Protein AF-0000000086686078 (afdb_homodimer)

Structure (mmCIF, N/CA/C/O backbone):
data_AF-0000000086686078-model_v1
#
loop_
_entity.id
_entity.type
_entity.pdbx_description
1 polymer 'AraC family transcriptional regulator'
#
loop_
_atom_site.group_PDB
_atom_site.id
_atom_site.type_symbol
_atom_site.label_atom_id
_atom_site.label_alt_id
_atom_site.label_comp_id
_atom_site.label_asym_id
_atom_site.label_entity_id
_atom_site.label_seq_id
_atom_site.pdbx_PDB_ins_code
_atom_site.Cartn_x
_atom_site.Cartn_y
_atom_site.Cartn_z
_atom_site.occupancy
_atom_site.B_iso_or_equiv
_atom_site.auth_seq_id
_atom_site.auth_comp_id
_atom_site.auth_asym_id
_atom_site.auth_atom_id
_atom_site.pdbx_PDB_model_num
ATOM 1 N N . MET A 1 1 ? 6.367 -19.625 -22.219 1 48.12 1 MET A N 1
ATOM 2 C CA . MET A 1 1 ? 4.906 -19.594 -22.188 1 48.12 1 MET A CA 1
ATOM 3 C C . MET A 1 1 ? 4.391 -18.219 -21.781 1 48.12 1 MET A C 1
ATOM 5 O O . MET A 1 1 ? 5.043 -17.516 -21.016 1 48.12 1 MET A O 1
ATOM 9 N N . PRO A 1 2 ? 3.441 -17.797 -22.562 1 68.81 2 PRO A N 1
ATOM 10 C CA . PRO A 1 2 ? 2.957 -16.438 -22.312 1 68.81 2 PRO A CA 1
ATOM 11 C C . PRO A 1 2 ? 2.363 -16.281 -20.906 1 68.81 2 PRO A C 1
ATOM 13 O O . PRO A 1 2 ? 1.9 -17.25 -20.312 1 68.81 2 PRO A O 1
ATOM 16 N N . GLY A 1 3 ? 2.732 -15.297 -20.109 1 83.88 3 GLY A N 1
ATOM 17 C CA . GLY A 1 3 ? 2.186 -14.992 -18.797 1 83.88 3 GLY A CA 1
ATOM 18 C C . GLY A 1 3 ? 0.674 -15.117 -18.734 1 83.88 3 GLY A C 1
ATOM 19 O O . GLY A 1 3 ? 0.009 -15.172 -19.781 1 83.88 3 GLY A O 1
ATOM 20 N N . PHE A 1 4 ? 0.106 -15.43 -17.578 1 93.75 4 PHE A N 1
ATOM 21 C CA . PHE A 1 4 ? -1.339 -15.547 -17.406 1 93.75 4 PHE A CA 1
ATOM 22 C C . PHE A 1 4 ? -2.043 -14.297 -17.938 1 93.75 4 PHE A C 1
ATOM 24 O O . PHE A 1 4 ? -1.464 -13.211 -17.938 1 93.75 4 PHE A O 1
ATOM 31 N N . ARG A 1 5 ? -3.287 -14.477 -18.375 1 94.25 5 ARG A N 1
ATOM 32 C CA . ARG A 1 5 ? -4.113 -13.359 -18.812 1 94.25 5 ARG A CA 1
ATOM 33 C C . ARG A 1 5 ? -5.469 -13.367 -18.109 1 94.25 5 ARG A C 1
ATOM 35 O O . ARG A 1 5 ? -6.117 -12.328 -17.984 1 94.25 5 ARG A O 1
ATOM 42 N N . SER A 1 6 ? -5.883 -14.516 -17.703 1 96.19 6 SER A N 1
ATOM 43 C CA . SER A 1 6 ? -7.172 -14.656 -17.031 1 96.19 6 SER A CA 1
ATOM 44 C C . SER A 1 6 ? -6.992 -14.867 -15.531 1 96.19 6 SER A C 1
ATOM 46 O O . SER A 1 6 ? -6.336 -15.82 -15.109 1 96.19 6 SER A O 1
ATOM 48 N N . ILE A 1 7 ? -7.586 -14.023 -14.742 1 97.31 7 ILE A N 1
ATOM 49 C CA . ILE A 1 7 ? -7.531 -14.078 -13.289 1 97.31 7 ILE A CA 1
ATOM 50 C C . ILE A 1 7 ? -8.93 -14.32 -12.734 1 97.31 7 ILE A C 1
ATOM 52 O O . ILE A 1 7 ? -9.875 -13.602 -13.07 1 97.31 7 ILE A O 1
ATOM 56 N N . THR A 1 8 ? -9.109 -15.32 -11.969 1 97.38 8 THR A N 1
ATOM 57 C CA . THR A 1 8 ? -10.359 -15.578 -11.266 1 97.38 8 THR A CA 1
ATOM 58 C C . THR A 1 8 ? -10.148 -15.508 -9.758 1 97.38 8 THR A C 1
ATOM 60 O O . THR A 1 8 ? -9.305 -16.219 -9.203 1 97.38 8 THR A O 1
ATOM 63 N N . ALA A 1 9 ? -10.906 -14.664 -9.125 1 96.94 9 ALA A N 1
ATOM 64 C CA . ALA A 1 9 ? -10.797 -14.484 -7.68 1 96.94 9 ALA A CA 1
ATOM 65 C C . ALA A 1 9 ? -12.008 -15.086 -6.965 1 96.94 9 ALA A C 1
ATOM 67 O O . ALA A 1 9 ? -13.148 -14.867 -7.375 1 96.94 9 ALA A O 1
ATOM 68 N N . TYR A 1 10 ? -11.727 -15.875 -5.957 1 96.62 10 TYR A N 1
ATOM 69 C CA . TYR A 1 10 ? -12.773 -16.391 -5.086 1 96.62 10 TYR A CA 1
ATOM 70 C C . TYR A 1 10 ? -13.062 -15.422 -3.943 1 96.62 10 TYR A C 1
ATOM 72 O O . TYR A 1 10 ? -12.18 -15.109 -3.148 1 96.62 10 TYR A O 1
ATOM 80 N N . LEU A 1 11 ? -14.281 -15.008 -3.902 1 94.94 11 LEU A N 1
ATOM 81 C CA . LEU A 1 11 ? -14.758 -14.078 -2.881 1 94.94 11 LEU A CA 1
ATOM 82 C C . LEU A 1 11 ? -15.523 -14.82 -1.79 1 94.94 11 LEU A C 1
ATOM 84 O O . LEU A 1 11 ? -16.672 -15.203 -1.986 1 94.94 11 LEU A O 1
ATOM 88 N N . PRO A 1 12 ? -14.914 -15 -0.591 1 94.44 12 PRO A N 1
ATOM 89 C CA . PRO A 1 12 ? -15.617 -15.68 0.498 1 94.44 12 PRO A CA 1
ATOM 90 C C . PRO A 1 12 ? -16.656 -14.797 1.169 1 94.44 12 PRO A C 1
ATOM 92 O O . PRO A 1 12 ? -16.75 -13.602 0.866 1 94.44 12 PRO A O 1
ATOM 95 N N . ASP A 1 13 ? -17.406 -15.383 2.045 1 90.75 13 ASP A N 1
ATOM 96 C CA . ASP A 1 13 ? -18.312 -14.594 2.877 1 90.75 13 ASP A CA 1
ATOM 97 C C . ASP A 1 13 ? -17.547 -13.602 3.742 1 90.75 13 ASP A C 1
ATOM 99 O O . ASP A 1 13 ? -16.469 -13.922 4.254 1 90.75 13 ASP A O 1
ATOM 103 N N . ARG A 1 14 ? -18.141 -12.391 3.844 1 92.5 14 ARG A N 1
ATOM 104 C CA . ARG A 1 14 ? -17.516 -11.305 4.59 1 92.5 14 ARG A CA 1
ATOM 105 C C . ARG A 1 14 ? -16.125 -10.984 4.047 1 92.5 14 ARG A C 1
ATOM 107 O O . ARG A 1 14 ? -15.164 -10.883 4.809 1 92.5 14 ARG A O 1
ATOM 114 N N . ALA A 1 15 ? -16.109 -10.906 2.77 1 92.81 15 ALA A N 1
ATOM 115 C CA . ALA A 1 15 ? -14.859 -10.711 2.045 1 92.81 15 ALA A CA 1
ATOM 116 C C . ALA A 1 15 ? -14.258 -9.344 2.359 1 92.81 15 ALA A C 1
ATOM 118 O O . ALA A 1 15 ? -14.977 -8.383 2.633 1 92.81 15 ALA A O 1
ATOM 119 N N . SER A 1 16 ? -12.984 -9.305 2.311 1 94.19 16 SER A N 1
ATOM 120 C CA . SER A 1 16 ? -12.258 -8.055 2.486 1 94.19 16 SER A CA 1
ATOM 121 C C . SER A 1 16 ? -12.477 -7.117 1.302 1 94.19 16 SER A C 1
ATOM 123 O O . SER A 1 16 ? -12.133 -7.457 0.166 1 94.19 16 SER A O 1
ATOM 125 N N . THR A 1 17 ? -12.984 -5.973 1.544 1 92.75 17 THR A N 1
ATOM 126 C CA . THR A 1 17 ? -13.148 -4.957 0.51 1 92.75 17 THR A CA 1
ATOM 127 C C . THR A 1 17 ? -11.789 -4.508 -0.027 1 92.75 17 THR A C 1
ATOM 129 O O . THR A 1 17 ? -11.625 -4.32 -1.233 1 92.75 17 THR A O 1
ATOM 132 N N . LEU A 1 18 ? -10.844 -4.414 0.849 1 94.94 18 LEU A N 1
ATOM 133 C CA . LEU A 1 18 ? -9.5 -4.031 0.434 1 94.94 18 LEU A CA 1
ATOM 134 C C . LEU A 1 18 ? -8.898 -5.082 -0.497 1 94.94 18 LEU A C 1
ATOM 136 O O . LEU A 1 18 ? -8.328 -4.742 -1.534 1 94.94 18 LEU A O 1
ATOM 140 N N . GLY A 1 19 ? -9.039 -6.281 -0.081 1 96.19 19 GLY A N 1
ATOM 141 C CA . GLY A 1 19 ? -8.516 -7.355 -0.913 1 96.19 19 GLY A CA 1
ATOM 142 C C . GLY A 1 19 ? -9.078 -7.352 -2.32 1 96.19 19 GLY A C 1
ATOM 143 O O . GLY A 1 19 ? -8.344 -7.496 -3.295 1 96.19 19 GLY A O 1
ATOM 144 N N . LEU A 1 20 ? -10.367 -7.203 -2.377 1 94.31 20 LEU A N 1
ATOM 145 C CA . LEU A 1 20 ? -11.039 -7.129 -3.666 1 94.31 20 LEU A CA 1
ATOM 146 C C . LEU A 1 20 ? -10.547 -5.93 -4.469 1 94.31 20 LEU A C 1
ATOM 148 O O . LEU A 1 20 ? -10.258 -6.051 -5.66 1 94.31 20 LEU A O 1
ATOM 152 N N . GLY A 1 21 ? -10.484 -4.828 -3.852 1 94.25 21 GLY A N 1
ATOM 153 C CA . GLY A 1 21 ? -10.039 -3.609 -4.508 1 94.25 21 GLY A CA 1
ATOM 154 C C . GLY A 1 21 ? -8.609 -3.684 -5.004 1 94.25 21 GLY A C 1
ATOM 155 O O . GLY A 1 21 ? -8.297 -3.215 -6.102 1 94.25 21 GLY A O 1
ATOM 156 N N . LEU A 1 22 ? -7.727 -4.219 -4.195 1 95.62 22 LEU A N 1
ATOM 157 C CA . LEU A 1 22 ? -6.32 -4.34 -4.562 1 95.62 22 LEU A CA 1
ATOM 158 C C . LEU A 1 22 ? -6.156 -5.227 -5.793 1 95.62 22 LEU A C 1
ATOM 160 O O . LEU A 1 22 ? -5.438 -4.871 -6.727 1 95.62 22 LEU A O 1
ATOM 164 N N . LEU A 1 23 ? -6.805 -6.359 -5.773 1 95.69 23 LEU A N 1
ATOM 165 C CA . LEU A 1 23 ? -6.73 -7.27 -6.91 1 95.69 23 LEU A CA 1
ATOM 166 C C . LEU A 1 23 ? -7.207 -6.59 -8.188 1 95.69 23 LEU A C 1
ATOM 168 O O . LEU A 1 23 ? -6.52 -6.625 -9.211 1 95.69 23 LEU A O 1
ATOM 172 N N . ALA A 1 24 ? -8.328 -5.988 -8.078 1 92.69 24 ALA A N 1
ATOM 173 C CA . ALA A 1 24 ? -8.93 -5.363 -9.258 1 92.69 24 ALA A CA 1
ATOM 174 C C . ALA A 1 24 ? -8.062 -4.223 -9.781 1 92.69 24 ALA A C 1
ATOM 176 O O . ALA A 1 24 ? -7.961 -4.012 -10.992 1 92.69 24 ALA A O 1
ATOM 177 N N . GLU A 1 25 ? -7.473 -3.518 -8.883 1 93.88 25 GLU A N 1
ATOM 178 C CA . GLU A 1 25 ? -6.633 -2.389 -9.273 1 93.88 25 GLU A CA 1
ATOM 179 C C . GLU A 1 25 ? -5.363 -2.863 -9.969 1 93.88 25 GLU A C 1
ATOM 181 O O . GLU A 1 25 ? -4.992 -2.338 -11.023 1 93.88 25 GLU A O 1
ATOM 186 N N . VAL A 1 26 ? -4.73 -3.836 -9.438 1 95.75 26 VAL A N 1
ATOM 187 C CA . VAL A 1 26 ? -3.461 -4.316 -9.977 1 95.75 26 VAL A CA 1
ATOM 188 C C . VAL A 1 26 ? -3.686 -4.934 -11.359 1 95.75 26 VAL A C 1
ATOM 190 O O . VAL A 1 26 ? -2.873 -4.75 -12.266 1 95.75 26 VAL A O 1
ATOM 193 N N . PHE A 1 27 ? -4.789 -5.566 -11.547 1 96.31 27 PHE A N 1
ATOM 194 C CA . PHE A 1 27 ? -5.012 -6.277 -12.797 1 96.31 27 PHE A CA 1
ATOM 195 C C . PHE A 1 27 ? -6.02 -5.539 -13.672 1 96.31 27 PHE A C 1
ATOM 197 O O . PHE A 1 27 ? -6.648 -6.137 -14.547 1 96.31 27 PHE A O 1
ATOM 204 N N . ALA A 1 28 ? -6.234 -4.293 -13.367 1 92.62 28 ALA A N 1
ATOM 205 C CA . ALA A 1 28 ? -7.078 -3.459 -14.219 1 92.62 28 ALA A CA 1
ATOM 206 C C . ALA A 1 28 ? -6.547 -3.42 -15.648 1 92.62 28 ALA A C 1
ATOM 208 O O . ALA A 1 28 ? -5.359 -3.65 -15.883 1 92.62 28 ALA A O 1
ATOM 209 N N . ASP A 1 29 ? -7.418 -3.141 -16.531 1 89.81 29 ASP A N 1
ATOM 210 C CA . ASP A 1 29 ? -7.02 -3.037 -17.938 1 89.81 29 ASP A CA 1
ATOM 211 C C . ASP A 1 29 ? -6.152 -1.803 -18.172 1 89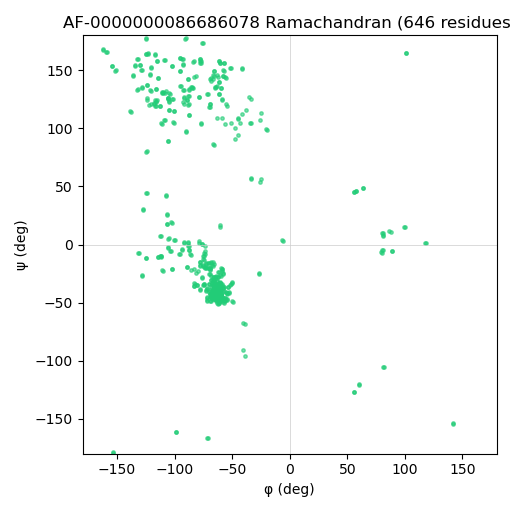.81 29 ASP A C 1
ATOM 213 O O . ASP A 1 29 ? -6.578 -0.677 -17.906 1 89.81 29 ASP A O 1
ATOM 217 N N . ARG A 1 30 ? -4.957 -2.023 -18.594 1 90.62 30 ARG A N 1
ATOM 218 C CA . ARG A 1 30 ? -4.02 -0.96 -18.953 1 90.62 30 ARG A CA 1
ATOM 219 C C . ARG A 1 30 ? -3.457 -1.165 -20.344 1 90.62 30 ARG A C 1
ATOM 221 O O . ARG A 1 30 ? -2.303 -0.826 -20.609 1 90.62 30 ARG A O 1
ATOM 228 N N . SER A 1 31 ? -4.262 -1.754 -21.125 1 89.75 31 SER A N 1
ATOM 229 C CA . SER A 1 31 ? -3.84 -2.014 -22.5 1 89.75 31 SER A CA 1
ATOM 230 C C . SER A 1 31 ? -3.574 -0.713 -23.25 1 89.75 31 SER A C 1
ATOM 232 O O . SER A 1 31 ? -2.713 -0.664 -24.141 1 89.75 31 SER A O 1
ATOM 234 N N . HIS A 1 32 ? -4.234 0.338 -22.875 1 83.75 32 HIS A N 1
ATOM 235 C CA . HIS A 1 32 ? -4.043 1.645 -23.484 1 83.75 32 HIS A CA 1
ATOM 236 C C . HIS A 1 32 ? -2.648 2.191 -23.203 1 83.75 32 HIS A C 1
ATOM 238 O O . HIS A 1 32 ? -2.166 3.08 -23.906 1 83.75 32 HIS A O 1
ATOM 244 N N . MET A 1 33 ? -2.059 1.585 -22.234 1 80.12 33 MET A N 1
ATOM 245 C CA . MET A 1 33 ? -0.702 1.99 -21.875 1 80.12 33 MET A CA 1
ATOM 246 C C . MET A 1 33 ? 0.324 1.026 -22.469 1 80.12 33 MET A C 1
ATOM 248 O O . MET A 1 33 ? 1.498 1.061 -22.094 1 80.12 33 MET A O 1
ATOM 252 N N . GLY A 1 34 ? -0.16 0.095 -23.234 1 82.81 34 GLY A N 1
ATOM 253 C CA . GLY A 1 34 ? 0.735 -0.872 -23.844 1 82.81 34 GLY A CA 1
ATOM 254 C C . GLY A 1 34 ? 1.031 -2.062 -22.953 1 82.81 34 GLY A C 1
ATOM 255 O O . GLY A 1 34 ? 1.931 -2.855 -23.25 1 82.81 34 GLY A O 1
ATOM 256 N N . LEU A 1 35 ? 0.342 -2.182 -21.953 1 85.88 35 LEU A N 1
ATOM 257 C CA . LEU A 1 35 ? 0.538 -3.293 -21.016 1 85.88 35 LEU A CA 1
ATOM 258 C C . LEU A 1 35 ? -0.39 -4.453 -21.359 1 85.88 35 LEU A C 1
ATOM 260 O O . LEU A 1 35 ? -1.362 -4.281 -22.109 1 85.88 35 LEU A O 1
ATOM 264 N N . PRO A 1 36 ? -0.043 -5.621 -20.891 1 87.5 36 PRO A N 1
ATOM 265 C CA . PRO A 1 36 ? -0.928 -6.758 -21.156 1 87.5 36 PRO A CA 1
ATOM 266 C C . PRO A 1 36 ? -2.346 -6.535 -20.625 1 87.5 36 PRO A C 1
ATOM 268 O O . PRO A 1 36 ? -2.527 -5.934 -19.562 1 87.5 36 PRO A O 1
ATOM 271 N N . ALA A 1 37 ? -3.27 -7.047 -21.359 1 92 37 ALA A N 1
ATOM 272 C CA . ALA A 1 37 ? -4.664 -7 -20.922 1 92 37 ALA A CA 1
ATOM 273 C C . ALA A 1 37 ? -5.004 -8.203 -20.047 1 92 37 ALA A C 1
ATOM 275 O O . ALA A 1 37 ? -4.609 -9.328 -20.344 1 92 37 ALA A O 1
ATOM 276 N N . PHE A 1 38 ? -5.648 -7.941 -18.953 1 94.62 38 PHE A N 1
ATOM 277 C CA . PHE A 1 38 ? -6.074 -9.008 -18.062 1 94.62 38 PHE A CA 1
ATOM 278 C C . PHE A 1 38 ? -7.594 -9.094 -18 1 94.62 38 PHE A C 1
ATOM 280 O O . PHE A 1 38 ? -8.281 -8.078 -18.125 1 94.62 38 PHE A O 1
ATOM 287 N N . GLU A 1 39 ? -8.07 -10.258 -17.922 1 93.44 39 GLU A N 1
ATOM 288 C CA . GLU A 1 39 ? -9.484 -10.508 -17.656 1 93.44 39 GLU A CA 1
ATOM 289 C C . GLU A 1 39 ? -9.695 -10.977 -16.219 1 93.44 39 GLU A C 1
ATOM 291 O O . GLU A 1 39 ? -9.258 -12.062 -15.836 1 93.44 39 GLU A O 1
ATOM 296 N N . VAL A 1 40 ? -10.406 -10.156 -15.461 1 94.31 40 VAL A N 1
ATOM 297 C CA . VAL A 1 40 ? -10.633 -10.469 -14.055 1 94.31 40 VAL A CA 1
ATOM 298 C C . VAL A 1 40 ? -12.07 -10.938 -13.852 1 94.31 40 VAL A C 1
ATOM 300 O O . VAL A 1 40 ? -13.016 -10.25 -14.258 1 94.31 40 VAL A O 1
ATOM 303 N N . THR A 1 41 ? -12.203 -12.047 -13.273 1 94.06 41 THR A N 1
ATOM 304 C CA . THR A 1 41 ? -13.508 -12.586 -12.906 1 94.06 41 THR A CA 1
ATOM 305 C C . THR A 1 41 ? -13.594 -12.828 -11.406 1 94.06 41 THR A C 1
ATOM 307 O O . THR A 1 41 ? -12.664 -13.367 -10.805 1 94.06 41 THR A O 1
ATOM 310 N N . ILE A 1 42 ? -14.711 -12.367 -10.844 1 93.69 42 ILE A N 1
ATOM 311 C CA . ILE A 1 42 ? -14.961 -12.602 -9.43 1 93.69 42 ILE A CA 1
ATOM 312 C C . ILE A 1 42 ? -16.016 -13.688 -9.266 1 93.69 42 ILE A C 1
ATOM 314 O O . ILE A 1 42 ? -17.078 -13.641 -9.906 1 93.69 42 ILE A O 1
ATOM 318 N N . CYS A 1 43 ? -15.742 -14.672 -8.438 1 95 43 CYS A N 1
ATOM 319 C CA . CYS A 1 43 ? -16.734 -15.719 -8.18 1 95 43 CYS A CA 1
ATOM 320 C C . CYS A 1 43 ? -16.922 -15.938 -6.688 1 95 43 CYS A C 1
ATOM 322 O O . CYS A 1 43 ? -16.062 -15.547 -5.883 1 95 43 CYS A O 1
ATOM 324 N N . ALA A 1 44 ? -18.047 -16.406 -6.309 1 94.19 44 ALA A N 1
ATOM 325 C CA . ALA A 1 44 ? -18.406 -16.766 -4.938 1 94.19 44 ALA A CA 1
ATOM 326 C C . ALA A 1 44 ? -18.891 -18.203 -4.855 1 94.19 44 ALA A C 1
ATOM 328 O O . ALA A 1 44 ? -18.891 -18.922 -5.852 1 94.19 44 ALA A O 1
ATOM 329 N N . ASP A 1 45 ? -19.188 -18.625 -3.623 1 92.81 45 ASP A N 1
ATOM 330 C CA . ASP A 1 45 ? -19.734 -19.969 -3.465 1 92.81 45 ASP A CA 1
ATOM 331 C C . ASP A 1 45 ? -20.906 -20.203 -4.41 1 92.81 45 ASP A C 1
ATOM 333 O O . ASP A 1 45 ? -20.984 -21.234 -5.074 1 92.81 45 ASP A O 1
ATOM 337 N N . ARG A 1 46 ? -21.75 -19.281 -4.383 1 91.81 46 ARG A N 1
ATOM 338 C CA . ARG A 1 46 ? -22.891 -19.188 -5.293 1 91.81 46 ARG A CA 1
ATOM 339 C C . ARG A 1 46 ? -23.062 -17.75 -5.797 1 91.81 46 ARG A C 1
ATOM 341 O O . ARG A 1 46 ? -22.75 -16.797 -5.09 1 91.81 46 ARG A O 1
ATOM 348 N N . PRO A 1 47 ? -23.516 -17.719 -7.121 1 92.06 47 PRO A N 1
ATOM 349 C CA . PRO A 1 47 ? -23.828 -16.375 -7.582 1 92.06 47 PRO A CA 1
ATOM 350 C C . PRO A 1 47 ? -24.828 -15.664 -6.676 1 92.06 47 PRO A C 1
ATOM 352 O O . PRO A 1 47 ? -25.75 -16.297 -6.133 1 92.06 47 PRO A O 1
ATOM 355 N N . GLY A 1 48 ? -24.656 -14.32 -6.488 1 90.31 48 GLY A N 1
ATOM 356 C CA . GLY A 1 48 ? -25.562 -13.555 -5.641 1 90.31 48 GLY A CA 1
ATOM 357 C C . GLY A 1 48 ? -24.844 -12.492 -4.828 1 90.31 48 GLY A C 1
ATOM 358 O O . GLY A 1 48 ? -23.828 -11.961 -5.254 1 90.31 48 GLY A O 1
ATOM 359 N N . VAL A 1 49 ? -25.516 -12.188 -3.697 1 89.69 49 VAL A N 1
ATOM 360 C CA . VAL A 1 49 ? -25.016 -11.102 -2.855 1 89.69 49 VAL A CA 1
ATOM 361 C C . VAL A 1 49 ? -24.016 -11.648 -1.839 1 89.69 49 VAL A C 1
ATOM 363 O O . VAL A 1 49 ? -24.297 -12.633 -1.153 1 89.69 49 VAL A O 1
ATOM 366 N N . VAL A 1 50 ? -22.859 -11.055 -1.885 1 89.75 50 VAL A N 1
ATOM 367 C CA . VAL A 1 50 ? -21.859 -11.336 -0.869 1 89.75 50 VAL A CA 1
ATOM 368 C C . VAL A 1 50 ? -21.672 -10.117 0.024 1 89.75 50 VAL A C 1
ATOM 370 O O . VAL A 1 50 ? -21.5 -9 -0.47 1 89.75 50 VAL A O 1
ATOM 373 N N . ARG A 1 51 ? -21.719 -10.344 1.299 1 88.62 51 ARG A N 1
ATOM 374 C CA . ARG A 1 51 ? -21.484 -9.258 2.244 1 88.62 51 ARG A CA 1
ATOM 375 C C . ARG A 1 51 ? -19.984 -9.078 2.504 1 88.62 51 ARG A C 1
ATOM 377 O O . ARG A 1 51 ? -19.266 -10.055 2.705 1 88.62 51 ARG A O 1
ATOM 384 N N . THR A 1 52 ? -19.547 -7.848 2.479 1 88.44 52 THR A N 1
ATOM 385 C CA . THR A 1 52 ? -18.125 -7.582 2.723 1 88.44 52 THR A CA 1
ATOM 386 C C . THR A 1 52 ? -17.859 -7.363 4.211 1 88.44 52 THR A C 1
ATOM 388 O O . THR A 1 52 ? -18.797 -7.363 5.016 1 88.44 52 THR A O 1
ATOM 391 N N . ASP A 1 53 ? -16.625 -7.172 4.547 1 87.25 53 ASP A N 1
ATOM 392 C CA . ASP A 1 53 ? -16.203 -6.922 5.922 1 87.25 53 ASP A CA 1
ATOM 393 C C . ASP A 1 53 ? -16.719 -5.566 6.41 1 87.25 53 ASP A C 1
ATOM 395 O O . ASP A 1 53 ? -16.781 -5.32 7.613 1 87.25 53 ASP A O 1
ATOM 399 N N . LEU A 1 54 ? -17.109 -4.699 5.473 1 80.81 54 LEU A N 1
ATOM 400 C CA . LEU A 1 54 ? -17.625 -3.381 5.816 1 80.81 54 LEU A CA 1
ATOM 401 C C . LEU A 1 54 ? -19.156 -3.424 5.957 1 80.81 54 LEU A C 1
ATOM 403 O O . LEU A 1 54 ? -19.781 -2.396 6.215 1 80.81 54 LEU A O 1
ATOM 407 N N . GLY A 1 55 ? -19.656 -4.559 5.773 1 80 55 GLY A N 1
ATOM 408 C CA . GLY A 1 55 ? -21.109 -4.691 5.82 1 80 55 GLY A CA 1
ATOM 409 C C . GLY A 1 55 ? -21.781 -4.273 4.531 1 80 55 GLY A C 1
ATOM 410 O O . GLY A 1 55 ? -23 -4.105 4.492 1 80 55 GLY A O 1
ATOM 411 N N . LEU A 1 56 ? -20.969 -4.078 3.561 1 79.25 56 LEU A N 1
ATOM 412 C CA . LEU A 1 56 ? -21.516 -3.701 2.264 1 79.25 56 LEU A CA 1
ATOM 413 C C . LEU A 1 56 ? -21.859 -4.938 1.435 1 79.25 56 LEU A C 1
ATOM 415 O O . LEU A 1 56 ? -21.125 -5.93 1.467 1 79.25 56 LEU A O 1
ATOM 419 N N . ASN A 1 57 ? -22.938 -4.879 0.697 1 83.5 57 ASN A N 1
ATOM 420 C CA . ASN A 1 57 ? -23.359 -5.973 -0.17 1 83.5 57 ASN A CA 1
ATOM 421 C C . ASN A 1 57 ? -22.797 -5.809 -1.585 1 83.5 57 ASN A C 1
ATOM 423 O O . ASN A 1 57 ? -22.984 -4.762 -2.205 1 83.5 57 ASN A O 1
ATOM 427 N N . VAL A 1 58 ? -22.125 -6.895 -2.01 1 84.25 58 VAL A N 1
ATOM 428 C CA . VAL A 1 58 ? -21.594 -6.922 -3.367 1 84.25 58 VAL A CA 1
ATOM 429 C C . VAL A 1 58 ? -22.281 -8.023 -4.172 1 84.25 58 VAL A C 1
ATOM 431 O O . VAL A 1 58 ? -22.391 -9.164 -3.713 1 84.25 58 VAL A O 1
ATOM 434 N N . HIS A 1 59 ? -22.672 -7.672 -5.348 1 87 59 HIS A N 1
ATOM 435 C CA . HIS A 1 59 ? -23.312 -8.664 -6.207 1 87 59 HIS A CA 1
ATOM 436 C C . HIS A 1 59 ? -22.297 -9.359 -7.094 1 87 59 HIS A C 1
ATOM 438 O O . HIS A 1 59 ? -21.609 -8.719 -7.895 1 87 59 HIS A O 1
ATOM 444 N N . VAL A 1 60 ? -22.219 -10.672 -6.969 1 89.5 60 VAL A N 1
ATOM 445 C CA . VAL A 1 60 ? -21.297 -11.5 -7.742 1 89.5 60 VAL A CA 1
ATOM 446 C C . VAL A 1 60 ? -22.094 -12.344 -8.75 1 89.5 60 VAL A C 1
ATOM 448 O O . VAL A 1 60 ? -23.016 -13.055 -8.375 1 89.5 60 VAL A O 1
ATOM 451 N N . GLU A 1 61 ? -21.656 -12.328 -9.992 1 89.25 61 GLU A N 1
ATOM 452 C CA . GLU A 1 61 ? -22.422 -12.953 -11.062 1 89.25 61 GLU A CA 1
ATOM 453 C C . GLU A 1 61 ? -22.031 -14.43 -11.227 1 89.25 61 GLU A C 1
ATOM 455 O O . GLU A 1 61 ? -22.797 -15.203 -11.805 1 89.25 61 GLU A O 1
ATOM 460 N N . HIS A 1 62 ? -20.938 -14.773 -10.742 1 92.69 62 HIS A N 1
ATOM 461 C CA . HIS A 1 62 ? -20.406 -16.078 -11.102 1 92.69 62 HIS A CA 1
ATOM 462 C C . HIS A 1 62 ? -20.188 -16.953 -9.867 1 92.69 62 HIS A C 1
ATOM 464 O O . HIS A 1 62 ? -19.859 -16.438 -8.789 1 92.69 62 HIS A O 1
ATOM 470 N N . GLY A 1 63 ? -20.391 -18.234 -10.102 1 94.56 63 GLY A N 1
ATOM 471 C CA . GLY A 1 63 ? -20.078 -19.219 -9.078 1 94.56 63 GLY A CA 1
ATOM 472 C C . GLY A 1 63 ? -18.734 -19.891 -9.281 1 94.56 63 GLY A C 1
ATOM 473 O O . GLY A 1 63 ? -17.875 -19.359 -9.984 1 94.56 63 GLY A O 1
ATOM 474 N N . LEU A 1 64 ? -18.609 -21.031 -8.625 1 94.69 64 LEU A N 1
ATOM 475 C CA . LEU A 1 64 ? -17.312 -21.703 -8.523 1 94.69 64 LEU A CA 1
ATOM 476 C C . LEU A 1 64 ? -16.875 -22.25 -9.883 1 94.69 64 LEU A C 1
ATOM 478 O O . LEU A 1 64 ? -15.703 -22.547 -10.086 1 94.69 64 LEU A O 1
ATOM 482 N N . ASN A 1 65 ? -17.766 -22.438 -10.766 1 91.56 65 ASN A N 1
ATOM 483 C CA . ASN A 1 65 ? -17.453 -22.984 -12.078 1 91.56 65 ASN A CA 1
ATOM 484 C C . ASN A 1 65 ? -16.438 -22.109 -12.82 1 91.56 65 ASN A C 1
ATOM 486 O O . ASN A 1 65 ? -15.711 -22.594 -13.688 1 91.56 65 ASN A O 1
ATOM 490 N N . ARG A 1 66 ? -16.328 -20.875 -12.477 1 92.06 66 ARG A N 1
ATOM 491 C CA . ARG A 1 66 ? -15.438 -19.953 -13.164 1 92.06 66 ARG A CA 1
ATOM 492 C C . ARG A 1 66 ? -13.992 -20.156 -12.727 1 92.06 66 ARG A C 1
ATOM 494 O O . ARG A 1 66 ? -13.062 -19.703 -13.398 1 92.06 66 ARG A O 1
ATOM 501 N N . LEU A 1 67 ? -13.828 -20.812 -11.609 1 91.75 67 LEU A N 1
ATOM 502 C CA . LEU A 1 67 ? -12.453 -21.109 -11.203 1 91.75 67 LEU A CA 1
ATOM 503 C C . LEU A 1 67 ? -11.75 -21.969 -12.242 1 91.75 67 LEU A C 1
ATOM 505 O O . LEU A 1 67 ? -10.531 -21.906 -12.391 1 91.75 67 LEU A O 1
ATOM 509 N N . ALA A 1 68 ? -12.5 -22.719 -12.977 1 85.12 68 ALA A N 1
ATOM 510 C CA . ALA A 1 68 ? -11.977 -23.641 -13.977 1 85.12 68 ALA A CA 1
ATOM 511 C C . ALA A 1 68 ? -11.352 -22.891 -15.148 1 85.12 68 ALA A C 1
ATOM 513 O O . ALA A 1 68 ? -10.531 -23.438 -15.883 1 85.12 68 ALA A O 1
ATOM 514 N N . GLY A 1 69 ? -11.609 -21.703 -15.289 1 87.81 69 GLY A N 1
ATOM 515 C CA . GLY A 1 69 ? -11.133 -20.938 -16.422 1 87.81 69 GLY A CA 1
ATOM 516 C C . GLY A 1 69 ? -9.961 -20.031 -16.078 1 87.81 69 GLY A C 1
ATOM 517 O O . GLY A 1 69 ? -9.336 -19.453 -16.984 1 87.81 69 GLY A O 1
ATOM 518 N N . GLY A 1 70 ? -9.617 -19.969 -14.875 1 94.5 70 GLY A N 1
ATOM 519 C CA . GLY A 1 70 ? -8.594 -19.016 -14.484 1 94.5 70 GLY A CA 1
ATOM 520 C C . GLY A 1 70 ? -7.188 -19.578 -14.602 1 94.5 70 GLY A C 1
ATOM 521 O O . GLY A 1 70 ? -6.918 -20.688 -14.156 1 94.5 70 GLY A O 1
ATOM 522 N N . GLU A 1 71 ? -6.359 -18.828 -15.297 1 96.69 71 GLU A N 1
ATOM 523 C CA . GLU A 1 71 ? -4.941 -19.172 -15.32 1 96.69 71 GLU A CA 1
ATOM 524 C C . GLU A 1 71 ? -4.258 -18.812 -14.008 1 96.69 71 GLU A C 1
ATOM 526 O O . GLU A 1 71 ? -3.283 -19.453 -13.609 1 96.69 71 GLU A O 1
ATOM 531 N N . LEU A 1 72 ? -4.699 -17.781 -13.422 1 98.19 72 LEU A N 1
ATOM 532 C CA . LEU A 1 72 ? -4.398 -17.391 -12.047 1 98.19 72 LEU A CA 1
ATOM 533 C C . LEU A 1 72 ? -5.66 -17.391 -11.195 1 98.19 72 LEU A C 1
ATOM 535 O O . LEU A 1 72 ? -6.633 -16.703 -11.508 1 98.19 72 LEU A O 1
ATOM 539 N N . VAL A 1 73 ? -5.66 -18.219 -10.18 1 98.44 73 VAL A N 1
ATOM 540 C CA . VAL A 1 73 ? -6.75 -18.266 -9.211 1 98.44 73 VAL A CA 1
ATOM 541 C C . VAL A 1 73 ? -6.297 -17.625 -7.898 1 98.44 73 VAL A C 1
ATOM 543 O O . VAL A 1 73 ? -5.258 -17.984 -7.348 1 98.44 73 VAL A O 1
ATOM 546 N N . VAL A 1 74 ? -7.047 -16.656 -7.43 1 98.5 74 VAL A N 1
ATOM 547 C CA . VAL A 1 74 ? -6.68 -15.969 -6.199 1 98.5 74 VAL A CA 1
ATOM 548 C C . VAL A 1 74 ? -7.766 -16.172 -5.145 1 98.5 74 VAL A C 1
ATOM 550 O O . VAL A 1 74 ? -8.938 -15.867 -5.375 1 98.5 74 VAL A O 1
ATOM 553 N N . LEU A 1 75 ? -7.402 -16.734 -4.031 1 98 75 LEU A N 1
ATOM 554 C CA . LEU A 1 75 ? -8.289 -16.828 -2.881 1 98 75 LEU A CA 1
ATOM 555 C C . LEU A 1 75 ? -8.188 -15.586 -2.002 1 98 75 LEU A C 1
ATOM 557 O O . LEU A 1 75 ? -7.168 -15.367 -1.351 1 98 75 LEU A O 1
ATOM 561 N N . LEU A 1 76 ? -9.258 -14.789 -1.974 1 97.25 76 LEU A N 1
ATOM 562 C CA . LEU A 1 76 ? -9.25 -13.508 -1.282 1 97.25 76 LEU A CA 1
ATOM 563 C C . LEU A 1 76 ? -9.523 -13.688 0.207 1 97.25 76 LEU A C 1
ATOM 565 O O . LEU A 1 76 ? -10.133 -14.688 0.613 1 97.25 76 LEU A O 1
ATOM 569 N N . PRO A 1 77 ? -9.109 -12.711 0.997 1 96.5 77 PRO A N 1
ATOM 570 C CA . PRO A 1 77 ? -9.375 -12.773 2.438 1 96.5 77 PRO A CA 1
ATOM 571 C C . PRO A 1 77 ? -10.812 -12.398 2.793 1 96.5 77 PRO A C 1
ATOM 573 O O . PRO A 1 77 ? -11.477 -11.711 2.021 1 96.5 77 PRO A O 1
ATOM 576 N N . GLY A 1 78 ? -11.25 -12.828 3.91 1 93.12 78 GLY A N 1
ATOM 577 C CA . GLY A 1 78 ? -12.516 -12.477 4.547 1 93.12 78 GLY A CA 1
ATOM 578 C C . GLY A 1 78 ? -12.547 -12.812 6.023 1 93.12 78 GLY A C 1
ATOM 579 O O . GLY A 1 78 ? -11.672 -13.516 6.531 1 93.12 78 GLY A O 1
ATOM 580 N N . ASN A 1 79 ? -13.539 -12.297 6.691 1 90.25 79 ASN A N 1
ATOM 581 C CA . ASN A 1 79 ? -13.633 -12.492 8.133 1 90.25 79 ASN A CA 1
ATOM 582 C C . ASN A 1 79 ? -14.18 -13.875 8.477 1 90.25 79 ASN A C 1
ATOM 584 O O . ASN A 1 79 ? -14.25 -14.242 9.648 1 90.25 79 ASN A O 1
ATOM 588 N N . SER A 1 80 ? -14.453 -14.688 7.492 1 88.19 80 SER A N 1
ATOM 589 C CA . SER A 1 80 ? -14.961 -16.031 7.715 1 88.19 80 SER A CA 1
ATOM 590 C C . SER A 1 80 ? -13.859 -17.078 7.547 1 88.19 80 SER A C 1
ATOM 592 O O . SER A 1 80 ? -14.141 -18.266 7.379 1 88.19 80 SER A O 1
ATOM 594 N N . PHE A 1 81 ? -12.641 -16.688 7.613 1 87.75 81 PHE A N 1
ATOM 595 C CA . PHE A 1 81 ? -11.523 -17.531 7.199 1 87.75 81 PHE A CA 1
ATOM 596 C C . PHE A 1 81 ? -11.328 -18.688 8.18 1 87.75 81 PHE A C 1
ATOM 598 O O . PHE A 1 81 ? -10.672 -19.672 7.855 1 87.75 81 PHE A O 1
ATOM 605 N N . ARG A 1 82 ? -11.93 -18.578 9.359 1 89.25 82 ARG A N 1
ATOM 606 C CA . ARG A 1 82 ? -11.789 -19.656 10.336 1 89.25 82 ARG A CA 1
ATOM 607 C C . ARG A 1 82 ? -12.961 -20.625 10.266 1 89.25 82 ARG A C 1
ATOM 609 O O . ARG A 1 82 ? -12.984 -21.641 10.961 1 89.25 82 ARG A O 1
ATOM 616 N N . SER A 1 83 ? -13.891 -20.219 9.508 1 87.75 83 SER A N 1
ATOM 617 C CA . SER A 1 83 ? -15.07 -21.062 9.367 1 87.75 83 SER A CA 1
ATOM 618 C C . SER A 1 83 ? -14.797 -22.234 8.43 1 87.75 83 SER A C 1
ATOM 620 O O . SER A 1 83 ? -13.867 -22.188 7.613 1 87.75 83 SER A O 1
ATOM 622 N N . ASP A 1 84 ? -15.648 -23.25 8.594 1 85.38 84 ASP A N 1
ATOM 623 C CA . ASP A 1 84 ? -15.523 -24.406 7.703 1 85.38 84 ASP A CA 1
ATOM 624 C C . ASP A 1 84 ? -15.836 -24.016 6.258 1 85.38 84 ASP A C 1
ATOM 626 O O . ASP A 1 84 ? -16.781 -23.266 6.004 1 85.38 84 ASP A O 1
ATOM 630 N N . VAL A 1 85 ? -14.984 -24.516 5.441 1 86.69 85 VAL A N 1
ATOM 631 C CA . VAL A 1 85 ? -15.156 -24.25 4.016 1 86.69 85 VAL A CA 1
ATOM 632 C C . VAL A 1 85 ? -15.906 -25.406 3.369 1 86.69 85 VAL A C 1
ATOM 634 O O . VAL A 1 85 ? -15.664 -26.578 3.693 1 86.69 85 VAL A O 1
ATOM 637 N N . GLN A 1 86 ? -16.812 -25.047 2.557 1 90.12 86 GLN A N 1
ATOM 638 C CA . GLN A 1 86 ? -17.562 -26.078 1.853 1 90.12 86 GLN A CA 1
ATOM 639 C C . GLN A 1 86 ? -16.641 -26.922 0.96 1 90.12 86 GLN A C 1
ATOM 641 O O . GLN A 1 86 ? -15.727 -26.375 0.326 1 90.12 86 GLN A O 1
ATOM 646 N N . ALA A 1 87 ? -16.953 -28.203 0.88 1 94 87 ALA A N 1
ATOM 647 C CA . ALA A 1 87 ? -16.125 -29.141 0.123 1 94 87 ALA A CA 1
ATOM 648 C C . ALA A 1 87 ? -16.078 -28.766 -1.353 1 94 87 ALA A C 1
ATOM 650 O O . ALA A 1 87 ? -15.039 -28.938 -2.008 1 94 87 ALA A O 1
ATOM 651 N N . VAL A 1 88 ? -17.141 -28.266 -1.831 1 94.12 88 VAL A N 1
ATOM 652 C CA . VAL A 1 88 ? -17.234 -27.938 -3.252 1 94.12 88 VAL A CA 1
ATOM 653 C C . VAL A 1 88 ? -16.234 -26.844 -3.607 1 94.12 88 VAL A C 1
ATOM 655 O O . VAL A 1 88 ? -15.68 -26.844 -4.703 1 94.12 88 VAL A O 1
ATOM 658 N N . VAL A 1 89 ? -15.984 -25.922 -2.682 1 94.06 89 VAL A N 1
ATOM 659 C CA . VAL A 1 89 ? -15.016 -24.859 -2.896 1 94.06 89 VAL A CA 1
ATOM 660 C C . VAL A 1 89 ? -13.609 -25.438 -2.959 1 94.06 89 VAL A C 1
ATOM 662 O O . VAL A 1 89 ? -12.844 -25.125 -3.873 1 94.06 89 VAL A O 1
ATOM 665 N N . LEU A 1 90 ? -13.336 -26.312 -2.031 1 96.5 90 LEU A N 1
ATOM 666 C CA . LEU A 1 90 ? -12.016 -26.938 -1.964 1 96.5 90 LEU A CA 1
ATOM 667 C C . LEU A 1 90 ? -11.742 -27.766 -3.217 1 96.5 90 LEU A C 1
ATOM 669 O O . LEU A 1 90 ? -10.648 -27.688 -3.779 1 96.5 90 LEU A O 1
ATOM 673 N N . ASP A 1 91 ? -12.703 -28.469 -3.613 1 96.69 91 ASP A N 1
ATOM 674 C CA . ASP A 1 91 ? -12.578 -29.297 -4.809 1 96.69 91 ASP A CA 1
ATOM 675 C C . ASP A 1 91 ? -12.32 -28.438 -6.047 1 96.69 91 ASP A C 1
ATOM 677 O O . ASP A 1 91 ? -11.516 -28.797 -6.906 1 96.69 91 ASP A O 1
ATOM 681 N N . ALA A 1 92 ? -13 -27.344 -6.141 1 96.88 92 ALA A N 1
ATOM 682 C CA . ALA A 1 92 ? -12.844 -26.438 -7.277 1 96.88 92 ALA A CA 1
ATOM 683 C C . ALA A 1 92 ? -11.43 -25.875 -7.328 1 96.88 92 ALA A C 1
ATOM 685 O O . ALA A 1 92 ? -10.836 -25.75 -8.406 1 96.88 92 ALA A O 1
ATOM 686 N N . VAL A 1 93 ? -10.891 -25.531 -6.203 1 97.62 93 VAL A N 1
ATOM 687 C CA . VAL A 1 93 ? -9.539 -24.984 -6.125 1 97.62 93 VAL A CA 1
ATOM 688 C C . VAL A 1 93 ? -8.531 -26.062 -6.523 1 97.62 93 VAL A C 1
ATOM 690 O O . VAL A 1 93 ? -7.617 -25.797 -7.309 1 97.62 93 VAL A O 1
ATOM 693 N N . ARG A 1 94 ? -8.703 -27.281 -6.023 1 97.69 94 ARG A N 1
ATOM 694 C CA . ARG A 1 94 ? -7.824 -28.391 -6.383 1 97.69 94 ARG A CA 1
ATOM 695 C C . ARG A 1 94 ? -7.867 -28.656 -7.887 1 97.69 94 ARG A C 1
ATOM 697 O O . ARG A 1 94 ? -6.832 -28.922 -8.5 1 97.69 94 ARG A O 1
ATOM 704 N N . ALA A 1 95 ? -9.031 -28.625 -8.398 1 97.31 95 ALA A N 1
ATOM 705 C CA . ALA A 1 95 ? -9.203 -28.875 -9.828 1 97.31 95 ALA A CA 1
ATOM 706 C C . ALA A 1 95 ? -8.469 -27.812 -10.656 1 97.31 95 ALA A C 1
ATOM 708 O O . ALA A 1 95 ? -7.855 -28.141 -11.68 1 97.31 95 ALA A O 1
ATOM 709 N N . ALA A 1 96 ? -8.578 -26.562 -10.227 1 97 96 ALA A N 1
ATOM 710 C CA . ALA A 1 96 ? -7.863 -25.5 -10.914 1 97 96 ALA A CA 1
ATOM 711 C C . ALA A 1 96 ? -6.355 -25.734 -10.883 1 97 96 ALA A C 1
ATOM 713 O O . ALA A 1 96 ? -5.676 -25.578 -11.898 1 97 96 ALA A O 1
ATOM 714 N N . HIS A 1 97 ? -5.902 -26.125 -9.742 1 97.38 97 HIS A N 1
ATOM 715 C CA . HIS A 1 97 ? -4.48 -26.438 -9.609 1 97.38 97 HIS A CA 1
ATOM 716 C C . HIS A 1 97 ? -4.074 -27.594 -10.516 1 97.38 97 HIS A C 1
ATOM 718 O O . HIS A 1 97 ? -3.049 -27.531 -11.195 1 97.38 97 HIS A O 1
ATOM 724 N N . ARG A 1 98 ? -4.852 -28.625 -10.531 1 96.25 98 ARG A N 1
ATOM 725 C CA . ARG A 1 98 ? -4.57 -29.812 -11.336 1 96.25 98 ARG A CA 1
ATOM 726 C C . ARG A 1 98 ? -4.512 -29.469 -12.82 1 96.25 98 ARG A C 1
ATOM 728 O O . ARG A 1 98 ? -3.732 -30.047 -13.57 1 96.25 98 ARG A O 1
ATOM 735 N N . ARG A 1 99 ? -5.266 -28.547 -13.203 1 95.5 99 ARG A N 1
ATOM 736 C CA . ARG A 1 99 ? -5.316 -28.125 -14.602 1 95.5 99 ARG A CA 1
ATOM 737 C C . ARG A 1 99 ? -4.074 -27.328 -14.984 1 95.5 99 ARG A C 1
ATOM 739 O O . ARG A 1 99 ? -3.77 -27.172 -16.172 1 95.5 99 ARG A O 1
ATOM 746 N N . GLY A 1 100 ? -3.416 -26.797 -13.93 1 95.44 100 GLY A N 1
ATOM 747 C CA . GLY A 1 100 ? -2.174 -26.094 -14.211 1 95.44 100 GLY A CA 1
ATOM 748 C C . GLY A 1 100 ? -2.213 -24.641 -13.82 1 95.44 100 GLY A C 1
ATOM 749 O O . GLY A 1 100 ? -1.241 -23.906 -14.031 1 95.44 100 GLY A O 1
ATOM 750 N N . ALA A 1 101 ? -3.287 -24.188 -13.273 1 97.19 101 ALA A N 1
ATOM 751 C CA . ALA A 1 101 ? -3.406 -22.797 -12.859 1 97.19 101 ALA A CA 1
ATOM 752 C C . ALA A 1 101 ? -2.447 -22.484 -11.7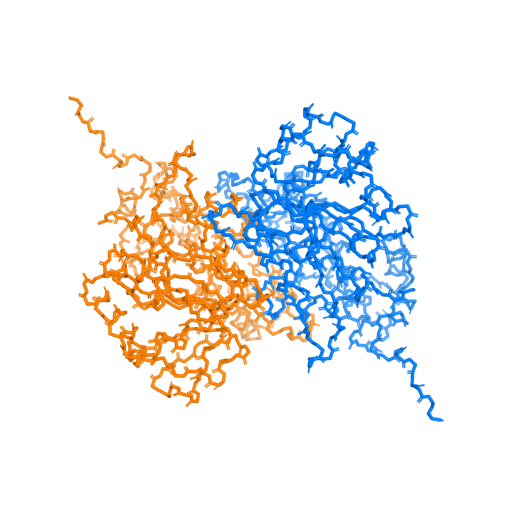11 1 97.19 101 ALA A C 1
ATOM 754 O O . ALA A 1 101 ? -2.139 -23.344 -10.898 1 97.19 101 ALA A O 1
ATOM 755 N N . ILE A 1 102 ? -1.946 -21.266 -11.719 1 97.94 102 ILE A N 1
ATOM 756 C CA . ILE A 1 102 ? -1.346 -20.75 -10.5 1 97.94 102 ILE A CA 1
ATOM 757 C C . ILE A 1 102 ? -2.438 -20.453 -9.469 1 97.94 102 ILE A C 1
ATOM 759 O O . ILE A 1 102 ? -3.453 -19.828 -9.797 1 97.94 102 ILE A O 1
ATOM 763 N N . VAL A 1 103 ? -2.25 -20.953 -8.289 1 98.5 103 VAL A N 1
ATOM 764 C CA . VAL A 1 103 ? -3.184 -20.688 -7.203 1 98.5 103 VAL A CA 1
ATOM 765 C C . VAL A 1 103 ? -2.502 -19.844 -6.137 1 98.5 103 VAL A C 1
ATOM 767 O O . VAL A 1 103 ? -1.504 -20.25 -5.543 1 98.5 103 VAL A O 1
ATOM 770 N N . ALA A 1 104 ? -3.062 -18.672 -5.922 1 98.56 104 ALA A N 1
ATOM 771 C CA . ALA A 1 104 ? -2.5 -17.734 -4.961 1 98.56 104 ALA A CA 1
ATOM 772 C C . ALA A 1 104 ? -3.504 -17.406 -3.859 1 98.56 104 ALA A C 1
ATOM 774 O O . ALA A 1 104 ? -4.715 -17.531 -4.059 1 98.56 104 ALA A O 1
ATOM 775 N N . SER A 1 105 ? -3.012 -17.062 -2.719 1 98.44 105 SER A N 1
ATOM 776 C CA . SER A 1 105 ? -3.865 -16.594 -1.63 1 98.44 105 SER A CA 1
ATOM 777 C C . SER A 1 105 ? -3.365 -15.273 -1.063 1 98.44 105 SER A C 1
ATOM 779 O O . SER A 1 105 ? -2.158 -15.055 -0.95 1 98.44 105 SER A O 1
ATOM 781 N N . HIS A 1 106 ? -4.289 -14.398 -0.864 1 97.56 106 HIS A N 1
ATOM 782 C CA . HIS A 1 106 ? -4.043 -13.102 -0.239 1 97.56 106 HIS A CA 1
ATOM 783 C C . HIS A 1 106 ? -4.496 -13.094 1.216 1 97.56 106 HIS A C 1
ATOM 785 O O . HIS A 1 106 ? -5.664 -13.383 1.507 1 97.56 106 HIS A O 1
ATOM 791 N N . CYS A 1 107 ? -3.49 -12.711 2.145 1 96.44 107 CYS A N 1
ATOM 792 C CA . CYS A 1 107 ? -3.859 -12.562 3.549 1 96.44 107 CYS A CA 1
ATOM 793 C C . CYS A 1 107 ? -4.488 -13.844 4.086 1 96.44 107 CYS A C 1
ATOM 795 O O . CYS A 1 107 ? -3.902 -14.922 3.98 1 96.44 107 CYS A O 1
ATOM 797 N N . THR A 1 108 ? -5.66 -13.82 4.688 1 96.81 108 THR A N 1
ATOM 798 C CA . THR A 1 108 ? -6.293 -14.977 5.312 1 96.81 108 THR A CA 1
ATOM 799 C C . THR A 1 108 ? -6.891 -15.906 4.254 1 96.81 108 THR A C 1
ATOM 801 O O . THR A 1 108 ? -7.41 -16.969 4.582 1 96.81 108 THR A O 1
ATOM 804 N N . GLY A 1 109 ? -6.746 -15.547 3.002 1 97.5 109 GLY A N 1
ATOM 805 C CA . GLY A 1 109 ? -7.051 -16.5 1.953 1 97.5 109 GLY A CA 1
ATOM 806 C C . GLY A 1 109 ? -6.219 -17.766 2.041 1 97.5 109 GLY A C 1
ATOM 807 O O . GLY A 1 109 ? -6.602 -18.812 1.5 1 97.5 109 GLY A O 1
ATOM 808 N N . SER A 1 110 ? -5.148 -17.672 2.699 1 97.75 110 SER A N 1
ATOM 809 C CA . SER A 1 110 ? -4.25 -18.812 2.871 1 97.75 110 SER A CA 1
ATOM 810 C C . SER A 1 110 ? -4.918 -19.922 3.664 1 97.75 110 SER A C 1
ATOM 812 O O . SER A 1 110 ? -4.574 -21.109 3.502 1 97.75 110 SER A O 1
ATOM 814 N N . TYR A 1 111 ? -5.891 -19.578 4.547 1 97.44 111 TYR A N 1
ATOM 815 C CA . TYR A 1 111 ? -6.621 -20.609 5.289 1 97.44 111 TYR A CA 1
ATOM 816 C C . TYR A 1 111 ? -7.402 -21.516 4.344 1 97.44 111 TYR A C 1
ATOM 818 O O . TYR A 1 111 ? -7.402 -22.734 4.508 1 97.44 111 TYR A O 1
ATOM 826 N N . PHE A 1 112 ? -8.023 -20.875 3.342 1 96.12 112 PHE A N 1
ATOM 827 C CA . PHE A 1 112 ? -8.758 -21.656 2.35 1 96.12 112 PHE A CA 1
ATOM 828 C C . PHE A 1 112 ? -7.812 -22.547 1.55 1 96.12 112 PHE A C 1
ATOM 830 O O . PHE A 1 112 ? -8.109 -23.719 1.305 1 96.12 112 PHE A O 1
ATOM 837 N N . LEU A 1 113 ? -6.707 -21.969 1.171 1 97.88 113 LEU A N 1
ATOM 838 C CA . LEU A 1 113 ? -5.719 -22.719 0.404 1 97.88 113 LEU A CA 1
ATOM 839 C C . LEU A 1 113 ? -5.172 -23.891 1.216 1 97.88 113 LEU A C 1
ATOM 841 O O . LEU A 1 113 ? -5.035 -25 0.699 1 97.88 113 LEU A O 1
ATOM 845 N N . ALA A 1 114 ? -4.926 -23.641 2.465 1 98.06 114 ALA A N 1
ATOM 846 C CA . ALA A 1 114 ? -4.422 -24.688 3.34 1 98.06 114 ALA A CA 1
ATOM 847 C C . ALA A 1 114 ? -5.449 -25.812 3.506 1 98.06 114 ALA A C 1
ATOM 849 O O . ALA A 1 114 ? -5.094 -26.984 3.541 1 98.06 114 ALA A O 1
ATOM 850 N N . ALA A 1 115 ? -6.68 -25.469 3.59 1 97.44 115 ALA A N 1
ATOM 851 C CA . ALA A 1 115 ? -7.758 -26.438 3.777 1 97.44 115 ALA A CA 1
ATOM 852 C C . ALA A 1 115 ? -7.844 -27.406 2.594 1 97.44 115 ALA A C 1
ATOM 854 O O . ALA A 1 115 ? -8.383 -28.5 2.719 1 97.44 115 ALA A O 1
ATOM 855 N N . THR A 1 116 ? -7.352 -26.969 1.464 1 97.19 116 THR A N 1
ATOM 856 C CA . THR A 1 116 ? -7.355 -27.844 0.292 1 97.19 116 THR A CA 1
ATOM 857 C C . THR A 1 116 ? -6.316 -28.953 0.44 1 97.19 116 THR A C 1
ATOM 859 O O . THR A 1 116 ? -6.355 -29.938 -0.292 1 97.19 116 THR A O 1
ATOM 862 N N . GLY A 1 117 ? -5.348 -28.766 1.304 1 97.94 117 GLY A N 1
ATOM 863 C CA . GLY A 1 117 ? -4.23 -29.688 1.424 1 97.94 117 GLY A CA 1
ATOM 864 C C . GLY A 1 117 ? -3.076 -29.344 0.5 1 97.94 117 GLY A C 1
ATOM 865 O O . GLY A 1 117 ? -1.998 -29.938 0.607 1 97.94 117 GLY A O 1
ATOM 866 N N . LEU A 1 118 ? -3.227 -28.406 -0.328 1 98.12 118 LEU A N 1
ATOM 867 C CA . LEU A 1 118 ? -2.221 -28.062 -1.329 1 98.12 118 LEU A CA 1
ATOM 868 C C . LEU A 1 118 ? -0.99 -27.453 -0.676 1 98.12 118 LEU A C 1
ATOM 870 O O . LEU A 1 118 ? 0.081 -27.391 -1.285 1 98.12 118 LEU A O 1
ATOM 874 N N . LEU A 1 119 ? -1.118 -26.938 0.551 1 98.38 119 LEU A N 1
ATOM 875 C CA . LEU A 1 119 ? 0.002 -26.297 1.224 1 98.38 119 LEU A CA 1
ATOM 876 C C . LEU A 1 119 ? 0.755 -27.281 2.104 1 98.38 119 LEU A C 1
ATOM 878 O O . LEU A 1 119 ? 1.779 -26.938 2.699 1 98.38 119 LEU A O 1
ATOM 882 N N . ASP A 1 120 ? 0.242 -28.531 2.209 1 98.19 120 ASP A N 1
ATOM 883 C CA . ASP A 1 120 ? 0.889 -29.5 3.074 1 98.19 120 ASP A CA 1
ATOM 884 C C . ASP A 1 120 ? 2.342 -29.734 2.662 1 98.19 120 ASP A C 1
ATOM 886 O O . ASP A 1 120 ? 2.623 -30.031 1.501 1 98.19 120 ASP A O 1
ATOM 890 N N . GLY A 1 121 ? 3.215 -29.547 3.613 1 98.06 121 GLY A N 1
ATOM 891 C CA . GLY A 1 121 ? 4.637 -29.75 3.389 1 98.06 121 GLY A CA 1
ATOM 892 C C . GLY A 1 121 ? 5.312 -28.578 2.705 1 98.06 121 GLY A C 1
ATOM 893 O O . GLY A 1 121 ? 6.496 -28.656 2.367 1 98.06 121 GLY A O 1
ATOM 894 N N . ARG A 1 122 ? 4.613 -27.531 2.557 1 97.62 122 ARG A N 1
ATOM 895 C CA . ARG A 1 122 ? 5.148 -26.375 1.839 1 97.62 122 ARG A CA 1
ATOM 896 C C . ARG A 1 122 ? 5.262 -25.172 2.76 1 97.62 122 ARG A C 1
ATOM 898 O O . ARG A 1 122 ? 4.668 -25.141 3.838 1 97.62 122 ARG A O 1
ATOM 905 N N . GLN A 1 123 ? 6.059 -24.156 2.301 1 95.62 123 GLN A N 1
ATOM 906 C CA . GLN A 1 123 ? 6.113 -22.875 2.975 1 95.62 123 GLN A CA 1
ATOM 907 C C . GLN A 1 123 ? 4.953 -21.969 2.543 1 95.62 123 GLN A C 1
ATOM 909 O O . GLN A 1 123 ? 4.508 -22.031 1.395 1 95.62 123 GLN A O 1
ATOM 914 N N . ALA A 1 124 ? 4.461 -21.203 3.475 1 97.06 124 ALA A N 1
ATOM 915 C CA . ALA A 1 124 ? 3.355 -20.297 3.146 1 97.06 124 ALA A CA 1
ATOM 916 C C . ALA A 1 124 ? 3.373 -19.062 4.027 1 97.06 124 ALA A C 1
ATOM 918 O O . ALA A 1 124 ? 3.865 -19.094 5.16 1 97.06 124 ALA A O 1
ATOM 919 N N . SER A 1 125 ? 2.904 -18 3.512 1 94.06 125 SER A N 1
ATOM 920 C CA . SER A 1 125 ? 2.701 -16.766 4.27 1 94.06 125 SER A CA 1
ATOM 921 C C . SER A 1 125 ? 1.217 -16.5 4.492 1 94.06 125 SER A C 1
ATOM 923 O O . SER A 1 125 ? 0.365 -17.078 3.816 1 94.06 125 SER A O 1
ATOM 925 N N . THR A 1 126 ? 0.87 -15.719 5.461 1 95.5 126 THR A N 1
ATOM 926 C CA . THR A 1 126 ? -0.442 -15.18 5.793 1 95.5 126 THR A CA 1
ATOM 927 C C . THR A 1 126 ? -0.306 -13.859 6.547 1 95.5 126 THR A C 1
ATOM 929 O O . THR A 1 126 ? 0.796 -13.32 6.668 1 95.5 126 THR A O 1
ATOM 932 N N . HIS A 1 127 ? -1.404 -13.273 6.922 1 93.19 127 HIS A N 1
ATOM 933 C CA . HIS A 1 127 ? -1.28 -12.117 7.793 1 93.19 127 HIS A CA 1
ATOM 934 C C . HIS A 1 127 ? -0.568 -12.477 9.094 1 93.19 127 HIS A C 1
ATOM 936 O O . HIS A 1 127 ? -0.933 -13.453 9.758 1 93.19 127 HIS A O 1
ATOM 942 N N . TRP A 1 128 ? 0.36 -11.641 9.484 1 87.38 128 TRP A N 1
ATOM 943 C CA . TRP A 1 128 ? 1.239 -11.977 10.602 1 87.38 128 TRP A CA 1
ATOM 944 C C . TRP A 1 128 ? 0.439 -12.188 11.883 1 87.38 128 TRP A C 1
ATOM 946 O O . TRP A 1 128 ? 0.783 -13.039 12.703 1 87.38 128 TRP A O 1
ATOM 956 N N . ARG A 1 129 ? -0.582 -11.422 12.07 1 88.56 129 ARG A N 1
ATOM 957 C CA . ARG A 1 129 ? -1.402 -11.5 13.273 1 88.56 129 ARG A CA 1
ATOM 958 C C . ARG A 1 129 ? -1.978 -12.898 13.453 1 88.56 129 ARG A C 1
ATOM 960 O O . ARG A 1 129 ? -2.252 -13.32 14.578 1 88.56 129 ARG A O 1
ATOM 967 N N . PHE A 1 130 ? -2.102 -13.609 12.32 1 92.56 130 PHE A N 1
ATOM 968 C CA . PHE A 1 130 ? -2.777 -14.898 12.398 1 92.56 130 PHE A CA 1
ATOM 969 C C . PHE A 1 130 ? -1.799 -16.047 12.148 1 92.56 130 PHE A C 1
ATOM 971 O O . PHE A 1 130 ? -2.205 -17.203 12.031 1 92.56 130 PHE A O 1
ATOM 978 N N . ALA A 1 131 ? -0.578 -15.719 12.07 1 91.62 131 ALA A N 1
ATOM 979 C CA . ALA A 1 131 ? 0.434 -16.703 11.711 1 91.62 131 ALA A CA 1
ATOM 980 C C . ALA A 1 131 ? 0.457 -17.844 12.727 1 91.62 131 ALA A C 1
ATOM 982 O O . ALA A 1 131 ? 0.529 -19.016 12.344 1 91.62 131 ALA A O 1
ATOM 983 N N . ALA A 1 132 ? 0.39 -17.547 14 1 91.94 132 ALA A N 1
ATOM 984 C CA . ALA A 1 132 ? 0.412 -18.562 15.031 1 91.94 132 ALA A CA 1
ATOM 985 C C . ALA A 1 132 ? -0.824 -19.453 14.953 1 91.94 132 ALA A C 1
ATOM 987 O O . ALA A 1 132 ? -0.721 -20.688 15.039 1 91.94 132 ALA A O 1
ATOM 988 N N . ASP A 1 133 ? -1.947 -18.844 14.812 1 95.06 133 ASP A N 1
ATOM 989 C CA . ASP A 1 133 ? -3.189 -19.594 14.656 1 95.06 133 ASP A CA 1
ATOM 990 C C . ASP A 1 133 ? -3.15 -20.469 13.414 1 95.06 133 ASP A C 1
ATOM 992 O O . ASP A 1 133 ? -3.576 -21.625 13.461 1 95.06 133 ASP A O 1
ATOM 996 N N . PHE A 1 134 ? -2.643 -19.953 12.336 1 96.69 134 PHE A N 1
ATOM 997 C CA . PHE A 1 134 ? -2.514 -20.656 11.07 1 96.69 134 PHE A CA 1
ATOM 998 C C . PHE A 1 134 ? -1.638 -21.891 11.234 1 96.69 134 PHE A C 1
ATOM 1000 O O . PHE A 1 134 ? -1.994 -22.984 10.773 1 96.69 134 PHE A O 1
ATOM 1007 N N . ALA A 1 135 ? -0.588 -21.75 11.93 1 95.94 135 ALA A N 1
ATOM 1008 C CA . ALA A 1 135 ? 0.342 -22.844 12.172 1 95.94 135 ALA A CA 1
ATOM 1009 C C . ALA A 1 135 ? -0.302 -23.922 13.039 1 95.94 135 ALA A C 1
ATOM 1011 O O . ALA A 1 135 ? -0.049 -25.125 12.844 1 95.94 135 ALA A O 1
ATOM 1012 N N . THR A 1 136 ? -1.059 -23.531 13.992 1 97 136 THR A N 1
ATOM 1013 C CA . THR A 1 136 ? -1.744 -24.469 14.875 1 97 136 THR A CA 1
ATOM 1014 C C . THR A 1 136 ? -2.812 -25.25 14.109 1 97 136 THR A C 1
ATOM 1016 O O . THR A 1 136 ? -2.928 -26.469 14.266 1 97 136 THR A O 1
ATOM 1019 N N . ARG A 1 137 ? -3.531 -24.609 13.289 1 96.81 137 ARG A N 1
ATOM 1020 C CA . ARG A 1 137 ? -4.648 -25.219 12.562 1 96.81 137 ARG A CA 1
ATOM 1021 C C . ARG A 1 137 ? -4.152 -26.125 11.445 1 96.81 137 ARG A C 1
ATOM 1023 O O . ARG A 1 137 ? -4.785 -27.125 11.133 1 96.81 137 ARG A O 1
ATOM 1030 N N . PHE A 1 138 ? -3.074 -25.719 10.852 1 97.94 138 PHE A N 1
ATOM 1031 C CA . PHE A 1 138 ? -2.494 -26.469 9.742 1 97.94 138 PHE A CA 1
ATOM 1032 C C . PHE A 1 138 ? -1.04 -26.812 10.031 1 97.94 138 PHE A C 1
ATOM 1034 O O . PHE A 1 138 ? -0.129 -26.281 9.398 1 97.94 138 PHE A O 1
ATOM 1041 N N . PRO A 1 139 ? -0.797 -27.797 10.797 1 97.62 139 PRO A N 1
ATOM 1042 C CA . PRO A 1 139 ? 0.552 -28.094 11.289 1 97.62 139 PRO A CA 1
ATOM 1043 C C . PRO A 1 139 ? 1.485 -28.594 10.195 1 97.62 139 PRO A C 1
ATOM 1045 O O . PRO A 1 139 ? 2.709 -28.562 10.359 1 97.62 139 PRO A O 1
ATOM 1048 N N . ALA A 1 140 ? 0.976 -29.094 9.086 1 98.19 140 ALA A N 1
ATOM 1049 C CA . ALA A 1 140 ? 1.807 -29.594 7.992 1 98.19 140 ALA A CA 1
ATOM 1050 C C . ALA A 1 140 ? 2.377 -28.453 7.168 1 98.19 140 ALA A C 1
ATOM 1052 O O . ALA A 1 140 ? 3.277 -28.656 6.348 1 98.19 140 ALA A O 1
ATOM 1053 N N . VAL A 1 141 ? 1.846 -27.266 7.316 1 98.19 141 VAL A N 1
ATOM 1054 C CA . VAL A 1 141 ? 2.311 -26.094 6.582 1 98.19 141 VAL A CA 1
ATOM 1055 C C . VAL A 1 141 ? 3.498 -25.453 7.309 1 98.19 141 VAL A C 1
ATOM 1057 O O . VAL A 1 141 ? 3.477 -25.312 8.531 1 98.19 141 VAL A O 1
ATOM 1060 N N . HIS A 1 142 ? 4.531 -25.078 6.609 1 97.5 142 HIS A N 1
ATOM 1061 C CA . HIS A 1 142 ? 5.656 -24.328 7.164 1 97.5 142 HIS A CA 1
ATOM 1062 C C . HIS A 1 142 ? 5.426 -22.828 7.051 1 97.5 142 HIS A C 1
ATOM 1064 O O . HIS A 1 142 ? 5.773 -22.219 6.035 1 97.5 142 HIS A O 1
ATOM 1070 N N . VAL A 1 143 ? 4.965 -22.234 8.094 1 95.19 143 VAL A N 1
ATOM 1071 C CA . VAL A 1 143 ? 4.5 -20.859 8.062 1 95.19 143 VAL A CA 1
ATOM 1072 C C . VAL A 1 143 ? 5.695 -19.906 8.109 1 95.19 143 VAL A C 1
ATOM 1074 O O . VAL A 1 143 ? 6.555 -20.016 8.992 1 95.19 143 VAL A O 1
ATOM 1077 N N . ARG A 1 144 ? 5.711 -19.031 7.148 1 89.5 144 ARG A N 1
ATOM 1078 C CA . ARG A 1 144 ? 6.672 -17.938 7.094 1 89.5 144 ARG A CA 1
ATOM 1079 C C . ARG A 1 144 ? 6.012 -16.609 7.449 1 89.5 144 ARG A C 1
ATOM 1081 O O . ARG A 1 144 ? 5.66 -15.82 6.566 1 89.5 144 ARG A O 1
ATOM 1088 N N . ALA A 1 145 ? 6.004 -16.281 8.719 1 83.75 145 ALA A N 1
ATOM 1089 C CA . ALA A 1 145 ? 5.191 -15.188 9.258 1 83.75 145 ALA A CA 1
ATOM 1090 C C . ALA A 1 145 ? 5.754 -13.828 8.852 1 83.75 145 ALA A C 1
ATOM 1092 O O . ALA A 1 145 ? 5.02 -12.844 8.781 1 83.75 145 ALA A O 1
ATOM 1093 N N . ASP A 1 146 ? 6.949 -13.82 8.43 1 75.06 146 ASP A N 1
ATOM 1094 C CA . ASP A 1 146 ? 7.605 -12.539 8.188 1 75.06 146 ASP A CA 1
ATOM 1095 C C . ASP A 1 146 ? 7.719 -12.25 6.691 1 75.06 146 ASP A C 1
ATOM 1097 O O . ASP A 1 146 ? 8.172 -11.172 6.297 1 75.06 146 ASP A O 1
ATOM 1101 N N . ASP A 1 147 ? 7.273 -13.156 5.926 1 82.38 147 ASP A N 1
ATOM 1102 C CA . ASP A 1 147 ? 7.402 -12.992 4.484 1 82.38 147 ASP A CA 1
ATOM 1103 C C . ASP A 1 147 ? 6.156 -12.336 3.893 1 82.38 147 ASP A C 1
ATOM 1105 O O . ASP A 1 147 ? 5.031 -12.727 4.215 1 82.38 147 ASP A O 1
ATOM 1109 N N . LEU A 1 148 ? 6.418 -11.336 3.045 1 86.12 148 LEU A N 1
ATOM 1110 C CA . LEU A 1 148 ? 5.305 -10.672 2.381 1 86.12 148 LEU A CA 1
ATOM 1111 C C . LEU A 1 148 ? 4.582 -11.625 1.437 1 86.12 148 LEU A C 1
ATOM 1113 O O . LEU A 1 148 ? 3.369 -11.523 1.248 1 86.12 148 LEU A O 1
ATOM 1117 N N . TYR A 1 149 ? 5.379 -12.492 0.816 1 91.06 149 TYR A N 1
ATOM 1118 C CA . TYR A 1 149 ? 4.82 -13.555 -0.015 1 91.06 149 TYR A CA 1
ATOM 1119 C C . TYR A 1 149 ? 5.773 -14.734 -0.097 1 91.06 149 TYR A C 1
ATOM 1121 O O . TYR A 1 149 ? 6.973 -14.594 0.148 1 91.06 149 TYR A O 1
ATOM 1129 N N . VAL A 1 150 ? 5.223 -15.891 -0.32 1 91 150 VAL A N 1
ATOM 1130 C CA . VAL A 1 150 ? 5.957 -17.125 -0.53 1 91 150 VAL A CA 1
ATOM 1131 C C . VAL A 1 150 ? 5.555 -17.75 -1.866 1 91 150 VAL A C 1
ATOM 1133 O O . VAL A 1 150 ? 4.363 -17.906 -2.152 1 91 150 VAL A O 1
ATOM 1136 N N . ASP A 1 151 ? 6.531 -18.016 -2.695 1 90.19 151 ASP A N 1
ATOM 1137 C CA . ASP A 1 151 ? 6.305 -18.562 -4.027 1 90.19 151 ASP A CA 1
ATOM 1138 C C . ASP A 1 151 ? 6.773 -20.016 -4.105 1 90.19 151 ASP A C 1
ATOM 1140 O O . ASP A 1 151 ? 7.977 -20.281 -4.125 1 90.19 151 ASP A O 1
ATOM 1144 N N . GLU A 1 152 ? 5.871 -20.938 -4.156 1 93.62 152 GLU A N 1
ATOM 1145 C CA . GLU A 1 152 ? 6.133 -22.375 -4.301 1 93.62 152 GLU A CA 1
ATOM 1146 C C . GLU A 1 152 ? 5.758 -22.859 -5.695 1 93.62 152 GLU A C 1
ATOM 1148 O O . GLU A 1 152 ? 5.113 -23.906 -5.84 1 93.62 152 GLU A O 1
ATOM 1153 N N . GLY A 1 153 ? 6.121 -22.062 -6.652 1 93.19 153 GLY A N 1
ATOM 1154 C CA . GLY A 1 153 ? 5.789 -22.391 -8.031 1 93.19 153 GLY A CA 1
ATOM 1155 C C . GLY A 1 153 ? 4.367 -22.031 -8.406 1 93.19 153 GLY A C 1
ATOM 1156 O O . GLY A 1 153 ? 4.039 -20.859 -8.562 1 93.19 153 GLY A O 1
ATOM 1157 N N . ARG A 1 154 ? 3.537 -23.078 -8.492 1 96.44 154 ARG A N 1
ATOM 1158 C CA . ARG A 1 154 ? 2.154 -22.828 -8.883 1 96.44 154 ARG A CA 1
ATOM 1159 C C . ARG A 1 154 ? 1.287 -22.531 -7.664 1 96.44 154 ARG A C 1
ATOM 1161 O O . ARG A 1 154 ? 0.078 -22.312 -7.793 1 96.44 154 ARG A O 1
ATOM 1168 N N . ILE A 1 155 ? 1.901 -22.5 -6.559 1 97.81 155 ILE A N 1
ATOM 1169 C CA . ILE A 1 155 ? 1.245 -22.109 -5.312 1 97.81 155 ILE A CA 1
ATOM 1170 C C . ILE A 1 155 ? 1.967 -20.922 -4.703 1 97.81 155 ILE A C 1
ATOM 1172 O O . ILE A 1 155 ? 3.16 -20.984 -4.402 1 97.81 155 ILE A O 1
ATOM 1176 N N . VAL A 1 156 ? 1.223 -19.844 -4.547 1 97.31 156 VAL A N 1
ATOM 1177 C CA . VAL A 1 156 ? 1.812 -18.609 -4.027 1 97.31 156 VAL A CA 1
ATOM 1178 C C . VAL A 1 156 ? 0.931 -18.047 -2.916 1 97.31 156 VAL A C 1
ATOM 1180 O O . VAL A 1 156 ? -0.296 -18.031 -3.033 1 97.31 156 VAL A O 1
ATOM 1183 N N . THR A 1 157 ? 1.533 -17.656 -1.808 1 97.38 157 THR A N 1
ATOM 1184 C CA . THR A 1 157 ? 0.79 -17.078 -0.692 1 97.38 157 THR A CA 1
ATOM 1185 C C . THR A 1 157 ? 1.339 -15.703 -0.328 1 97.38 157 THR A C 1
ATOM 1187 O O . THR A 1 157 ? 2.551 -15.484 -0.37 1 97.38 157 THR A O 1
ATOM 1190 N N . GLY A 1 158 ? 0.453 -14.789 -0.077 1 94.56 158 GLY A N 1
ATOM 1191 C CA . GLY A 1 158 ? 0.828 -13.43 0.292 1 94.56 158 GLY A CA 1
ATOM 1192 C C . GLY A 1 158 ? 0.407 -13.062 1.702 1 94.56 158 GLY A C 1
ATOM 1193 O O . GLY A 1 158 ? -0.524 -13.648 2.254 1 94.56 158 GLY A O 1
ATOM 1194 N N . ALA A 1 159 ? 1.092 -12.055 2.246 1 88.81 159 ALA A N 1
ATOM 1195 C CA . ALA A 1 159 ? 0.775 -11.516 3.566 1 88.81 159 ALA A CA 1
ATOM 1196 C C . ALA A 1 159 ? -0.529 -10.727 3.537 1 88.81 159 ALA A C 1
ATOM 1198 O O . ALA A 1 159 ? -1.325 -10.859 2.605 1 88.81 159 ALA A O 1
ATOM 1199 N N . GLY A 1 160 ? -0.719 -9.969 4.633 1 85 160 GLY A N 1
ATOM 1200 C CA . GLY A 1 160 ? -2.043 -9.422 4.875 1 85 160 GLY A CA 1
ATOM 1201 C C . GLY A 1 160 ? -2.201 -8 4.359 1 85 160 GLY A C 1
ATOM 1202 O O . GLY A 1 160 ? -1.212 -7.328 4.059 1 85 160 GLY A O 1
ATOM 1203 N N . ALA A 1 161 ? -3.438 -7.684 4.203 1 91.69 161 ALA A N 1
ATOM 1204 C CA . ALA A 1 161 ? -3.928 -6.32 4.023 1 91.69 161 ALA A CA 1
ATOM 1205 C C . ALA A 1 161 ? -3.316 -5.68 2.781 1 91.69 161 ALA A C 1
ATOM 1207 O O . ALA A 1 161 ? -3.445 -6.207 1.675 1 91.69 161 ALA A O 1
ATOM 1208 N N . ALA A 1 162 ? -2.643 -4.625 2.979 1 91.56 162 ALA A N 1
ATOM 1209 C CA . ALA A 1 162 ? -2.174 -3.846 1.835 1 91.56 162 ALA A CA 1
ATOM 1210 C C . ALA A 1 162 ? -0.987 -4.523 1.158 1 91.56 162 ALA A C 1
ATOM 1212 O O . ALA A 1 162 ? -0.652 -4.207 0.014 1 91.56 162 ALA A O 1
ATOM 1213 N N . ALA A 1 163 ? -0.428 -5.48 1.795 1 88.69 163 ALA A N 1
ATOM 1214 C CA . ALA A 1 163 ? 0.757 -6.137 1.254 1 88.69 163 ALA A CA 1
ATOM 1215 C C . ALA A 1 163 ? 0.389 -7.07 0.103 1 88.69 163 ALA A C 1
ATOM 1217 O O . ALA A 1 163 ? 1.269 -7.598 -0.582 1 88.69 163 ALA A O 1
ATOM 1218 N N . GLY A 1 164 ? -0.873 -7.297 -0.098 1 93.12 164 GLY A N 1
ATOM 1219 C CA . GLY A 1 164 ? -1.304 -8.07 -1.254 1 93.12 164 GLY A CA 1
ATOM 1220 C C . GLY A 1 164 ? -0.703 -7.574 -2.557 1 93.12 164 GLY A C 1
ATOM 1221 O O . GLY A 1 164 ? -0.443 -8.367 -3.465 1 93.12 164 GLY A O 1
ATOM 1222 N N . VAL A 1 165 ? -0.493 -6.309 -2.629 1 93.25 165 VAL A N 1
ATOM 1223 C CA . VAL A 1 165 ? 0.037 -5.707 -3.85 1 93.25 165 VAL A CA 1
ATOM 1224 C C . VAL A 1 165 ? 1.422 -6.277 -4.148 1 93.25 165 VAL A C 1
ATOM 1226 O O . VAL A 1 165 ? 1.782 -6.473 -5.312 1 93.25 165 VAL A O 1
ATOM 1229 N N . ASP A 1 166 ? 2.186 -6.582 -3.172 1 87.31 166 ASP A N 1
ATOM 1230 C CA . ASP A 1 166 ? 3.535 -7.105 -3.35 1 87.31 166 ASP A CA 1
ATOM 1231 C C . ASP A 1 166 ? 3.508 -8.477 -4.023 1 87.31 166 ASP A C 1
ATOM 1233 O O . ASP A 1 166 ? 4.305 -8.742 -4.926 1 87.31 166 ASP A O 1
ATOM 1237 N N . MET A 1 167 ? 2.633 -9.312 -3.543 1 93.81 167 MET A N 1
ATOM 1238 C CA . MET A 1 167 ? 2.492 -10.633 -4.148 1 93.81 167 MET A CA 1
ATOM 1239 C C . MET A 1 167 ? 2.059 -10.516 -5.605 1 93.81 167 MET A C 1
ATOM 1241 O O . MET A 1 167 ? 2.594 -11.211 -6.473 1 93.81 167 MET A O 1
ATOM 1245 N N . TYR A 1 168 ? 1.096 -9.672 -5.848 1 96.56 168 TYR A N 1
ATOM 1246 C CA . TYR A 1 168 ? 0.604 -9.508 -7.211 1 96.56 168 TYR A CA 1
ATOM 1247 C C . TYR A 1 168 ? 1.702 -8.984 -8.133 1 96.56 168 TYR A C 1
ATOM 1249 O O . TYR A 1 168 ? 1.849 -9.453 -9.258 1 96.56 168 TYR A O 1
ATOM 1257 N N . LEU A 1 169 ? 2.447 -8.031 -7.637 1 89.56 169 LEU A N 1
ATOM 1258 C CA . LEU A 1 169 ? 3.537 -7.484 -8.438 1 89.56 169 LEU A CA 1
ATOM 1259 C C . LEU A 1 169 ? 4.617 -8.539 -8.672 1 89.56 169 LEU A C 1
ATOM 1261 O O . LEU A 1 169 ? 5.23 -8.578 -9.742 1 89.56 169 LEU A O 1
ATOM 1265 N N . HIS A 1 170 ? 4.828 -9.328 -7.688 1 87.25 170 HIS A N 1
ATOM 1266 C CA . HIS A 1 170 ? 5.75 -10.445 -7.863 1 87.25 170 HIS A CA 1
ATOM 1267 C C . HIS A 1 170 ? 5.289 -11.367 -8.984 1 87.25 170 HIS A C 1
ATOM 1269 O O . HIS A 1 170 ? 6.078 -11.734 -9.859 1 87.25 170 HIS A O 1
ATOM 1275 N N . LEU A 1 171 ? 4.047 -11.711 -8.977 1 93.69 171 LEU A N 1
ATOM 1276 C CA . LEU A 1 171 ? 3.5 -12.594 -10.008 1 93.69 171 LEU A CA 1
ATOM 1277 C C . LEU A 1 171 ? 3.605 -11.945 -11.383 1 93.69 171 LEU A C 1
ATOM 1279 O O . LEU A 1 171 ? 3.926 -12.617 -12.367 1 93.69 171 LEU A O 1
ATOM 1283 N N . LEU A 1 172 ? 3.32 -10.664 -11.477 1 91.56 172 LEU A N 1
ATOM 1284 C CA . LEU A 1 172 ? 3.457 -9.953 -12.742 1 91.56 172 LEU A CA 1
ATOM 1285 C C . LEU A 1 172 ? 4.902 -9.969 -13.227 1 91.56 172 LEU A C 1
ATOM 1287 O O . LEU A 1 172 ? 5.164 -10.172 -14.414 1 91.56 172 LEU A O 1
ATOM 1291 N N . ARG A 1 173 ? 5.785 -9.742 -12.297 1 82.38 173 ARG A N 1
ATOM 1292 C CA . ARG A 1 173 ? 7.203 -9.75 -12.641 1 82.38 173 ARG A CA 1
ATOM 1293 C C . ARG A 1 173 ? 7.633 -11.109 -13.164 1 82.38 173 ARG A C 1
ATOM 1295 O O . ARG A 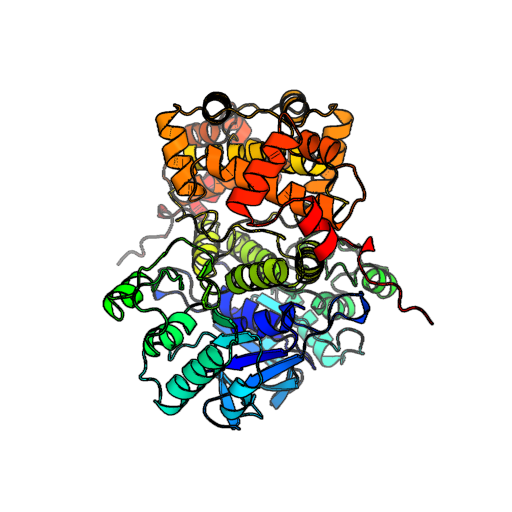1 173 ? 8.336 -11.203 -14.172 1 82.38 173 ARG A O 1
ATOM 1302 N N . ARG A 1 174 ? 7.148 -12.094 -12.477 1 81.75 174 ARG A N 1
ATOM 1303 C CA . ARG A 1 174 ? 7.504 -13.469 -12.797 1 81.75 174 ARG A CA 1
ATOM 1304 C C . ARG A 1 174 ? 6.93 -13.875 -14.156 1 81.75 174 ARG A C 1
ATOM 1306 O O . ARG A 1 174 ? 7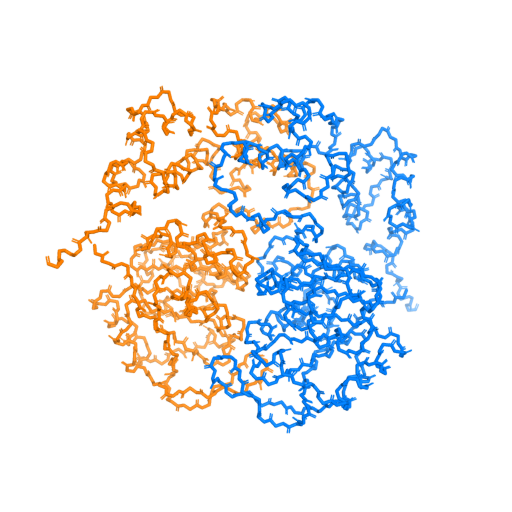.613 -14.508 -14.953 1 81.75 174 ARG A O 1
ATOM 1313 N N . GLU A 1 175 ? 5.711 -13.453 -14.453 1 86.94 175 GLU A N 1
ATOM 1314 C CA . GLU A 1 175 ? 4.984 -14.016 -15.586 1 86.94 175 GLU A CA 1
ATOM 1315 C C . GLU A 1 175 ? 5.023 -13.07 -16.781 1 86.94 175 GLU A C 1
ATOM 1317 O O . GLU A 1 175 ? 4.852 -13.5 -17.922 1 86.94 175 GLU A O 1
ATOM 1322 N N . HIS A 1 176 ? 5.293 -11.742 -16.5 1 83.38 176 HIS A N 1
ATOM 1323 C CA . HIS A 1 176 ? 5.18 -10.766 -17.578 1 83.38 176 HIS A CA 1
ATOM 1324 C C . HIS A 1 176 ? 6.41 -9.867 -17.641 1 83.38 176 HIS A C 1
ATOM 1326 O O . HIS A 1 176 ? 6.527 -9.039 -18.547 1 83.38 176 HIS A O 1
ATOM 1332 N N . GLY A 1 177 ? 7.285 -10.023 -16.625 1 73.5 177 GLY A N 1
ATOM 1333 C CA . GLY A 1 177 ? 8.523 -9.258 -16.641 1 73.5 177 GLY A CA 1
ATOM 1334 C C . GLY A 1 177 ? 8.492 -8.047 -15.734 1 73.5 177 GLY A C 1
ATOM 1335 O O . GLY A 1 177 ? 7.422 -7.609 -15.305 1 73.5 177 GLY A O 1
ATOM 1336 N N . SER A 1 178 ? 9.656 -7.484 -15.453 1 71.62 178 SER A N 1
ATOM 1337 C CA . SER A 1 178 ? 9.828 -6.383 -14.516 1 71.62 178 SER A CA 1
ATOM 1338 C C . SER A 1 178 ? 9.242 -5.086 -15.062 1 71.62 178 SER A C 1
ATOM 1340 O O . SER A 1 178 ? 8.742 -4.254 -14.305 1 71.62 178 SER A O 1
ATOM 1342 N N . ALA A 1 179 ? 9.305 -4.879 -16.344 1 70.69 179 ALA A N 1
ATOM 1343 C CA . ALA A 1 179 ? 8.773 -3.66 -16.953 1 70.69 179 ALA A CA 1
ATOM 1344 C C . ALA A 1 179 ? 7.277 -3.529 -16.688 1 70.69 179 ALA A C 1
ATOM 1346 O O . ALA A 1 179 ? 6.797 -2.463 -16.297 1 70.69 179 ALA A O 1
ATOM 1347 N N . VAL A 1 180 ? 6.582 -4.629 -16.938 1 81.31 180 VAL A N 1
ATOM 1348 C CA . VAL A 1 180 ? 5.141 -4.645 -16.703 1 81.31 180 VAL A CA 1
ATOM 1349 C C . VAL A 1 180 ? 4.848 -4.406 -15.227 1 81.31 180 VAL A C 1
ATOM 1351 O O . VAL A 1 180 ? 4.016 -3.564 -14.883 1 81.31 180 VAL A O 1
ATOM 1354 N N . ALA A 1 181 ? 5.57 -5.113 -14.352 1 82.75 181 ALA A N 1
ATOM 1355 C CA . ALA A 1 181 ? 5.379 -4.969 -12.914 1 82.75 181 ALA A CA 1
ATOM 1356 C C . ALA A 1 181 ? 5.66 -3.535 -12.469 1 82.75 181 ALA A C 1
ATOM 1358 O O . ALA A 1 181 ? 4.91 -2.969 -11.664 1 82.75 181 ALA A O 1
ATOM 1359 N N . ASN A 1 182 ? 6.652 -2.961 -13.008 1 73.56 182 ASN A N 1
ATOM 1360 C CA . ASN A 1 182 ? 7.02 -1.599 -12.641 1 73.56 182 ASN A CA 1
ATOM 1361 C C . ASN A 1 182 ? 5.992 -0.586 -13.133 1 73.56 182 ASN A C 1
ATOM 1363 O O . ASN A 1 182 ? 5.668 0.37 -12.43 1 73.56 182 ASN A O 1
ATOM 1367 N N . ALA A 1 183 ? 5.547 -0.776 -14.32 1 80.88 183 ALA A N 1
ATOM 1368 C CA . ALA A 1 183 ? 4.535 0.124 -14.867 1 80.88 183 ALA A CA 1
ATOM 1369 C C . ALA A 1 183 ? 3.252 0.077 -14.039 1 80.88 183 ALA A C 1
ATOM 1371 O O . ALA A 1 183 ? 2.658 1.116 -13.742 1 80.88 183 ALA A O 1
ATOM 1372 N N . VAL A 1 184 ? 2.865 -1.097 -13.688 1 90.12 184 VAL A N 1
ATOM 1373 C CA . VAL A 1 184 ? 1.679 -1.252 -12.852 1 90.12 184 VAL A CA 1
ATOM 1374 C C . VAL A 1 184 ? 1.926 -0.626 -11.484 1 90.12 184 VAL A C 1
ATOM 1376 O O . VAL A 1 184 ? 1.076 0.099 -10.961 1 90.12 184 VAL A O 1
ATOM 1379 N N . ALA A 1 185 ? 3.078 -0.923 -10.891 1 84.06 185 ALA A N 1
ATOM 1380 C CA . ALA A 1 185 ? 3.422 -0.348 -9.594 1 84.06 185 ALA A CA 1
ATOM 1381 C C . ALA A 1 185 ? 3.33 1.175 -9.625 1 84.06 185 ALA A C 1
ATOM 1383 O O . ALA A 1 185 ? 2.799 1.792 -8.703 1 84.06 185 ALA A O 1
ATOM 1384 N N . ARG A 1 186 ? 3.797 1.725 -10.656 1 80.75 186 ARG A N 1
ATOM 1385 C CA . ARG A 1 186 ? 3.746 3.174 -10.82 1 80.75 186 ARG A CA 1
ATOM 1386 C C . ARG A 1 186 ? 2.305 3.67 -10.859 1 80.75 186 ARG A C 1
ATOM 1388 O O . ARG A 1 186 ? 1.954 4.637 -10.18 1 80.75 186 ARG A O 1
ATOM 1395 N N . ASP A 1 187 ? 1.577 3.012 -11.609 1 87.62 187 ASP A N 1
ATOM 1396 C CA . ASP A 1 187 ? 0.195 3.445 -11.781 1 87.62 187 ASP A CA 1
ATOM 1397 C C . ASP A 1 187 ? -0.605 3.262 -10.5 1 87.62 187 ASP A C 1
ATOM 1399 O O . ASP A 1 187 ? -1.513 4.047 -10.203 1 87.62 187 ASP A O 1
ATOM 1403 N N . VAL A 1 188 ? -0.26 2.225 -9.758 1 91.56 188 VAL A N 1
ATOM 1404 C CA . VAL A 1 188 ? -0.949 1.94 -8.5 1 91.56 188 VAL A CA 1
ATOM 1405 C C . VAL A 1 188 ? -0.288 2.715 -7.363 1 91.56 188 VAL A C 1
ATOM 1407 O O . VAL A 1 188 ? -0.778 2.705 -6.23 1 91.56 188 VAL A O 1
ATOM 1410 N N . VAL A 1 189 ? 0.78 3.385 -7.645 1 86.5 189 VAL A N 1
ATOM 1411 C CA . VAL A 1 189 ? 1.493 4.32 -6.781 1 86.5 189 VAL A CA 1
ATOM 1412 C C . VAL A 1 189 ? 2.051 3.578 -5.566 1 86.5 189 VAL A C 1
ATOM 1414 O O . VAL A 1 189 ? 1.812 3.977 -4.426 1 86.5 189 VAL A O 1
ATOM 1417 N N . VAL A 1 190 ? 2.705 2.482 -5.805 1 83.5 190 VAL A N 1
ATOM 1418 C CA . VAL A 1 190 ? 3.439 1.748 -4.777 1 83.5 190 VAL A CA 1
ATOM 1419 C C . VAL A 1 190 ? 4.898 1.596 -5.199 1 83.5 190 VAL A C 1
ATOM 1421 O O . VAL A 1 190 ? 5.246 1.83 -6.359 1 83.5 190 VAL A O 1
ATOM 1424 N N . ALA A 1 191 ? 5.664 1.251 -4.191 1 68.25 191 ALA A N 1
ATOM 1425 C CA . ALA A 1 191 ? 7.043 0.904 -4.527 1 68.25 191 ALA A CA 1
ATOM 1426 C C . ALA A 1 191 ? 7.094 -0.33 -5.426 1 68.25 191 ALA A C 1
ATOM 1428 O O . ALA A 1 191 ? 6.344 -1.286 -5.219 1 68.25 191 ALA A O 1
ATOM 1429 N N . PRO A 1 192 ? 7.883 -0.262 -6.379 1 56.47 192 PRO A N 1
ATOM 1430 C CA . PRO A 1 192 ? 7.898 -1.358 -7.348 1 56.47 192 PRO A CA 1
ATOM 1431 C C . PRO A 1 192 ? 8.328 -2.688 -6.734 1 56.47 192 PRO A C 1
ATOM 1433 O O . PRO A 1 192 ? 7.93 -3.752 -7.211 1 56.47 192 PRO A O 1
ATOM 1436 N N . HIS A 1 193 ? 9.25 -2.678 -5.883 1 51.03 193 HIS A N 1
ATOM 1437 C CA . HIS A 1 193 ? 9.656 -3.979 -5.363 1 51.03 193 HIS A CA 1
ATOM 1438 C C . HIS A 1 193 ? 9.906 -3.92 -3.859 1 51.03 193 HIS A C 1
ATOM 1440 O O . HIS A 1 193 ? 10.695 -3.102 -3.389 1 51.03 193 HIS A O 1
ATOM 1446 N N . ARG A 1 194 ? 9.039 -4.66 -3.207 1 56 194 ARG A N 1
ATOM 1447 C CA . ARG A 1 194 ? 9.328 -5.07 -1.834 1 56 194 ARG A CA 1
ATOM 1448 C C . ARG A 1 194 ? 9.57 -6.57 -1.75 1 56 194 ARG A C 1
ATOM 1450 O O . ARG A 1 194 ? 8.727 -7.371 -2.156 1 56 194 ARG A O 1
ATOM 1457 N N . SER A 1 195 ? 10.82 -7.074 -1.604 1 40.69 195 SER A N 1
ATOM 1458 C CA . SER A 1 195 ? 11.18 -8.484 -1.651 1 40.69 195 SER A CA 1
ATOM 1459 C C . SER A 1 195 ? 10.375 -9.297 -0.643 1 40.69 195 SER A C 1
ATOM 1461 O O . SER A 1 195 ? 10.109 -8.828 0.468 1 40.69 195 SER A O 1
ATOM 1463 N N . GLY A 1 196 ? 9.547 -10.344 -0.971 1 39.66 196 GLY A N 1
ATOM 1464 C CA . GLY A 1 196 ? 8.719 -11.258 -0.208 1 39.66 196 GLY A CA 1
ATOM 1465 C C . GLY A 1 196 ? 9.375 -11.734 1.076 1 39.66 196 GLY A C 1
ATOM 1466 O O . GLY A 1 196 ? 8.695 -12.016 2.061 1 39.66 196 GLY A O 1
ATOM 1467 N N . GLY A 1 197 ? 10.445 -12.516 0.954 1 36.03 197 GLY A N 1
ATOM 1468 C CA . GLY A 1 197 ? 11.164 -13.078 2.088 1 36.03 197 GLY A CA 1
ATOM 1469 C C . GLY A 1 197 ? 11.648 -12.023 3.068 1 36.03 197 GLY A C 1
ATOM 1470 O O . GLY A 1 197 ? 12.125 -12.352 4.156 1 36.03 197 GLY A O 1
ATOM 1471 N N . GLN A 1 198 ? 12.18 -11.164 2.545 1 32.25 198 GLN A N 1
ATOM 1472 C CA . GLN A 1 198 ? 12.938 -10.258 3.398 1 32.25 198 GLN A CA 1
ATOM 1473 C C . GLN A 1 198 ? 12.023 -9.484 4.344 1 32.25 198 GLN A C 1
ATOM 1475 O O . GLN A 1 198 ? 10.945 -9.039 3.941 1 32.25 198 GLN A O 1
ATOM 1480 N N . GLY A 1 199 ? 11.781 -10.148 5.422 1 33.53 199 GLY A N 1
ATOM 1481 C CA . GLY A 1 199 ? 11.273 -9.531 6.637 1 33.53 199 GLY A CA 1
ATOM 1482 C C . GLY A 1 199 ? 11.211 -8.023 6.559 1 33.53 199 GLY A C 1
ATOM 1483 O O . GLY A 1 199 ? 11.289 -7.336 7.582 1 33.53 199 GLY A O 1
ATOM 1484 N N . GLN A 1 200 ? 11.523 -7.711 5.504 1 31.25 200 GLN A N 1
ATOM 1485 C CA . GLN A 1 200 ? 11.859 -6.297 5.355 1 31.25 200 GLN A CA 1
ATOM 1486 C C . GLN A 1 200 ? 10.914 -5.422 6.18 1 31.25 200 GLN A C 1
ATOM 1488 O O . GLN A 1 200 ? 11.367 -4.574 6.953 1 31.25 200 GLN A O 1
ATOM 1493 N N . TYR A 1 201 ? 9.844 -4.887 5.551 1 32.41 201 TYR A N 1
ATOM 1494 C CA . TYR A 1 201 ? 9.234 -3.781 6.285 1 32.41 201 TYR A CA 1
ATOM 1495 C C . TYR A 1 201 ? 8.273 -4.301 7.344 1 32.41 201 TYR A C 1
ATOM 1497 O O . TYR A 1 201 ? 7.566 -3.516 7.984 1 32.41 201 TYR A O 1
ATOM 1505 N N . ILE A 1 202 ? 7.793 -5.586 7.141 1 32.72 202 ILE A N 1
ATOM 1506 C CA . ILE A 1 202 ? 6.898 -5.695 8.289 1 32.72 202 ILE A CA 1
ATOM 1507 C C . ILE A 1 202 ? 7.695 -5.547 9.578 1 32.72 202 ILE A C 1
ATOM 1509 O O . ILE A 1 202 ? 8.219 -6.527 10.109 1 32.72 202 ILE A O 1
ATOM 1513 N N . THR A 1 203 ? 8.773 -5.125 9.586 1 30.17 203 THR A N 1
ATOM 1514 C CA . THR A 1 203 ? 9.523 -5.133 10.836 1 30.17 203 THR A CA 1
ATOM 1515 C C . THR A 1 203 ? 8.594 -4.918 12.023 1 30.17 203 THR A C 1
ATOM 1517 O O . THR A 1 203 ? 7.676 -4.09 11.961 1 30.17 203 THR A O 1
ATOM 1520 N N . THR A 1 204 ? 8.32 -5.93 12.734 1 29.81 204 THR A N 1
ATOM 1521 C CA . THR A 1 204 ? 8.039 -5.629 14.133 1 29.81 204 THR A CA 1
ATOM 1522 C C . THR A 1 204 ? 8.617 -4.27 14.523 1 29.81 204 THR A C 1
ATOM 1524 O O . THR A 1 204 ? 9.828 -4.047 14.398 1 29.81 204 THR A O 1
ATOM 1527 N N . PRO A 1 205 ? 7.816 -3.393 14.516 1 30.09 205 PRO A N 1
ATOM 1528 C CA . PRO A 1 205 ? 8.438 -2.219 15.133 1 30.09 205 PRO A CA 1
ATOM 1529 C C . PRO A 1 205 ? 9.414 -2.584 16.25 1 30.09 205 PRO A C 1
ATOM 1531 O O . PRO A 1 205 ? 9 -3.164 17.266 1 30.09 205 PRO A O 1
ATOM 1534 N N . VAL A 1 206 ? 10.453 -3.367 16.109 1 30.3 206 VAL A N 1
ATOM 1535 C CA . VAL A 1 206 ? 11.375 -3.275 17.234 1 30.3 206 VAL A CA 1
ATOM 1536 C C . VAL A 1 206 ? 11.383 -1.85 17.781 1 30.3 206 VAL A C 1
ATOM 1538 O O . VAL A 1 206 ? 11.312 -0.884 17.016 1 30.3 206 VAL A O 1
ATOM 1541 N N . PRO A 1 207 ? 11.148 -1.704 18.938 1 32.03 207 PRO A N 1
ATOM 1542 C CA . PRO A 1 207 ? 11.484 -0.382 19.469 1 32.03 207 PRO A CA 1
ATOM 1543 C C . PRO A 1 207 ? 12.578 0.322 18.656 1 32.03 207 PRO A C 1
ATOM 1545 O O . PRO A 1 207 ? 13.484 -0.333 18.141 1 32.03 207 PRO A O 1
ATOM 1548 N N . ALA A 1 208 ? 12.383 1.371 17.969 1 39.94 208 ALA A N 1
ATOM 1549 C CA . ALA A 1 208 ? 13.352 2.217 17.281 1 39.94 208 ALA A CA 1
ATOM 1550 C C . ALA A 1 208 ? 14.727 2.117 17.938 1 39.94 208 ALA A C 1
ATOM 1552 O O . ALA A 1 208 ? 15 2.795 18.922 1 39.94 208 ALA A O 1
ATOM 1553 N N . ASP A 1 209 ? 15.242 0.984 18.094 1 41.88 209 ASP A N 1
ATOM 1554 C CA . ASP A 1 209 ? 16.656 0.81 18.406 1 41.88 209 ASP A CA 1
ATOM 1555 C C . ASP A 1 209 ? 17.547 1.483 17.359 1 41.88 209 ASP A C 1
ATOM 1557 O O . ASP A 1 209 ? 17.344 1.3 16.156 1 41.88 209 ASP A O 1
ATOM 1561 N N . PRO A 1 210 ? 18.047 2.543 17.703 1 51.5 210 PRO A N 1
ATOM 1562 C CA . PRO A 1 210 ? 19 3.242 16.844 1 51.5 210 PRO A CA 1
ATOM 1563 C C . PRO A 1 210 ? 19.766 2.299 15.906 1 51.5 210 PRO A C 1
ATOM 1565 O O . PRO A 1 210 ? 20.062 2.664 14.773 1 51.5 210 PRO A O 1
ATOM 1568 N N . ASP A 1 211 ? 19.859 1.191 16.281 1 57.5 211 ASP A N 1
ATOM 1569 C CA . ASP A 1 211 ? 20.578 0.198 15.484 1 57.5 211 ASP A CA 1
ATOM 1570 C C . ASP A 1 211 ? 19.734 -0.255 14.289 1 57.5 211 ASP A C 1
ATOM 1572 O O . ASP A 1 211 ? 20.281 -0.483 13.203 1 57.5 211 ASP A O 1
ATOM 1576 N N . ASP A 1 212 ? 18.5 -0.21 14.422 1 58.56 212 ASP A N 1
ATOM 1577 C CA . ASP A 1 212 ? 17.625 -0.636 13.344 1 58.56 212 ASP A CA 1
ATOM 1578 C C . ASP A 1 212 ? 17.516 0.44 12.266 1 58.56 212 ASP A C 1
ATOM 1580 O O . ASP A 1 212 ? 17.469 0.13 11.07 1 58.56 212 ASP A O 1
ATOM 1584 N N . GLU A 1 213 ? 17.484 1.522 12.719 1 56.41 213 GLU A N 1
ATOM 1585 C CA . GLU A 1 213 ? 17.484 2.625 11.758 1 56.41 213 GLU A CA 1
ATOM 1586 C C . GLU A 1 213 ? 18.766 2.65 10.945 1 56.41 213 GLU A C 1
ATOM 1588 O O . GLU A 1 213 ? 18.734 2.859 9.734 1 56.41 213 GLU A O 1
ATOM 1593 N N . ARG A 1 214 ? 19.859 2.475 11.664 1 63.72 214 ARG A N 1
ATOM 1594 C CA . ARG A 1 214 ? 21.156 2.396 10.992 1 63.72 214 ARG A CA 1
ATOM 1595 C C . ARG A 1 214 ? 21.172 1.265 9.969 1 63.72 214 ARG A C 1
ATOM 1597 O O . ARG A 1 214 ? 21.688 1.427 8.859 1 63.72 214 ARG A O 1
ATOM 1604 N N . LEU A 1 215 ? 20.641 0.251 10.297 1 70.31 215 LEU A N 1
ATOM 1605 C CA . LEU A 1 215 ? 20.578 -0.903 9.414 1 70.31 215 LEU A CA 1
ATOM 1606 C C . LEU A 1 215 ? 19.734 -0.597 8.172 1 70.31 215 LEU A C 1
ATOM 1608 O O . LEU A 1 215 ? 20.141 -0.904 7.051 1 70.31 215 LEU A O 1
ATOM 1612 N N . ALA A 1 216 ? 18.656 -0.023 8.43 1 62.41 216 ALA A N 1
ATOM 1613 C CA . ALA A 1 216 ? 17.781 0.331 7.312 1 62.41 216 ALA A CA 1
ATOM 1614 C C . ALA A 1 216 ? 18.484 1.284 6.352 1 62.41 216 ALA A C 1
ATOM 1616 O O . ALA A 1 216 ? 18.375 1.138 5.133 1 62.41 216 ALA A O 1
ATOM 1617 N N . ASP A 1 217 ? 19.266 2.051 6.941 1 65.06 217 ASP A N 1
ATOM 1618 C CA . ASP A 1 217 ? 20.047 3.006 6.152 1 65.06 217 ASP A CA 1
ATOM 1619 C C . ASP A 1 217 ? 21.094 2.293 5.297 1 65.06 217 ASP A C 1
ATOM 1621 O O . ASP A 1 217 ? 21.281 2.633 4.125 1 65.06 217 ASP A O 1
ATOM 1625 N N . VAL A 1 218 ? 21.75 1.496 5.895 1 74.44 218 VAL A N 1
ATOM 1626 C CA . VAL A 1 218 ? 22.797 0.768 5.203 1 74.44 218 VAL A CA 1
ATOM 1627 C C . VAL A 1 218 ? 22.203 -0.1 4.102 1 74.44 218 VAL A C 1
ATOM 1629 O O . VAL A 1 218 ? 22.766 -0.22 3.014 1 74.44 218 VAL A O 1
ATOM 1632 N N . ILE A 1 219 ? 21.062 -0.52 4.34 1 71.81 219 ILE A N 1
ATOM 1633 C CA . ILE A 1 219 ? 20.391 -1.365 3.354 1 71.81 219 ILE A CA 1
ATOM 1634 C C . ILE A 1 219 ? 19.969 -0.524 2.152 1 71.81 219 ILE A C 1
ATOM 1636 O O . ILE A 1 219 ? 20.219 -0.901 1.004 1 71.81 219 ILE A O 1
ATOM 1640 N N . ALA A 1 220 ? 19.438 0.531 2.428 1 63.69 220 ALA A N 1
ATOM 1641 C CA . ALA A 1 220 ? 19.047 1.445 1.356 1 63.69 220 ALA A CA 1
ATOM 1642 C C . ALA A 1 220 ? 20.266 1.912 0.567 1 63.69 220 ALA A C 1
ATOM 1644 O O . ALA A 1 220 ? 20.234 1.967 -0.664 1 6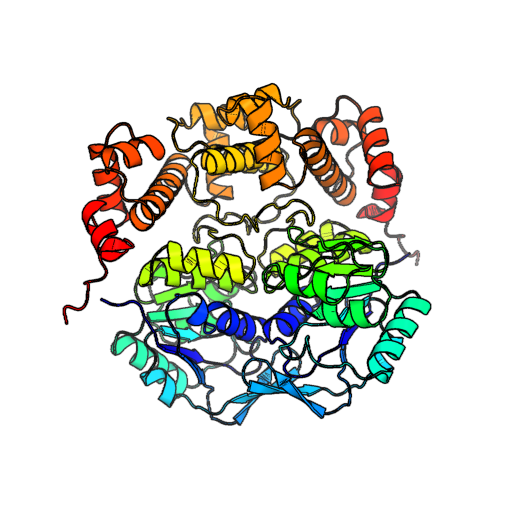3.69 220 ALA A O 1
ATOM 1645 N N . TRP A 1 221 ? 21.297 2.152 1.316 1 67.75 221 TRP A N 1
ATOM 1646 C CA . TRP A 1 221 ? 22.547 2.568 0.7 1 67.75 221 TRP A CA 1
ATOM 1647 C C . TRP A 1 221 ? 23.094 1.479 -0.218 1 67.75 221 TRP A C 1
ATOM 1649 O O . TRP A 1 221 ? 23.5 1.757 -1.349 1 67.75 221 TRP A O 1
ATOM 1659 N N . ALA A 1 222 ? 23.156 0.41 0.282 1 76.12 222 ALA A N 1
ATOM 1660 C CA . ALA A 1 222 ? 23.688 -0.728 -0.467 1 76.12 222 ALA A CA 1
ATOM 1661 C C . ALA A 1 222 ? 22.891 -0.96 -1.746 1 76.12 222 ALA A C 1
ATOM 1663 O O . ALA A 1 222 ? 23.453 -1.243 -2.801 1 76.12 222 ALA A O 1
ATOM 1664 N N . ALA A 1 223 ? 21.609 -0.726 -1.652 1 68.38 223 ALA A N 1
ATOM 1665 C CA . ALA A 1 223 ? 20.734 -0.926 -2.807 1 68.38 223 ALA A CA 1
ATOM 1666 C C . ALA A 1 223 ? 21.047 0.085 -3.908 1 68.38 223 ALA A C 1
ATOM 1668 O O . ALA A 1 223 ? 20.906 -0.218 -5.094 1 68.38 223 ALA A O 1
ATOM 1669 N N . GLY A 1 224 ? 21.453 1.183 -3.562 1 66.12 224 GLY A N 1
ATOM 1670 C CA . GLY A 1 224 ? 21.797 2.24 -4.504 1 66.12 224 GLY A CA 1
ATOM 1671 C C . GLY A 1 224 ? 23.219 2.15 -5.016 1 66.12 224 GLY A C 1
ATOM 1672 O O . GLY A 1 224 ? 23.625 2.912 -5.898 1 66.12 224 GLY A O 1
ATOM 1673 N N . ASN A 1 225 ? 23.984 1.265 -4.414 1 72.38 225 ASN A N 1
ATOM 1674 C CA . ASN A 1 225 ? 25.391 1.161 -4.754 1 72.38 225 ASN A CA 1
ATOM 1675 C C . ASN A 1 225 ? 25.766 -0.256 -5.18 1 72.38 225 ASN A C 1
ATOM 1677 O O . ASN A 1 225 ? 26.812 -0.767 -4.797 1 72.38 225 ASN A O 1
ATOM 1681 N N . LEU A 1 226 ? 24.906 -0.739 -5.973 1 76.12 226 LEU A N 1
ATOM 1682 C CA . LEU A 1 226 ? 25.094 -2.145 -6.324 1 76.12 226 LEU A CA 1
ATOM 1683 C C . LEU A 1 226 ? 26.234 -2.314 -7.316 1 76.12 226 LEU A C 1
ATOM 1685 O O . LEU A 1 226 ? 26.734 -3.424 -7.504 1 76.12 226 LEU A O 1
ATOM 1689 N N . ASP A 1 227 ? 26.609 -1.236 -7.969 1 75.06 227 ASP A N 1
ATOM 1690 C CA . ASP A 1 227 ? 27.672 -1.301 -8.953 1 75.06 227 ASP A CA 1
ATOM 1691 C C . ASP A 1 227 ? 29.031 -1.434 -8.281 1 75.06 227 ASP A C 1
ATOM 1693 O O . ASP A 1 227 ? 30.031 -1.742 -8.938 1 75.06 227 ASP A O 1
ATOM 1697 N N . ARG A 1 228 ? 29.062 -1.316 -6.973 1 76.94 228 ARG A N 1
ATOM 1698 C CA . ARG A 1 228 ? 30.297 -1.406 -6.199 1 76.94 228 ARG A CA 1
ATOM 1699 C C . ARG A 1 228 ? 30.422 -2.768 -5.527 1 76.94 228 ARG A C 1
ATOM 1701 O O . ARG A 1 228 ? 29.422 -3.459 -5.316 1 76.94 228 ARG A O 1
ATOM 1708 N N . ILE A 1 229 ? 31.734 -3.076 -5.316 1 74.38 229 ILE A N 1
ATOM 1709 C CA . ILE A 1 229 ? 31.953 -4.258 -4.492 1 74.38 229 ILE A CA 1
ATOM 1710 C C . ILE A 1 229 ? 31.719 -3.918 -3.023 1 74.38 229 ILE A C 1
ATOM 1712 O O . ILE A 1 229 ? 32.438 -3.121 -2.436 1 74.38 229 ILE A O 1
ATOM 1716 N N . LEU A 1 230 ? 30.578 -4.375 -2.537 1 80.5 230 LEU A N 1
ATOM 1717 C CA . LEU A 1 230 ? 30.188 -4.102 -1.159 1 80.5 230 LEU A CA 1
ATOM 1718 C C . LEU A 1 230 ? 30.469 -5.305 -0.264 1 80.5 230 LEU A C 1
ATOM 1720 O O . LEU A 1 230 ? 29.922 -6.391 -0.488 1 80.5 230 LEU A O 1
ATOM 1724 N N . SER A 1 231 ? 31.422 -5.07 0.702 1 80.94 231 SER A N 1
ATOM 1725 C CA . SER A 1 231 ? 31.672 -6.141 1.659 1 80.94 231 SER A CA 1
ATOM 1726 C C . SER A 1 231 ? 30.812 -5.984 2.904 1 80.94 231 SER A C 1
ATOM 1728 O O . SER A 1 231 ? 30.328 -4.891 3.201 1 80.94 231 SER A O 1
ATOM 1730 N N . VAL A 1 232 ? 30.609 -7.121 3.52 1 82 232 VAL A N 1
ATOM 1731 C CA . VAL A 1 232 ? 29.859 -7.109 4.773 1 82 232 VAL A CA 1
ATOM 1732 C C . VAL A 1 232 ? 30.547 -6.199 5.781 1 82 232 VAL A C 1
ATOM 1734 O O . VAL A 1 232 ? 29.891 -5.48 6.535 1 82 232 VAL A O 1
ATOM 1737 N N . GLU A 1 233 ? 31.859 -6.273 5.715 1 83 233 GLU A N 1
ATOM 1738 C CA . GLU A 1 233 ? 32.656 -5.441 6.625 1 83 233 GLU A CA 1
ATOM 1739 C C . GLU A 1 233 ? 32.375 -3.959 6.387 1 83 233 GLU A C 1
ATOM 1741 O O . GLU A 1 233 ? 32.219 -3.191 7.336 1 83 233 GLU A O 1
ATOM 1746 N N . GLU A 1 234 ? 32.375 -3.631 5.195 1 84.5 234 GLU A N 1
ATOM 1747 C CA . GLU A 1 234 ? 32.125 -2.24 4.844 1 84.5 234 GLU A CA 1
ATOM 1748 C C . GLU A 1 234 ? 30.703 -1.826 5.254 1 84.5 234 GLU A C 1
ATOM 1750 O O . GLU A 1 234 ? 30.5 -0.737 5.797 1 84.5 234 GLU A O 1
ATOM 1755 N N . LEU A 1 235 ? 29.719 -2.707 4.965 1 86.31 235 LEU A N 1
ATOM 1756 C CA . LEU A 1 235 ? 28.328 -2.414 5.285 1 86.31 235 LEU A CA 1
ATOM 1757 C C . LEU A 1 235 ? 28.125 -2.34 6.793 1 86.31 235 LEU A C 1
ATOM 1759 O O . LEU A 1 235 ? 27.406 -1.461 7.281 1 86.31 235 LEU A O 1
ATOM 1763 N N . ALA A 1 236 ? 28.781 -3.23 7.488 1 84.62 236 ALA A N 1
ATOM 1764 C CA . ALA A 1 236 ? 28.703 -3.24 8.945 1 84.62 236 ALA A CA 1
ATOM 1765 C C . ALA A 1 236 ? 29.297 -1.964 9.539 1 84.62 236 ALA A C 1
ATOM 1767 O O . ALA A 1 236 ? 28.719 -1.372 10.453 1 84.62 236 ALA A O 1
ATOM 1768 N N . ALA A 1 237 ? 30.422 -1.598 8.992 1 83.81 237 ALA A N 1
ATOM 1769 C CA . ALA A 1 237 ? 31.078 -0.373 9.445 1 83.81 237 ALA A CA 1
ATOM 1770 C C . ALA A 1 237 ? 30.172 0.843 9.219 1 83.81 237 ALA A C 1
ATOM 1772 O O . ALA A 1 237 ? 30.078 1.721 10.078 1 83.81 237 ALA A O 1
ATOM 1773 N N . ARG A 1 238 ? 29.516 0.777 8.141 1 80.19 238 ARG A N 1
ATOM 1774 C CA . ARG A 1 238 ? 28.625 1.879 7.809 1 80.19 238 ARG A CA 1
ATOM 1775 C C . ARG A 1 238 ? 27.438 1.926 8.766 1 80.19 238 ARG A C 1
ATOM 1777 O O . ARG A 1 238 ? 26.922 3.004 9.078 1 80.19 238 ARG A O 1
ATOM 1784 N N . ALA A 1 239 ? 27.031 0.802 9.258 1 78.19 239 ALA A N 1
ATOM 1785 C CA . ALA A 1 239 ? 25.906 0.683 10.18 1 78.19 239 ALA A CA 1
ATOM 1786 C C . ALA A 1 239 ? 26.359 0.85 11.625 1 78.19 239 ALA A C 1
ATOM 1788 O O . ALA A 1 239 ? 25.562 0.748 12.555 1 78.19 239 ALA A O 1
ATOM 1789 N N . LEU A 1 240 ? 27.719 1.042 11.703 1 79.38 240 LEU A N 1
ATOM 1790 C CA . LEU A 1 240 ? 28.344 1.154 13.016 1 79.38 240 LEU A CA 1
ATOM 1791 C C . LEU A 1 240 ? 28.016 -0.067 13.875 1 79.38 240 LEU A C 1
ATOM 1793 O O . LEU A 1 240 ? 27.641 0.069 15.039 1 79.38 240 LEU A O 1
ATOM 1797 N N . MET A 1 241 ? 28.141 -1.092 13.258 1 80.25 241 MET A N 1
ATOM 1798 C CA . MET A 1 241 ? 27.906 -2.377 13.914 1 80.25 241 MET A CA 1
ATOM 1799 C C . MET A 1 241 ? 29.094 -3.318 13.688 1 80.25 241 MET A C 1
ATOM 1801 O O . MET A 1 241 ? 29.859 -3.129 12.742 1 80.25 241 MET A O 1
ATOM 1805 N N . SER A 1 242 ? 29.328 -4.23 14.664 1 79.62 242 SER A N 1
ATOM 1806 C CA . SER A 1 242 ? 30.219 -5.344 14.359 1 79.62 242 SER A CA 1
ATOM 1807 C C . SER A 1 242 ? 29.672 -6.188 13.211 1 79.62 242 SER A C 1
ATOM 1809 O O . SER A 1 242 ? 28.469 -6.172 12.938 1 79.62 242 SER A O 1
ATOM 1811 N N . GLY A 1 243 ? 30.594 -6.883 12.547 1 84.31 243 GLY A N 1
ATOM 1812 C CA . GLY A 1 243 ? 30.172 -7.762 11.469 1 84.31 243 GLY A CA 1
ATOM 1813 C C . GLY A 1 243 ? 29.109 -8.75 11.883 1 84.31 243 GLY A C 1
ATOM 1814 O O . GLY A 1 243 ? 28.141 -8.977 11.156 1 84.31 243 GLY A O 1
ATOM 1815 N N . ARG A 1 244 ? 29.266 -9.172 13.062 1 78.06 244 ARG A N 1
ATOM 1816 C CA . ARG A 1 244 ? 28.328 -10.172 13.57 1 78.06 244 ARG A CA 1
ATOM 1817 C C . ARG A 1 244 ? 26.969 -9.547 13.836 1 78.06 244 ARG A C 1
ATOM 1819 O O . ARG A 1 244 ? 25.938 -10.086 13.406 1 78.06 244 ARG A O 1
ATOM 1826 N N . THR A 1 245 ? 26.938 -8.445 14.516 1 79.56 245 THR A N 1
ATOM 1827 C CA . THR A 1 245 ? 25.688 -7.754 14.836 1 79.56 245 THR A CA 1
ATOM 1828 C C . THR A 1 245 ? 24.984 -7.293 13.562 1 79.56 245 THR A C 1
ATOM 1830 O O . THR A 1 245 ? 23.766 -7.426 13.43 1 79.56 245 THR A O 1
ATOM 1833 N N . PHE A 1 246 ? 25.797 -6.836 12.703 1 88.12 246 PHE A N 1
ATOM 1834 C CA . PHE A 1 246 ? 25.25 -6.344 11.438 1 88.12 246 PHE A CA 1
ATOM 1835 C C . PHE A 1 246 ? 24.547 -7.461 10.68 1 88.12 246 PHE A C 1
ATOM 1837 O O . PHE A 1 246 ? 23.406 -7.301 10.234 1 88.12 246 PHE A O 1
ATOM 1844 N N . THR A 1 247 ? 25.25 -8.516 10.562 1 81.25 247 THR A N 1
ATOM 1845 C CA . THR A 1 247 ? 24.688 -9.633 9.805 1 81.25 247 THR A CA 1
ATOM 1846 C C . THR A 1 247 ? 23.406 -10.133 10.445 1 81.25 247 THR A C 1
ATOM 1848 O O . THR A 1 247 ? 22.422 -10.422 9.75 1 81.25 247 THR A O 1
ATOM 1851 N N . ARG A 1 248 ? 23.422 -10.148 11.695 1 77.19 248 ARG A N 1
ATOM 1852 C CA . ARG A 1 248 ? 22.25 -10.625 12.414 1 77.19 248 ARG A CA 1
ATOM 1853 C C . ARG A 1 248 ? 21.062 -9.68 12.234 1 77.19 248 ARG A C 1
ATOM 1855 O O . ARG A 1 248 ? 19.969 -10.109 11.891 1 77.19 248 ARG A O 1
ATOM 1862 N N . ARG A 1 249 ? 21.344 -8.469 12.391 1 76.38 249 ARG A N 1
ATOM 1863 C CA . ARG A 1 249 ? 20.266 -7.477 12.289 1 76.38 249 ARG A CA 1
ATOM 1864 C C . ARG A 1 249 ? 19.812 -7.309 10.844 1 76.38 249 ARG A C 1
ATOM 1866 O O . ARG A 1 249 ? 18.625 -7.062 10.586 1 76.38 249 ARG A O 1
ATOM 1873 N N . PHE A 1 250 ? 20.75 -7.375 10 1 76.94 250 PHE A N 1
ATOM 1874 C CA . PHE A 1 250 ? 20.438 -7.305 8.578 1 76.94 250 PHE A CA 1
ATOM 1875 C C . PHE A 1 250 ? 19.469 -8.414 8.188 1 76.94 250 PHE A C 1
ATOM 1877 O O . PHE A 1 250 ? 18.469 -8.156 7.523 1 76.94 250 PHE A O 1
ATOM 1884 N N . LYS A 1 251 ? 19.812 -9.586 8.648 1 70.5 251 LYS A N 1
ATOM 1885 C CA . LYS A 1 251 ? 18.953 -10.727 8.352 1 70.5 251 LYS A CA 1
ATOM 1886 C C . LYS A 1 251 ? 17.578 -10.547 8.977 1 70.5 251 LYS A C 1
ATOM 1888 O O . LYS A 1 251 ? 16.562 -10.852 8.352 1 70.5 251 LYS A O 1
ATOM 1893 N N . ALA A 1 252 ? 17.641 -10 10.117 1 63.91 252 ALA A N 1
ATOM 1894 C CA . ALA A 1 252 ? 16.375 -9.758 10.805 1 63.91 252 ALA A CA 1
ATOM 1895 C C . ALA A 1 252 ? 15.539 -8.734 10.055 1 63.91 252 ALA A C 1
ATOM 1897 O O . ALA A 1 252 ? 14.312 -8.867 9.969 1 63.91 252 ALA A O 1
ATOM 1898 N N . ALA A 1 253 ? 16.234 -7.793 9.469 1 63.19 253 ALA A N 1
ATOM 1899 C CA . ALA A 1 253 ? 15.562 -6.672 8.828 1 63.19 253 ALA A CA 1
ATOM 1900 C C . ALA A 1 253 ? 15.117 -7.039 7.41 1 63.19 253 ALA A C 1
ATOM 1902 O O . ALA A 1 253 ? 14.07 -6.59 6.945 1 63.19 253 ALA A O 1
ATOM 1903 N N . THR A 1 254 ? 16 -7.867 6.773 1 63.84 254 THR A N 1
ATOM 1904 C CA . THR A 1 254 ? 15.773 -8.062 5.348 1 63.84 254 THR A CA 1
ATOM 1905 C C . THR A 1 254 ? 15.391 -9.516 5.059 1 63.84 254 THR A C 1
ATOM 1907 O O . THR A 1 254 ? 14.898 -9.828 3.971 1 63.84 254 THR A O 1
ATOM 1910 N N . GLY A 1 255 ? 15.547 -10.352 6.035 1 57.62 255 GLY A N 1
ATOM 1911 C CA . GLY A 1 255 ? 15.273 -11.766 5.855 1 57.62 255 GLY A CA 1
ATOM 1912 C C . GLY A 1 255 ? 16.406 -12.516 5.164 1 57.62 255 GLY A C 1
ATOM 1913 O O . GLY A 1 255 ? 16.312 -13.727 4.973 1 57.62 255 GLY A O 1
ATOM 1914 N N . ALA A 1 256 ? 17.375 -11.789 4.77 1 67.94 256 ALA A N 1
ATOM 1915 C CA . ALA A 1 256 ? 18.516 -12.406 4.074 1 67.94 256 ALA A CA 1
ATOM 1916 C C . ALA A 1 256 ? 19.844 -11.891 4.617 1 67.94 256 ALA A C 1
ATOM 1918 O O . ALA A 1 256 ? 19.891 -10.82 5.238 1 67.94 256 ALA A O 1
ATOM 1919 N N . THR A 1 257 ? 20.812 -12.734 4.453 1 78 257 THR A N 1
ATOM 1920 C CA . THR A 1 257 ? 22.141 -12.242 4.758 1 78 257 THR A CA 1
ATOM 1921 C C . THR A 1 257 ? 22.516 -11.07 3.848 1 78 257 THR A C 1
ATOM 1923 O O . THR A 1 257 ? 21.953 -10.922 2.762 1 78 257 THR A O 1
ATOM 1926 N N . PRO A 1 258 ? 23.453 -10.234 4.266 1 81.56 258 PRO A N 1
ATOM 1927 C CA . PRO A 1 258 ? 23.875 -9.117 3.418 1 81.56 258 PRO A CA 1
ATOM 1928 C C . PRO A 1 258 ? 24.312 -9.57 2.027 1 81.56 258 PRO A C 1
ATOM 1930 O O . PRO A 1 258 ? 23.938 -8.953 1.027 1 81.56 258 PRO A O 1
ATOM 1933 N N . HIS A 1 259 ? 25.031 -10.641 1.952 1 80.38 259 HIS A N 1
ATOM 1934 C CA . HIS A 1 259 ? 25.516 -11.148 0.671 1 80.38 259 HIS A CA 1
ATOM 1935 C C . HIS A 1 259 ? 24.359 -11.57 -0.225 1 80.38 259 HIS A C 1
ATOM 1937 O O . HIS A 1 259 ? 24.312 -11.219 -1.406 1 80.38 259 HIS A O 1
ATOM 1943 N N . ALA A 1 260 ? 23.453 -12.344 0.351 1 79.44 260 ALA A N 1
ATOM 1944 C CA . ALA A 1 260 ? 22.312 -12.812 -0.42 1 79.44 260 ALA A CA 1
ATOM 1945 C C . ALA A 1 260 ? 21.438 -11.641 -0.87 1 79.44 260 ALA A C 1
ATOM 1947 O O . ALA A 1 260 ? 20.938 -11.625 -2 1 79.44 260 ALA A O 1
ATOM 1948 N N . TRP A 1 261 ? 21.281 -10.766 0.038 1 79.31 261 TRP A N 1
ATOM 1949 C CA . TRP A 1 261 ? 20.484 -9.578 -0.274 1 79.31 261 TRP A CA 1
ATOM 1950 C C . TRP A 1 261 ? 21.109 -8.789 -1.416 1 79.31 261 TRP A C 1
ATOM 1952 O O . TRP A 1 261 ? 20.422 -8.422 -2.373 1 79.31 261 TRP A O 1
ATOM 1962 N N . LEU A 1 262 ? 22.406 -8.539 -1.361 1 83.19 262 LEU A N 1
ATOM 1963 C CA . LEU A 1 262 ? 23.125 -7.805 -2.404 1 83.19 262 LEU A CA 1
ATOM 1964 C C . LEU A 1 262 ? 23.016 -8.531 -3.744 1 83.19 262 LEU A C 1
ATOM 1966 O O . LEU A 1 262 ? 22.781 -7.898 -4.777 1 83.19 262 LEU A O 1
ATOM 1970 N N . ARG A 1 263 ? 23.203 -9.75 -3.701 1 83.75 263 ARG A N 1
ATOM 1971 C CA . ARG A 1 263 ? 23.062 -10.547 -4.914 1 83.75 263 ARG A CA 1
ATOM 1972 C C . ARG A 1 263 ? 21.688 -10.383 -5.535 1 83.75 263 ARG A C 1
ATOM 1974 O O . ARG A 1 263 ? 21.562 -10.133 -6.738 1 83.75 263 ARG A O 1
ATOM 1981 N N . ASP A 1 264 ? 20.734 -10.492 -4.719 1 78.94 264 ASP A N 1
ATOM 1982 C CA . ASP A 1 264 ? 19.375 -10.391 -5.215 1 78.94 264 ASP A CA 1
ATOM 1983 C C . ASP A 1 264 ? 19.109 -9.016 -5.82 1 78.94 264 ASP A C 1
ATOM 1985 O O . ASP A 1 264 ? 18.484 -8.906 -6.879 1 78.94 264 ASP A O 1
ATOM 1989 N N . GLN A 1 265 ? 19.547 -8.055 -5.152 1 80.25 265 GLN A N 1
ATOM 1990 C CA . GLN A 1 265 ? 19.391 -6.699 -5.668 1 80.25 265 GLN A CA 1
ATOM 1991 C C . GLN A 1 265 ? 20.094 -6.543 -7.012 1 80.25 265 GLN A C 1
ATOM 1993 O O . GLN A 1 265 ? 19.562 -5.926 -7.934 1 80.25 265 GLN A O 1
ATOM 1998 N N . ARG A 1 266 ? 21.234 -7.02 -7.117 1 82.88 266 ARG A N 1
ATOM 1999 C CA . ARG A 1 266 ? 22 -6.934 -8.344 1 82.88 266 ARG A CA 1
ATOM 2000 C C . ARG A 1 266 ? 21.312 -7.68 -9.484 1 82.88 266 ARG A C 1
ATOM 2002 O O . ARG A 1 266 ? 21.234 -7.172 -10.602 1 82.88 266 ARG A O 1
ATOM 2009 N N . LEU A 1 267 ? 20.859 -8.828 -9.195 1 82.56 267 LEU A N 1
ATOM 2010 C CA . LEU A 1 267 ? 20.188 -9.617 -10.219 1 82.56 267 LEU A CA 1
ATOM 2011 C C . LEU A 1 267 ? 18.906 -8.93 -10.672 1 82.56 267 LEU A C 1
ATOM 2013 O O . LEU A 1 267 ? 18.578 -8.938 -11.867 1 82.56 267 LEU A O 1
ATOM 2017 N N . ARG A 1 268 ? 18.234 -8.367 -9.773 1 76.94 268 ARG A N 1
ATOM 2018 C CA . ARG A 1 268 ? 17.016 -7.633 -10.125 1 76.94 268 ARG A CA 1
ATOM 2019 C C . ARG A 1 268 ? 17.328 -6.465 -11.055 1 76.94 268 ARG A C 1
ATOM 2021 O O . ARG A 1 268 ? 16.625 -6.234 -12.039 1 76.94 268 ARG A O 1
ATOM 2028 N N . ARG A 1 269 ? 18.297 -5.809 -10.719 1 79.12 269 ARG A N 1
ATOM 2029 C CA . ARG A 1 269 ? 18.719 -4.699 -11.57 1 79.12 269 ARG A CA 1
ATOM 2030 C C . ARG A 1 269 ? 19.141 -5.199 -12.945 1 79.12 269 ARG A C 1
ATOM 2032 O O . ARG A 1 269 ? 18.828 -4.578 -13.961 1 79.12 269 ARG A O 1
ATOM 2039 N N . ALA A 1 270 ? 19.797 -6.207 -12.938 1 84.25 270 ALA A N 1
ATOM 2040 C CA . ALA A 1 270 ? 20.203 -6.816 -14.203 1 84.25 270 ALA A CA 1
ATOM 2041 C C . ALA A 1 270 ? 18.984 -7.18 -15.047 1 84.25 270 ALA A C 1
ATOM 2043 O O . ALA A 1 270 ? 18.953 -6.914 -16.25 1 84.25 270 ALA A O 1
ATOM 2044 N N . GLU A 1 271 ? 18 -7.789 -14.383 1 81 271 GLU A N 1
ATOM 2045 C CA . GLU A 1 271 ? 16.75 -8.141 -15.07 1 81 271 GLU A CA 1
ATOM 2046 C C . GLU A 1 271 ? 16.141 -6.914 -15.734 1 81 271 GLU A C 1
ATOM 2048 O O . GLU A 1 271 ? 15.758 -6.965 -16.906 1 81 271 GLU A O 1
ATOM 2053 N N . ASN A 1 272 ? 16.062 -5.934 -15.062 1 76.69 272 ASN A N 1
ATOM 2054 C CA . ASN A 1 272 ? 15.477 -4.699 -15.578 1 76.69 272 ASN A CA 1
ATOM 2055 C C . ASN A 1 272 ? 16.25 -4.172 -16.781 1 76.69 272 ASN A C 1
ATOM 2057 O O . ASN A 1 272 ? 15.664 -3.842 -17.812 1 76.69 272 ASN A O 1
ATOM 2061 N N . LEU A 1 273 ? 17.547 -4.117 -16.656 1 78.44 273 LEU A N 1
ATOM 2062 C CA . LEU A 1 273 ? 18.391 -3.611 -17.734 1 78.44 273 LEU A CA 1
ATOM 2063 C C . LEU A 1 273 ? 18.297 -4.508 -18.969 1 78.44 273 LEU A C 1
ATOM 2065 O O . LEU A 1 273 ? 18.281 -4.016 -20.094 1 78.44 273 LEU A O 1
ATOM 2069 N N . LEU A 1 274 ? 18.188 -5.773 -18.734 1 81.12 274 LEU A N 1
ATOM 2070 C CA . LEU A 1 274 ? 18.078 -6.734 -19.812 1 81.12 274 LEU A CA 1
ATOM 2071 C C . LEU A 1 274 ? 16.766 -6.547 -20.578 1 81.12 274 LEU A C 1
ATOM 2073 O O . LEU A 1 274 ? 16.703 -6.809 -21.781 1 81.12 274 LEU A O 1
ATOM 2077 N N . GLU A 1 275 ? 15.797 -6.105 -19.859 1 75.25 275 GLU A N 1
ATOM 2078 C CA . GLU A 1 275 ? 14.477 -5.961 -20.453 1 75.25 275 GLU A CA 1
ATOM 2079 C C . GLU A 1 275 ? 14.352 -4.648 -21.219 1 75.25 275 GLU A C 1
ATOM 2081 O O . GLU A 1 275 ? 13.75 -4.605 -22.281 1 75.25 275 GLU A O 1
ATOM 2086 N N . ILE A 1 276 ? 15.031 -3.621 -20.719 1 71.5 276 ILE A N 1
ATOM 2087 C CA . ILE A 1 276 ? 14.656 -2.303 -21.219 1 71.5 276 ILE A CA 1
ATOM 2088 C C . ILE A 1 276 ? 15.797 -1.726 -22.047 1 71.5 276 ILE A C 1
ATOM 2090 O O . ILE A 1 276 ? 15.664 -0.648 -22.641 1 71.5 276 ILE A O 1
ATOM 2094 N N . THR A 1 277 ? 16.938 -2.34 -22.031 1 76.44 277 THR A N 1
ATOM 2095 C CA . THR A 1 277 ? 18.078 -1.846 -22.797 1 76.44 277 THR A CA 1
ATOM 2096 C C . THR A 1 277 ? 18.625 -2.938 -23.719 1 76.44 277 THR A C 1
ATOM 2098 O O . THR A 1 277 ? 18.297 -4.117 -23.531 1 76.44 277 THR A O 1
ATOM 2101 N N . ASP A 1 278 ? 19.406 -2.453 -24.656 1 82.31 278 ASP A N 1
ATOM 2102 C CA . ASP A 1 278 ? 20.125 -3.387 -25.516 1 82.31 278 ASP A CA 1
ATOM 2103 C C . ASP A 1 278 ? 21.609 -3.422 -25.172 1 82.31 278 ASP A C 1
ATOM 2105 O O . ASP A 1 278 ? 22.438 -3.76 -26.016 1 82.31 278 ASP A O 1
ATOM 2109 N N . ARG A 1 279 ? 21.906 -3.096 -23.953 1 85.25 279 ARG A N 1
ATOM 2110 C CA . ARG A 1 279 ? 23.312 -3.051 -23.562 1 85.25 279 ARG A CA 1
ATOM 2111 C C . ARG A 1 279 ? 23.906 -4.449 -23.516 1 85.25 279 ARG A C 1
ATOM 2113 O O . ARG A 1 279 ? 23.25 -5.406 -23.109 1 85.25 279 ARG A O 1
ATOM 2120 N N . PRO A 1 280 ? 25.203 -4.438 -23.984 1 89.19 280 PRO A N 1
ATOM 2121 C CA . PRO A 1 280 ? 25.859 -5.738 -23.891 1 89.19 280 PRO A CA 1
ATOM 2122 C C . PRO A 1 280 ? 25.891 -6.273 -22.453 1 89.19 280 PRO A C 1
ATOM 2124 O O . PRO A 1 280 ? 25.984 -5.496 -21.5 1 89.19 280 PRO A O 1
ATOM 2127 N N . ILE A 1 281 ? 25.875 -7.559 -22.344 1 91.38 281 ILE A N 1
ATOM 2128 C CA . ILE A 1 281 ? 25.797 -8.234 -21.047 1 91.38 281 ILE A CA 1
ATOM 2129 C C . ILE A 1 281 ? 27 -7.832 -20.188 1 91.38 281 ILE A C 1
ATOM 2131 O O . ILE A 1 281 ? 26.875 -7.684 -18.969 1 91.38 281 ILE A O 1
ATOM 2135 N N . GLU A 1 282 ? 28.156 -7.613 -20.828 1 89.56 282 GLU A N 1
ATOM 2136 C CA . GLU A 1 282 ? 29.359 -7.215 -20.125 1 89.56 282 GLU A CA 1
ATOM 2137 C C . GLU A 1 282 ? 29.172 -5.879 -19.406 1 89.56 282 GLU A C 1
ATOM 2139 O O . GLU A 1 282 ? 29.641 -5.703 -18.266 1 89.56 282 GLU A O 1
ATOM 2144 N N . HIS A 1 283 ? 28.5 -5.016 -20.016 1 89.06 283 HIS A N 1
ATOM 2145 C CA . HIS A 1 283 ? 28.234 -3.705 -19.438 1 89.06 283 HIS A CA 1
ATOM 2146 C C . HIS A 1 283 ? 27.219 -3.797 -18.312 1 89.06 283 HIS A C 1
ATOM 2148 O O . HIS A 1 283 ? 27.375 -3.129 -17.281 1 89.06 283 HIS A O 1
ATOM 2154 N N . ILE A 1 284 ? 26.219 -4.637 -18.531 1 89 284 ILE A N 1
ATOM 2155 C CA . ILE A 1 284 ? 25.219 -4.832 -17.5 1 89 284 ILE A CA 1
ATOM 2156 C C . ILE A 1 284 ? 25.859 -5.438 -16.25 1 89 284 ILE A C 1
ATOM 2158 O O . ILE A 1 284 ? 25.547 -5.027 -15.125 1 89 284 ILE A O 1
ATOM 2162 N N . ALA A 1 285 ? 26.766 -6.316 -16.484 1 89.94 285 ALA A N 1
ATOM 2163 C CA . ALA A 1 285 ? 27.469 -6.945 -15.367 1 89.94 285 ALA A CA 1
ATOM 2164 C C . ALA A 1 285 ? 28.188 -5.906 -14.516 1 89.94 285 ALA A C 1
ATOM 2166 O O . ALA A 1 285 ? 28.062 -5.898 -13.289 1 89.94 285 ALA A O 1
ATOM 2167 N N . ARG A 1 286 ? 28.812 -5.004 -15.141 1 81.25 286 ARG A N 1
ATOM 2168 C CA . ARG A 1 286 ? 29.531 -3.941 -14.445 1 81.25 286 ARG A CA 1
ATOM 2169 C C . ARG A 1 286 ? 28.578 -2.992 -13.742 1 81.25 286 ARG A C 1
ATOM 2171 O O . ARG A 1 286 ? 28.828 -2.576 -12.609 1 81.25 286 ARG A O 1
ATOM 2178 N N . ASP A 1 287 ? 27.547 -2.789 -14.367 1 81.06 287 ASP A N 1
ATOM 2179 C CA . ASP A 1 287 ? 26.578 -1.835 -13.852 1 81.06 287 ASP A CA 1
ATOM 2180 C C . ASP A 1 287 ? 25.922 -2.348 -12.57 1 81.06 287 ASP A C 1
ATOM 2182 O O . ASP A 1 287 ? 25.516 -1.556 -11.719 1 81.06 287 ASP A O 1
ATOM 2186 N N . VAL A 1 288 ? 25.922 -3.646 -12.539 1 84.5 288 VAL A N 1
ATOM 2187 C CA . VAL A 1 288 ? 25.219 -4.184 -11.375 1 84.5 288 VAL A CA 1
ATOM 2188 C C . VAL A 1 288 ? 26.234 -4.707 -10.359 1 84.5 288 VAL A C 1
ATOM 2190 O O . VAL A 1 288 ? 25.844 -5.309 -9.352 1 84.5 288 VAL A O 1
ATOM 2193 N N . GLY A 1 289 ? 27.5 -4.508 -10.594 1 84.56 289 GLY A N 1
ATOM 2194 C CA . GLY A 1 289 ? 28.5 -4.691 -9.562 1 84.56 289 GLY A CA 1
ATOM 2195 C C . GLY A 1 289 ? 29.219 -6.023 -9.656 1 84.56 289 GLY A C 1
ATOM 2196 O O . GLY A 1 289 ? 29.828 -6.477 -8.688 1 84.56 289 GLY A O 1
ATOM 2197 N N . TYR A 1 290 ? 29.094 -6.668 -10.742 1 86.94 290 TYR A N 1
ATOM 2198 C CA . TYR A 1 290 ? 29.844 -7.902 -10.914 1 86.94 290 TYR A CA 1
ATOM 2199 C C . TYR A 1 290 ? 31.141 -7.645 -11.664 1 86.94 290 TYR A C 1
ATOM 2201 O O . TYR A 1 290 ? 31.219 -6.738 -12.5 1 86.94 290 TYR A O 1
ATOM 2209 N N . ALA A 1 291 ? 32.125 -8.445 -11.336 1 80.75 291 ALA A N 1
ATOM 2210 C CA . ALA A 1 291 ? 33.469 -8.289 -11.906 1 80.75 291 ALA A CA 1
ATOM 2211 C C . ALA A 1 291 ? 33.469 -8.648 -13.391 1 80.75 291 ALA A C 1
ATOM 2213 O O . ALA A 1 291 ? 34.312 -8.133 -14.156 1 80.75 291 ALA A O 1
ATOM 2214 N N . SER A 1 292 ? 32.531 -9.477 -13.805 1 87 292 SER A N 1
ATOM 2215 C CA . SER A 1 292 ? 32.531 -9.922 -15.195 1 87 292 SER A CA 1
ATOM 2216 C C . SER A 1 292 ? 31.141 -10.43 -15.594 1 87 292 SER A C 1
ATOM 2218 O O . SER A 1 292 ? 30.297 -10.695 -14.734 1 87 292 SER A O 1
ATOM 2220 N N . ALA A 1 293 ? 31.031 -10.547 -16.891 1 91.06 293 ALA A N 1
ATOM 2221 C CA . ALA A 1 293 ? 29.797 -11.117 -17.422 1 91.06 293 ALA A CA 1
ATOM 2222 C C . ALA A 1 293 ? 29.656 -12.578 -17 1 91.06 293 ALA A C 1
ATOM 2224 O O . ALA A 1 293 ? 28.531 -13.062 -16.797 1 91.06 293 ALA A O 1
ATOM 2225 N N . THR A 1 294 ? 30.812 -13.203 -16.781 1 87.94 294 THR A N 1
ATOM 2226 C CA . THR A 1 294 ? 30.797 -14.602 -16.391 1 87.94 294 THR A CA 1
ATOM 2227 C C . THR A 1 294 ? 30.172 -14.766 -15.008 1 87.94 294 THR A C 1
ATOM 2229 O O . THR A 1 294 ? 29.344 -15.664 -14.797 1 87.94 294 THR A O 1
ATOM 2232 N N . VAL A 1 295 ? 30.531 -13.906 -14.156 1 88.56 295 VAL A N 1
ATOM 2233 C CA . VAL A 1 295 ? 30.016 -13.992 -12.797 1 88.56 295 VAL A CA 1
ATOM 2234 C C . VAL A 1 295 ? 28.516 -13.68 -12.805 1 88.56 295 VAL A C 1
ATOM 2236 O O . VAL A 1 295 ? 27.734 -14.359 -12.133 1 88.56 295 VAL A O 1
ATOM 2239 N N . LEU A 1 296 ? 28.125 -12.68 -13.578 1 92.25 296 LEU A N 1
ATOM 2240 C CA . LEU A 1 296 ? 26.703 -12.375 -13.688 1 92.25 296 LEU A CA 1
ATOM 2241 C C . LEU A 1 296 ? 25.938 -13.578 -14.227 1 92.25 296 LEU A C 1
ATOM 2243 O O . LEU A 1 296 ? 24.891 -13.945 -13.688 1 92.25 296 LEU A O 1
ATOM 2247 N N . ARG A 1 297 ? 26.484 -14.164 -15.234 1 89.25 297 ARG A N 1
ATOM 2248 C CA . ARG A 1 297 ? 25.828 -15.312 -15.844 1 89.25 297 ARG A CA 1
ATOM 2249 C C . ARG A 1 297 ? 25.656 -16.453 -14.844 1 89.25 297 ARG A C 1
ATOM 2251 O O . ARG A 1 297 ? 24.594 -17.078 -14.758 1 89.25 297 ARG A O 1
ATOM 2258 N N . GLU A 1 298 ? 26.656 -16.672 -14.102 1 86.25 298 GLU A N 1
ATOM 2259 C CA . GLU A 1 298 ? 26.625 -17.75 -13.109 1 86.25 298 GLU A CA 1
ATOM 2260 C C . GLU A 1 298 ? 25.562 -17.484 -12.047 1 86.25 298 GLU A C 1
ATOM 2262 O O . GLU A 1 298 ? 24.766 -18.375 -11.727 1 86.25 298 GLU A O 1
ATOM 2267 N N . GLN A 1 299 ? 25.578 -16.281 -11.586 1 89.19 299 GLN A N 1
ATOM 2268 C CA . GLN A 1 299 ? 24.609 -15.922 -10.539 1 89.19 299 GLN A CA 1
ATOM 2269 C C . GLN A 1 299 ? 23.188 -15.891 -11.086 1 89.19 299 GLN A C 1
ATOM 2271 O O . GLN A 1 299 ? 22.25 -16.312 -10.406 1 89.19 299 GLN A O 1
ATOM 2276 N N . PHE A 1 300 ? 23.062 -15.391 -12.258 1 88.62 300 PHE A N 1
ATOM 2277 C CA . PHE A 1 300 ? 21.75 -15.273 -12.898 1 88.62 300 PHE A CA 1
ATOM 2278 C C . PHE A 1 300 ? 21.156 -16.641 -13.172 1 88.62 300 PHE A C 1
ATOM 2280 O O . PHE A 1 300 ? 19.984 -16.891 -12.852 1 88.62 300 PHE A O 1
ATOM 2287 N N . VAL A 1 301 ? 21.984 -17.578 -13.656 1 81.62 301 VAL A N 1
ATOM 2288 C CA . VAL A 1 301 ? 21.531 -18.938 -13.93 1 81.62 301 VAL A CA 1
ATOM 2289 C C . VAL A 1 301 ? 21.188 -19.641 -12.617 1 81.62 301 VAL A C 1
ATOM 2291 O O . VAL A 1 301 ? 20.156 -20.297 -12.5 1 81.62 301 VAL A O 1
ATOM 2294 N N . LYS A 1 302 ? 22.016 -19.484 -11.695 1 80.06 302 LYS A N 1
ATOM 2295 C CA . LYS A 1 302 ? 21.859 -20.156 -10.414 1 80.06 302 LYS A CA 1
ATOM 2296 C C . LYS A 1 302 ? 20.578 -19.719 -9.719 1 80.06 302 LYS A C 1
ATOM 2298 O O . LYS A 1 302 ? 19.891 -20.547 -9.102 1 80.06 302 LYS A O 1
ATOM 2303 N N . HIS A 1 303 ? 20.234 -18.438 -9.891 1 78.94 303 HIS A N 1
ATOM 2304 C CA . HIS A 1 303 ? 19.172 -17.922 -9.039 1 78.94 303 HIS A CA 1
ATOM 2305 C C . HIS A 1 303 ? 17.906 -17.641 -9.852 1 78.94 303 HIS A C 1
ATOM 2307 O O . HIS A 1 303 ? 16.812 -17.531 -9.289 1 78.94 303 HIS A O 1
ATOM 2313 N N . ARG A 1 304 ? 18.094 -17.469 -11.164 1 75.25 304 ARG A N 1
ATOM 2314 C CA . ARG A 1 304 ? 16.938 -17.203 -11.992 1 75.25 304 ARG A CA 1
ATOM 2315 C C . ARG A 1 304 ? 16.656 -18.375 -12.93 1 75.25 304 ARG A C 1
ATOM 2317 O O . ARG A 1 304 ? 15.617 -18.391 -13.609 1 75.25 304 ARG A O 1
ATOM 2324 N N . GLY A 1 305 ? 17.562 -19.312 -13 1 74.38 305 GLY A N 1
ATOM 2325 C CA . GLY A 1 305 ? 17.359 -20.547 -13.758 1 74.38 305 GLY A CA 1
ATOM 2326 C C . GLY A 1 305 ? 17.578 -20.375 -15.242 1 74.38 305 GLY A C 1
ATOM 2327 O O . GLY A 1 305 ? 17.438 -21.312 -16.016 1 74.38 305 GLY A O 1
ATOM 2328 N N . VAL A 1 306 ? 17.797 -19.188 -15.766 1 80.06 306 VAL A N 1
ATOM 2329 C CA . VAL A 1 306 ? 18.047 -18.906 -17.172 1 80.06 306 VAL A CA 1
ATOM 2330 C C . VAL A 1 306 ? 19.25 -17.984 -17.312 1 80.06 306 VAL A C 1
ATOM 2332 O O . VAL A 1 306 ? 19.625 -17.297 -16.359 1 80.06 306 VAL A O 1
ATOM 2335 N N . SER A 1 307 ? 19.844 -17.969 -18.484 1 86.19 307 SER A N 1
ATOM 2336 C CA . SER A 1 307 ? 20.953 -17.047 -18.75 1 86.19 307 SER A CA 1
ATOM 2337 C C . SER A 1 307 ? 20.438 -15.641 -19 1 86.19 307 SER A C 1
ATOM 2339 O O . SER A 1 307 ? 19.281 -15.445 -19.375 1 86.19 307 SER A O 1
ATOM 2341 N N . PRO A 1 308 ? 21.266 -14.664 -18.781 1 88.06 308 PRO A N 1
ATOM 2342 C CA . PRO A 1 308 ? 20.875 -13.289 -19.125 1 88.06 308 PRO A CA 1
ATOM 2343 C C . PRO A 1 308 ? 20.406 -13.156 -20.562 1 88.06 308 PRO A C 1
ATOM 2345 O O . PRO A 1 308 ? 19.422 -12.461 -20.844 1 88.06 308 PRO A O 1
ATOM 2348 N N . ARG A 1 309 ? 21.094 -13.812 -21.438 1 84.94 309 ARG A N 1
ATOM 2349 C CA . ARG A 1 309 ? 20.719 -13.773 -22.844 1 84.94 309 ARG A CA 1
ATOM 2350 C C . ARG A 1 309 ? 19.312 -14.336 -23.047 1 84.94 309 ARG A C 1
ATOM 2352 O O . ARG A 1 309 ? 18.484 -13.742 -23.75 1 84.94 309 ARG A O 1
ATOM 2359 N N . GLN A 1 310 ? 19.031 -15.477 -22.484 1 79.69 310 GLN A N 1
ATOM 2360 C CA . GLN A 1 310 ? 17.719 -16.094 -22.578 1 79.69 310 GLN A CA 1
ATOM 2361 C C . GLN A 1 310 ? 16.641 -15.211 -21.953 1 79.69 310 GLN A C 1
ATOM 2363 O O . GLN A 1 310 ? 15.531 -15.109 -22.484 1 79.69 310 GLN A O 1
ATOM 2368 N N . TYR A 1 311 ? 17.031 -14.594 -20.844 1 83.44 311 TYR A N 1
ATOM 2369 C CA . TYR A 1 311 ? 16.094 -13.695 -20.188 1 83.44 311 TYR A CA 1
ATOM 2370 C C . TYR A 1 311 ? 15.711 -12.531 -21.094 1 83.44 311 TYR A C 1
ATOM 2372 O O . TYR A 1 311 ? 14.531 -12.195 -21.219 1 83.44 311 TYR A O 1
ATOM 2380 N N . ARG A 1 312 ? 16.672 -11.93 -21.672 1 82.94 312 ARG A N 1
ATOM 2381 C CA . ARG A 1 312 ? 16.453 -10.828 -22.594 1 82.94 312 ARG A CA 1
ATOM 2382 C C . ARG A 1 312 ? 15.586 -11.266 -23.781 1 82.94 312 ARG A C 1
ATOM 2384 O O . ARG A 1 312 ? 14.695 -10.523 -24.219 1 82.94 312 ARG A O 1
ATOM 2391 N N . GLN A 1 313 ? 15.828 -12.414 -24.281 1 79.5 313 GLN A N 1
ATOM 2392 C CA . GLN A 1 313 ? 15.039 -12.938 -25.406 1 79.5 313 GLN A CA 1
ATOM 2393 C C . GLN A 1 313 ? 13.578 -13.117 -25 1 79.5 313 GLN A C 1
ATOM 2395 O O . GLN A 1 313 ? 12.672 -12.883 -25.812 1 79.5 313 GLN A O 1
ATOM 2400 N N . THR A 1 314 ? 13.461 -13.492 -23.797 1 70.12 314 THR A N 1
ATOM 2401 C CA . THR A 1 314 ? 12.109 -13.797 -23.312 1 70.12 314 THR A CA 1
ATOM 2402 C C . THR A 1 314 ? 11.367 -12.516 -22.953 1 70.12 314 THR A C 1
ATOM 2404 O O . THR A 1 314 ? 10.172 -12.383 -23.25 1 70.12 314 THR A O 1
ATOM 2407 N N . PHE A 1 315 ? 12.023 -11.508 -22.438 1 68.19 315 PHE A N 1
ATOM 2408 C CA . PHE A 1 315 ? 11.312 -10.398 -21.812 1 68.19 315 PHE A CA 1
ATOM 2409 C C . PHE A 1 315 ? 11.734 -9.07 -22.453 1 68.19 315 PHE A C 1
ATOM 2411 O O . PHE A 1 315 ? 11.125 -8.031 -22.172 1 68.19 315 PHE A O 1
ATOM 2418 N N . GLY A 1 316 ? 12.766 -9.094 -23.234 1 65.62 316 GLY A N 1
ATOM 2419 C CA . GLY A 1 316 ? 13.273 -7.859 -23.812 1 65.62 316 GLY A CA 1
ATOM 2420 C C . GLY A 1 316 ? 12.328 -7.25 -24.828 1 65.62 316 GLY A C 1
ATOM 2421 O O . GLY A 1 316 ? 11.461 -7.938 -25.375 1 65.62 316 GLY A O 1
ATOM 2422 N N . SER A 1 317 ? 12.273 -5.941 -24.828 1 59.84 317 SER A N 1
ATOM 2423 C CA . SER A 1 317 ? 11.422 -5.211 -25.75 1 59.84 317 SER A CA 1
ATOM 2424 C C . SER A 1 317 ? 11.672 -5.656 -27.188 1 59.84 317 SER A C 1
ATOM 2426 O O . SER A 1 317 ? 10.766 -5.621 -28.031 1 59.84 317 SER A O 1
ATOM 2428 N N . THR A 1 318 ? 12.828 -6.031 -27.734 1 49.5 318 THR A N 1
ATOM 2429 C CA . THR A 1 318 ? 13.078 -6.383 -29.125 1 49.5 318 THR A CA 1
ATOM 2430 C C . THR A 1 318 ? 12.625 -7.809 -29.422 1 49.5 318 THR A C 1
ATOM 2432 O O . THR A 1 318 ? 12.586 -8.234 -30.578 1 49.5 318 THR A O 1
ATOM 2435 N N . GLY A 1 319 ? 12.5 -8.641 -28.656 1 39.44 319 GLY A N 1
ATOM 2436 C CA . GLY A 1 319 ? 12.125 -10 -29.016 1 39.44 319 GLY A CA 1
ATOM 2437 C C . GLY A 1 319 ? 10.664 -10.133 -29.406 1 39.44 319 GLY A C 1
ATOM 2438 O O . GLY A 1 319 ? 10.117 -11.242 -29.406 1 39.44 319 GLY A O 1
ATOM 2439 N N . ARG A 1 320 ? 9.828 -9.18 -29.406 1 42.41 320 ARG A N 1
ATOM 2440 C CA . ARG A 1 320 ? 8.531 -9.438 -30 1 42.41 320 ARG A CA 1
ATOM 2441 C C . ARG A 1 320 ? 8.664 -9.758 -31.484 1 42.41 320 ARG A C 1
ATOM 2443 O O . ARG A 1 320 ? 9.258 -8.984 -32.25 1 42.41 320 ARG A O 1
ATOM 2450 N N . PRO A 1 321 ? 8.438 -10.977 -31.766 1 34.91 321 PRO A N 1
ATOM 2451 C CA . PRO A 1 321 ? 8.453 -11.281 -33.188 1 34.91 321 PRO A CA 1
ATOM 2452 C C . PRO A 1 321 ? 7.691 -10.258 -34.031 1 34.91 321 PRO A C 1
ATOM 2454 O O . PRO A 1 321 ? 6.637 -9.773 -33.625 1 34.91 321 PRO A O 1
ATOM 2457 N N . VAL A 1 322 ? 8.328 -9.391 -34.844 1 32.34 322 VAL A N 1
ATOM 2458 C CA . VAL A 1 322 ? 7.656 -8.695 -35.938 1 32.34 322 VAL A CA 1
ATOM 2459 C C . VAL A 1 322 ? 6.75 -9.672 -36.688 1 32.34 322 VAL A C 1
ATOM 2461 O O . VAL A 1 322 ? 7.211 -10.703 -37.188 1 32.34 322 VAL A O 1
ATOM 2464 N N . ARG A 1 323 ? 5.484 -9.602 -36.5 1 29.69 323 ARG A N 1
ATOM 2465 C CA . ARG A 1 323 ? 4.555 -10.188 -37.469 1 29.69 323 ARG A CA 1
ATOM 2466 C C . ARG A 1 323 ? 4.918 -9.781 -38.906 1 29.69 323 ARG A C 1
ATOM 2468 O O . ARG A 1 323 ? 5.023 -8.594 -39.188 1 29.69 323 ARG A O 1
ATOM 2475 N N . SER A 1 324 ? 5.703 -10.594 -39.469 1 23.61 324 SER A N 1
ATOM 2476 C CA . SER A 1 324 ? 5.656 -10.531 -40.906 1 23.61 324 SER A CA 1
ATOM 2477 C C . SER A 1 324 ? 4.223 -10.391 -41.406 1 23.61 324 SER A C 1
ATOM 2479 O O . SER A 1 324 ? 3.344 -11.156 -41.031 1 23.61 324 SER A O 1
ATOM 2481 N N . SER A 1 325 ? 3.873 -9.203 -42 1 22.58 325 SER A N 1
ATOM 2482 C CA . SER A 1 325 ? 3.008 -9.422 -43.156 1 22.58 325 SER A CA 1
ATOM 2483 C C . SER A 1 325 ? 3.66 -10.359 -44.156 1 22.58 325 SER A C 1
ATOM 2485 O O . SER A 1 325 ? 4.867 -10.289 -44.375 1 22.58 325 SER A O 1
ATOM 2487 N N . MET B 1 1 ? -6.141 19.172 21.672 1 48.22 1 MET B N 1
ATOM 2488 C CA . MET B 1 1 ? -7.453 18.672 21.281 1 48.22 1 MET B CA 1
ATOM 2489 C C . MET B 1 1 ? -7.363 17.219 20.828 1 48.22 1 MET B C 1
ATOM 2491 O O . MET B 1 1 ? -6.34 16.797 20.281 1 48.22 1 MET B O 1
ATOM 2495 N N . PRO B 1 2 ? -8.273 16.453 21.344 1 68.56 2 PRO B N 1
ATOM 2496 C CA . PRO B 1 2 ? -8.195 15.023 21.031 1 68.56 2 PRO B CA 1
ATOM 2497 C C . PRO B 1 2 ? -8.328 14.734 19.547 1 68.56 2 PRO B C 1
ATOM 2499 O O . PRO B 1 2 ? -8.938 15.523 18.812 1 68.56 2 PRO B O 1
ATOM 2502 N N . GLY B 1 3 ? -7.465 13.977 18.906 1 83.81 3 GLY B N 1
ATOM 2503 C CA . GLY B 1 3 ? -7.535 13.562 17.516 1 83.81 3 GLY B CA 1
ATOM 2504 C C . GLY B 1 3 ? -8.93 13.172 17.078 1 83.81 3 GLY B C 1
ATOM 2505 O O . GLY B 1 3 ? -9.812 12.945 17.922 1 83.81 3 GLY B O 1
ATOM 2506 N N . PHE B 1 4 ? -9.25 13.336 15.797 1 93.62 4 PHE B N 1
ATOM 2507 C CA . PHE B 1 4 ? -10.562 12.969 15.273 1 93.62 4 PHE B CA 1
ATOM 2508 C C . PHE B 1 4 ? -10.906 11.531 15.656 1 93.62 4 PHE B C 1
ATOM 2510 O O . PHE B 1 4 ? -10.016 10.703 15.844 1 93.62 4 PHE B O 1
ATOM 2517 N N . ARG B 1 5 ? -12.203 11.25 15.773 1 94.19 5 ARG B N 1
ATOM 2518 C CA . ARG B 1 5 ? -12.688 9.898 16.047 1 94.19 5 ARG B CA 1
ATOM 2519 C C . ARG B 1 5 ? -13.75 9.492 15.031 1 94.19 5 ARG B C 1
ATOM 2521 O O . ARG B 1 5 ? -13.961 8.297 14.789 1 94.19 5 ARG B O 1
ATOM 2528 N N . SER B 1 6 ? -14.422 10.438 14.492 1 96.19 6 SER B N 1
ATOM 2529 C CA . SER B 1 6 ? -15.469 10.164 13.523 1 96.19 6 SER B CA 1
ATOM 2530 C C . SER B 1 6 ? -15.016 10.492 12.102 1 96.19 6 SER B C 1
ATOM 2532 O O . SER B 1 6 ? -14.641 11.625 11.812 1 96.19 6 SER B O 1
ATOM 2534 N N . ILE B 1 7 ? -15.07 9.531 11.234 1 97.31 7 ILE B N 1
ATOM 2535 C CA . ILE B 1 7 ? -14.688 9.664 9.828 1 97.31 7 ILE B CA 1
ATOM 2536 C C . ILE B 1 7 ? -15.906 9.453 8.938 1 97.31 7 ILE B C 1
ATOM 2538 O O . ILE B 1 7 ? -16.609 8.453 9.062 1 97.31 7 ILE B O 1
ATOM 2542 N N . THR B 1 8 ? -16.219 10.375 8.109 1 97.38 8 THR B N 1
ATOM 2543 C CA . THR B 1 8 ? -17.266 10.227 7.109 1 97.38 8 THR B CA 1
ATOM 2544 C C . THR B 1 8 ? -16.688 10.297 5.699 1 97.38 8 THR B C 1
ATOM 2546 O O . THR B 1 8 ? -16.016 11.273 5.348 1 97.38 8 THR B O 1
ATOM 2549 N N . ALA B 1 9 ? -16.922 9.273 4.941 1 96.94 9 ALA B N 1
ATOM 2550 C CA . ALA B 1 9 ? -16.422 9.211 3.574 1 96.94 9 ALA B CA 1
ATOM 2551 C C . ALA B 1 9 ? -17.547 9.398 2.559 1 96.94 9 ALA B C 1
ATOM 2553 O O . ALA B 1 9 ? -18.609 8.797 2.688 1 96.94 9 ALA B O 1
ATOM 2554 N N . TYR B 1 10 ? -17.297 10.266 1.612 1 96.56 10 TYR B N 1
ATOM 2555 C CA . TYR B 1 10 ? -18.203 10.445 0.491 1 96.56 10 TYR B CA 1
ATOM 2556 C C . TYR B 1 10 ? -17.875 9.484 -0.644 1 96.56 10 TYR B C 1
ATOM 2558 O O . TYR B 1 10 ? -16.766 9.516 -1.182 1 96.56 10 TYR B O 1
ATOM 2566 N N . LEU B 1 11 ? -18.828 8.695 -0.96 1 94.94 11 LEU B N 1
ATOM 2567 C CA . LEU B 1 11 ? -18.703 7.703 -2.023 1 94.94 11 LEU B CA 1
ATOM 2568 C C . LEU B 1 11 ? -19.375 8.188 -3.301 1 94.94 11 LEU B C 1
ATOM 2570 O O . LEU B 1 11 ? -20.609 8.141 -3.418 1 94.94 11 LEU B O 1
ATOM 2574 N N . PRO B 1 12 ? -18.594 8.625 -4.324 1 94.44 12 PRO B N 1
ATOM 2575 C CA . PRO B 1 12 ? -19.188 9.078 -5.582 1 94.44 12 PRO B CA 1
ATOM 2576 C C . PRO B 1 12 ? -19.688 7.922 -6.453 1 94.44 12 PRO B C 1
ATOM 2578 O O . PRO B 1 12 ? -19.438 6.758 -6.133 1 94.44 12 PRO B O 1
ATOM 2581 N N . ASP B 1 13 ? -20.344 8.25 -7.504 1 90.81 13 ASP B N 1
ATOM 2582 C CA . ASP B 1 13 ? -20.703 7.246 -8.5 1 90.81 13 ASP B CA 1
ATOM 2583 C C . ASP B 1 13 ? -19.453 6.613 -9.109 1 90.81 13 ASP B C 1
ATOM 2585 O O . ASP B 1 13 ? -18.453 7.301 -9.352 1 90.81 13 ASP B O 1
ATOM 2589 N N . ARG B 1 14 ? -19.562 5.273 -9.305 1 92.75 14 ARG B N 1
ATOM 2590 C CA . ARG B 1 14 ? -18.438 4.496 -9.836 1 92.75 14 ARG B CA 1
ATOM 2591 C C . ARG B 1 14 ? -17.203 4.637 -8.953 1 92.75 14 ARG B C 1
ATOM 2593 O O . ARG B 1 14 ? -16.109 4.902 -9.445 1 92.75 14 ARG B O 1
ATOM 2600 N N . ALA B 1 15 ? -17.484 4.504 -7.711 1 92.88 15 ALA B N 1
ATOM 2601 C CA . ALA B 1 15 ? -16.453 4.703 -6.691 1 92.88 15 ALA B CA 1
ATOM 2602 C C . ALA B 1 15 ? -15.367 3.637 -6.785 1 92.88 15 ALA B C 1
ATOM 2604 O O . ALA B 1 15 ? -15.641 2.504 -7.188 1 92.88 15 ALA B O 1
ATOM 2605 N N . SER B 1 16 ? -14.211 4.035 -6.422 1 94.25 16 SER B N 1
ATOM 2606 C CA . SER B 1 16 ? -13.086 3.107 -6.355 1 94.25 16 SER B CA 1
ATOM 2607 C C . SER B 1 16 ? -13.258 2.105 -5.219 1 94.25 16 SER B C 1
ATOM 2609 O O . SER B 1 16 ? -13.344 2.49 -4.051 1 94.25 16 SER B O 1
ATOM 2611 N N . THR B 1 17 ? -13.281 0.87 -5.531 1 92.81 17 THR B N 1
ATOM 2612 C CA . THR B 1 17 ? -13.344 -0.186 -4.527 1 92.81 17 THR B CA 1
ATOM 2613 C C . THR B 1 17 ? -12.094 -0.18 -3.656 1 92.81 17 THR B C 1
ATOM 2615 O O . THR B 1 17 ? -12.18 -0.355 -2.438 1 92.81 17 THR B O 1
ATOM 2618 N N . LEU B 1 18 ? -10.984 0.085 -4.258 1 95 18 LEU B N 1
ATOM 2619 C CA . LEU B 1 18 ? -9.734 0.156 -3.506 1 95 18 LEU B CA 1
ATOM 2620 C C . LEU B 1 18 ? -9.766 1.305 -2.504 1 95 18 LEU B C 1
ATOM 2622 O O . LEU B 1 18 ? -9.391 1.131 -1.342 1 95 18 LEU B O 1
ATOM 2626 N N . GLY B 1 19 ? -10.188 2.408 -3 1 96.19 19 GLY B N 1
ATOM 2627 C CA . GLY B 1 19 ? -10.273 3.555 -2.109 1 96.19 19 GLY B CA 1
ATOM 2628 C C . GLY B 1 19 ? -11.141 3.299 -0.888 1 96.19 19 GLY B C 1
ATOM 2629 O O . GLY B 1 19 ? -10.758 3.643 0.232 1 96.19 19 GLY B O 1
ATOM 2630 N N . LEU B 1 20 ? -12.266 2.729 -1.143 1 94.25 20 LEU B N 1
ATOM 2631 C CA . LEU B 1 20 ? -13.18 2.377 -0.057 1 94.25 20 LEU B CA 1
ATOM 2632 C C . LEU B 1 20 ? -12.531 1.377 0.893 1 94.25 20 LEU B C 1
ATOM 2634 O O . LEU B 1 20 ? -12.594 1.539 2.113 1 94.25 20 LEU B O 1
ATOM 2638 N N . GLY B 1 21 ? -11.953 0.393 0.358 1 94.31 21 GLY B N 1
ATOM 2639 C CA . GLY B 1 21 ? -11.305 -0.636 1.157 1 94.31 21 GLY B CA 1
ATOM 2640 C C . GLY B 1 21 ? -10.148 -0.108 1.984 1 94.31 21 GLY B C 1
ATOM 2641 O O . GLY B 1 21 ? -9.977 -0.494 3.143 1 94.31 21 GLY B O 1
ATOM 2642 N N . LEU B 1 22 ? -9.328 0.718 1.395 1 95.62 22 LEU B N 1
ATOM 2643 C CA . LEU B 1 22 ? -8.18 1.284 2.092 1 95.62 22 LEU B CA 1
ATOM 2644 C C . LEU B 1 22 ? -8.625 2.119 3.287 1 95.62 22 LEU B C 1
ATOM 2646 O O . LEU B 1 22 ? -8.078 1.985 4.383 1 95.62 22 LEU B O 1
ATOM 2650 N N . LEU B 1 23 ? -9.578 2.977 3.055 1 95.62 23 LEU B N 1
ATOM 2651 C CA . LEU B 1 23 ? -10.094 3.809 4.137 1 95.62 23 LEU B CA 1
ATOM 2652 C C . LEU B 1 23 ? -10.609 2.949 5.285 1 95.62 23 LEU B C 1
ATOM 2654 O O . LEU B 1 23 ? -10.25 3.168 6.441 1 95.62 23 LEU B O 1
ATOM 2658 N N . ALA B 1 24 ? -11.406 2.023 4.93 1 92.69 24 ALA B N 1
ATOM 2659 C CA . ALA B 1 24 ? -12.031 1.183 5.945 1 92.69 24 ALA B CA 1
ATOM 2660 C C . ALA B 1 24 ? -10.992 0.38 6.715 1 92.69 24 ALA B C 1
ATOM 2662 O O . ALA B 1 24 ? -11.125 0.166 7.922 1 92.69 24 ALA B O 1
ATOM 2663 N N . GLU B 1 25 ? -10 -0.058 6.02 1 93.94 25 GLU B N 1
ATOM 2664 C CA . GLU B 1 25 ? -8.953 -0.854 6.656 1 93.94 25 GLU B CA 1
ATOM 2665 C C . GLU B 1 25 ? -8.133 -0.011 7.625 1 93.94 25 GLU B C 1
ATOM 2667 O O . GLU B 1 25 ? -7.879 -0.427 8.758 1 93.94 25 GLU B O 1
ATOM 2672 N N . VAL B 1 26 ? -7.75 1.146 7.234 1 95.81 26 VAL B N 1
ATOM 2673 C CA . VAL B 1 26 ? -6.891 1.998 8.047 1 95.81 26 VAL B CA 1
ATOM 2674 C C . VAL B 1 26 ? -7.641 2.441 9.305 1 95.81 26 VAL B C 1
ATOM 2676 O O . VAL B 1 26 ? -7.062 2.506 10.391 1 95.81 26 VAL B O 1
ATOM 2679 N N . PHE B 1 27 ? -8.898 2.654 9.18 1 96.25 27 PHE B N 1
ATOM 2680 C CA . PHE B 1 27 ? -9.648 3.195 10.312 1 96.25 27 PHE B CA 1
ATOM 2681 C C . PHE B 1 27 ? -10.531 2.121 10.938 1 96.25 27 PHE B C 1
ATOM 2683 O O . PHE B 1 27 ? -11.516 2.434 11.609 1 96.25 27 PHE B O 1
ATOM 2690 N N . ALA B 1 28 ? -10.242 0.896 10.648 1 92.69 28 ALA B N 1
ATOM 2691 C CA . ALA B 1 28 ? -10.938 -0.212 11.305 1 92.69 28 ALA B CA 1
ATOM 2692 C C . ALA B 1 28 ? -10.789 -0.132 12.82 1 92.69 28 ALA B C 1
ATOM 2694 O O . ALA B 1 28 ? -9.844 0.479 13.328 1 92.69 28 ALA B O 1
ATOM 2695 N N . ASP B 1 29 ? -11.711 -0.737 13.477 1 89.81 29 ASP B N 1
ATOM 2696 C CA . ASP B 1 29 ? -11.656 -0.757 14.93 1 89.81 29 ASP B CA 1
ATOM 2697 C C . ASP B 1 29 ? -10.508 -1.634 15.43 1 89.81 29 ASP B C 1
ATOM 2699 O O . ASP B 1 29 ? -10.453 -2.824 15.109 1 89.81 29 ASP B O 1
ATOM 2703 N N . ARG B 1 30 ? -9.602 -1.041 16.125 1 90.62 30 ARG B N 1
ATOM 2704 C CA . ARG B 1 30 ? -8.477 -1.738 16.734 1 90.62 30 ARG B CA 1
ATOM 2705 C C . ARG B 1 30 ? -8.375 -1.416 18.219 1 90.62 30 ARG B C 1
ATOM 2707 O O . ARG B 1 30 ? -7.281 -1.362 18.781 1 90.62 30 ARG B O 1
ATOM 2714 N N . SER B 1 31 ? -9.492 -1.164 18.766 1 89.62 31 SER B N 1
ATOM 2715 C CA . SER B 1 31 ? -9.531 -0.837 20.188 1 89.62 31 SER B CA 1
ATOM 2716 C C . SER B 1 31 ? -9.039 -2.004 21.031 1 89.62 31 SER B C 1
ATOM 2718 O O . SER B 1 31 ? -8.453 -1.798 22.094 1 89.62 31 SER B O 1
ATOM 2720 N N . HIS B 1 32 ? -9.195 -3.201 20.547 1 83.75 32 HIS B N 1
ATOM 2721 C CA . HIS B 1 32 ? -8.734 -4.391 21.25 1 83.75 32 HIS B CA 1
ATOM 2722 C C . HIS B 1 32 ? -7.207 -4.426 21.328 1 83.75 32 HIS B C 1
ATOM 2724 O O . HIS B 1 32 ? -6.645 -5.125 22.172 1 83.75 32 HIS B O 1
ATOM 2730 N N . MET B 1 33 ? -6.629 -3.609 20.516 1 80.19 33 MET B N 1
ATOM 2731 C CA . MET B 1 33 ? -5.172 -3.52 20.531 1 80.19 33 MET B CA 1
ATOM 2732 C C . MET B 1 33 ? -4.707 -2.295 21.312 1 80.19 33 MET B C 1
ATOM 2734 O O . MET B 1 33 ? -3.535 -1.919 21.234 1 80.19 33 MET B O 1
ATOM 2738 N N . GLY B 1 34 ? -5.652 -1.609 21.875 1 82.62 34 GLY B N 1
ATOM 2739 C CA . GLY B 1 34 ? -5.312 -0.428 22.656 1 82.62 34 GLY B CA 1
ATOM 2740 C C . GLY B 1 34 ? -5.23 0.833 21.812 1 82.62 34 GLY B C 1
ATOM 2741 O O . GLY B 1 34 ? -4.746 1.866 22.297 1 82.62 34 GLY B O 1
ATOM 2742 N N . LEU B 1 35 ? -5.648 0.755 20.672 1 85.81 35 LEU B N 1
ATOM 2743 C CA . LEU B 1 35 ? -5.621 1.907 19.766 1 85.81 35 LEU B CA 1
ATOM 2744 C C . LEU B 1 35 ? -6.941 2.67 19.828 1 85.81 35 LEU B C 1
ATOM 2746 O O . LEU B 1 35 ? -7.945 2.146 20.312 1 85.81 35 LEU B O 1
ATOM 2750 N N . PRO B 1 36 ? -6.906 3.902 19.406 1 87.31 36 PRO B N 1
ATOM 2751 C CA . PRO B 1 36 ? -8.156 4.664 19.391 1 87.31 36 PRO B CA 1
ATOM 2752 C C . PRO B 1 36 ? -9.242 3.998 18.547 1 87.31 36 PRO B C 1
ATOM 2754 O O . PRO B 1 36 ? -8.945 3.422 17.5 1 87.31 36 PRO B O 1
ATOM 2757 N N . ALA B 1 37 ? -10.438 4.137 19 1 92.06 37 ALA B N 1
ATOM 2758 C CA . ALA B 1 37 ? -11.578 3.643 18.234 1 92.06 37 ALA B CA 1
ATOM 2759 C C . ALA B 1 37 ? -12.07 4.695 17.25 1 92.06 37 ALA B C 1
ATOM 2761 O O . ALA B 1 37 ? -12.172 5.879 17.594 1 92.06 37 ALA B O 1
ATOM 2762 N N . PHE B 1 38 ? -12.305 4.281 16.047 1 94.56 38 PHE B N 1
ATOM 2763 C CA . PHE B 1 38 ? -12.828 5.18 15.031 1 94.56 38 PHE B CA 1
ATOM 2764 C C . PHE B 1 38 ? -14.227 4.754 14.602 1 94.56 38 PHE B C 1
ATOM 2766 O O . PHE B 1 38 ? -14.547 3.561 14.586 1 94.56 38 PHE B O 1
ATOM 2773 N N . GLU B 1 39 ? -15.031 5.695 14.344 1 93.38 39 GLU B N 1
ATOM 2774 C CA . GLU B 1 39 ? -16.328 5.473 13.727 1 93.38 39 GLU B CA 1
ATOM 2775 C C . GLU B 1 39 ? -16.328 5.898 12.266 1 93.38 39 GLU B C 1
ATOM 2777 O O . GLU B 1 39 ? -16.203 7.086 11.961 1 93.38 39 GLU B O 1
ATOM 2782 N N . VAL B 1 40 ? -16.516 4.922 11.398 1 94.31 40 VAL B N 1
ATOM 2783 C CA . VAL B 1 40 ? -16.484 5.203 9.969 1 94.31 40 VAL B CA 1
ATOM 2784 C C . VAL B 1 40 ? -17.891 5.164 9.398 1 94.31 40 VAL B C 1
ATOM 2786 O O . VAL B 1 40 ? -18.625 4.188 9.586 1 94.31 40 VAL B O 1
ATOM 2789 N N . THR B 1 41 ? -18.25 6.199 8.758 1 94.06 41 THR B N 1
ATOM 2790 C CA . THR B 1 41 ? -19.531 6.281 8.062 1 94.06 41 THR B CA 1
ATOM 2791 C C . THR B 1 41 ? -19.328 6.543 6.57 1 94.06 41 THR B C 1
ATOM 2793 O O . THR B 1 41 ? -18.516 7.395 6.191 1 94.06 41 THR B O 1
ATOM 2796 N N . ILE B 1 42 ? -20.031 5.758 5.766 1 93.75 42 ILE B N 1
ATOM 2797 C CA . ILE B 1 42 ? -20 5.953 4.32 1 93.75 42 ILE B CA 1
ATOM 2798 C C . ILE B 1 42 ? -21.281 6.625 3.857 1 93.75 42 ILE B C 1
ATOM 2800 O O . ILE B 1 42 ? -22.391 6.195 4.223 1 93.75 42 ILE B O 1
ATOM 2804 N N . CYS B 1 43 ? -21.156 7.688 3.086 1 95 43 CYS B N 1
ATOM 2805 C CA . CYS B 1 43 ? -22.359 8.344 2.555 1 95 43 CYS B CA 1
ATOM 2806 C C . CYS B 1 43 ? -22.234 8.555 1.049 1 95 43 CYS B C 1
ATOM 2808 O O . CYS B 1 43 ? -21.125 8.516 0.498 1 95 43 CYS B O 1
ATOM 2810 N N . ALA B 1 44 ? -23.312 8.633 0.386 1 94.25 44 ALA B N 1
ATOM 2811 C CA . ALA B 1 44 ? -23.422 8.906 -1.044 1 94.25 44 ALA B CA 1
ATOM 2812 C C . ALA B 1 44 ? -24.328 10.102 -1.303 1 94.25 44 ALA B C 1
ATOM 2814 O O . ALA B 1 44 ? -24.812 10.742 -0.363 1 94.25 44 ALA B O 1
ATOM 2815 N N . ASP B 1 45 ? -24.422 10.453 -2.594 1 92.75 45 ASP B N 1
ATOM 2816 C CA . ASP B 1 45 ? -25.344 11.539 -2.938 1 92.75 45 ASP B CA 1
ATOM 2817 C C . ASP B 1 45 ? -26.719 11.312 -2.32 1 92.75 45 ASP B C 1
ATOM 2819 O O . ASP B 1 45 ? -27.297 12.227 -1.74 1 92.75 45 ASP B O 1
ATOM 2823 N N . ARG B 1 46 ? -27.172 10.18 -2.518 1 91.81 46 ARG B N 1
ATOM 2824 C CA . ARG B 1 46 ? -28.406 9.672 -1.915 1 91.81 46 ARG B CA 1
ATOM 2825 C C . ARG B 1 46 ? -28.203 8.242 -1.412 1 91.81 46 ARG B C 1
ATOM 2827 O O . ARG B 1 46 ? -27.422 7.48 -1.975 1 91.81 46 ARG B O 1
ATOM 2834 N N . PRO B 1 47 ? -28.953 7.988 -0.24 1 92 47 PRO B N 1
ATOM 2835 C CA . PRO B 1 47 ? -28.891 6.586 0.184 1 92 47 PRO B CA 1
ATOM 2836 C C . PRO B 1 47 ? -29.344 5.621 -0.912 1 92 47 PRO B C 1
ATOM 2838 O O . PRO B 1 47 ? -30.25 5.945 -1.688 1 92 47 PRO B O 1
ATOM 2841 N N . GLY B 1 48 ? -28.688 4.434 -0.983 1 90.31 48 GLY B N 1
ATOM 2842 C CA . GLY B 1 48 ? -29.031 3.449 -1.996 1 90.31 48 GLY B CA 1
ATOM 2843 C C . GLY B 1 48 ? -27.828 2.721 -2.562 1 90.31 48 GLY B C 1
ATOM 2844 O O . GLY B 1 48 ? -26.828 2.541 -1.87 1 90.31 48 GLY B O 1
ATOM 2845 N N . VAL B 1 49 ? -28.047 2.264 -3.809 1 89.75 49 VAL B N 1
ATOM 2846 C CA . VAL B 1 49 ? -27.031 1.448 -4.457 1 89.75 49 VAL B CA 1
ATOM 2847 C C . VAL B 1 49 ? -26.047 2.348 -5.215 1 89.75 49 VAL B C 1
ATOM 2849 O O . VAL B 1 49 ? -26.469 3.219 -5.984 1 89.75 49 VAL B O 1
ATOM 2852 N N . VAL B 1 50 ? -24.812 2.178 -4.867 1 89.75 50 VAL B N 1
ATOM 2853 C CA . VAL B 1 50 ? -23.75 2.832 -5.613 1 89.75 50 VAL B CA 1
ATOM 2854 C C . VAL B 1 50 ? -22.938 1.788 -6.379 1 89.75 50 VAL B C 1
ATOM 2856 O O . VAL B 1 50 ? -22.531 0.766 -5.816 1 89.75 50 VAL B O 1
ATOM 2859 N N . ARG B 1 51 ? -22.75 2.037 -7.625 1 88.81 51 ARG B N 1
ATOM 2860 C CA . ARG B 1 51 ? -21.922 1.143 -8.438 1 88.81 51 ARG B CA 1
ATOM 2861 C C . ARG B 1 51 ? -20.453 1.484 -8.305 1 88.81 51 ARG B C 1
ATOM 2863 O O . ARG B 1 51 ? -20.078 2.658 -8.344 1 88.81 51 ARG B O 1
ATOM 2870 N N . THR B 1 52 ? -19.641 0.469 -8.133 1 88.62 52 THR B N 1
ATOM 2871 C CA . THR B 1 52 ? -18.203 0.701 -8.008 1 88.62 52 THR B CA 1
ATOM 2872 C C . THR B 1 52 ? -17.516 0.649 -9.375 1 88.62 52 THR B C 1
ATOM 2874 O O . THR B 1 52 ? -18.172 0.38 -10.383 1 88.62 52 THR B O 1
ATOM 2877 N N . ASP B 1 53 ? -16.25 0.905 -9.383 1 87.31 53 ASP B N 1
ATOM 2878 C CA . ASP B 1 53 ? -15.445 0.867 -10.602 1 87.31 53 ASP B CA 1
ATOM 2879 C C . ASP B 1 53 ? -15.336 -0.556 -11.148 1 87.31 53 ASP B C 1
ATOM 2881 O O . ASP B 1 53 ? -15.016 -0.757 -12.32 1 87.31 53 ASP B O 1
ATOM 2885 N N . LEU B 1 54 ? -15.625 -1.557 -10.305 1 81.06 54 LEU B N 1
ATOM 2886 C CA . LEU B 1 54 ? -15.578 -2.955 -10.719 1 81.06 54 LEU B CA 1
ATOM 2887 C C . LEU B 1 54 ? -16.938 -3.42 -11.219 1 81.06 54 LEU B C 1
ATOM 2889 O O . LEU B 1 54 ? -17.109 -4.586 -11.578 1 81.06 54 LEU B O 1
ATOM 2893 N N . GLY B 1 55 ? -17.828 -2.525 -11.219 1 80.38 55 GLY B N 1
ATOM 2894 C CA . GLY B 1 55 ? -19.172 -2.883 -11.625 1 80.38 55 GLY B CA 1
ATOM 2895 C C . GLY B 1 55 ? -19.969 -3.562 -10.523 1 80.38 55 GLY B C 1
ATOM 2896 O O . GLY B 1 55 ? -21.031 -4.129 -10.781 1 80.38 55 GLY B O 1
ATOM 2897 N N . LEU B 1 56 ? -19.406 -3.52 -9.375 1 79.69 56 LEU B N 1
ATOM 2898 C CA . LEU B 1 56 ? -20.094 -4.117 -8.234 1 79.69 56 LEU B CA 1
ATOM 2899 C C . LEU B 1 56 ? -21.016 -3.102 -7.562 1 79.69 56 LEU B C 1
ATOM 2901 O O . LEU B 1 56 ? -20.672 -1.923 -7.453 1 79.69 56 LEU B O 1
ATOM 2905 N N . ASN B 1 57 ? -22.156 -3.553 -7.117 1 83.5 57 ASN B N 1
ATOM 2906 C CA . ASN B 1 57 ? -23.109 -2.701 -6.426 1 83.5 57 ASN B CA 1
ATOM 2907 C C . ASN B 1 57 ? -22.906 -2.734 -4.914 1 83.5 57 ASN B C 1
ATOM 2909 O O . ASN B 1 57 ? -22.875 -3.811 -4.312 1 83.5 57 ASN B O 1
ATOM 2913 N N . VAL B 1 58 ? -22.781 -1.506 -4.391 1 84.38 58 VAL B N 1
ATOM 2914 C CA . VAL B 1 58 ? -22.625 -1.363 -2.945 1 84.38 58 VAL B CA 1
ATOM 2915 C C . VAL B 1 58 ? -23.828 -0.597 -2.383 1 84.38 58 VAL B C 1
ATOM 2917 O O . VAL B 1 58 ? -24.203 0.459 -2.9 1 84.38 58 VAL B O 1
ATOM 2920 N N . HIS B 1 59 ? -24.359 -1.1 -1.322 1 87.12 59 HIS B N 1
ATOM 2921 C CA . HIS B 1 59 ? -25.484 -0.418 -0.692 1 87.12 59 HIS B CA 1
ATOM 2922 C C . HIS B 1 59 ? -25 0.542 0.393 1 87.12 59 HIS B C 1
ATOM 2924 O O . HIS B 1 59 ? -24.375 0.123 1.364 1 87.12 59 HIS B O 1
ATOM 2930 N N . VAL B 1 60 ? -25.359 1.798 0.239 1 89.44 60 VAL B N 1
ATOM 2931 C CA . VAL B 1 60 ? -24.984 2.85 1.181 1 89.44 60 VAL B CA 1
ATOM 2932 C C . VAL B 1 60 ? -26.234 3.332 1.925 1 89.44 60 VAL B C 1
ATOM 2934 O O . VAL B 1 60 ? -27.234 3.699 1.304 1 89.44 60 VAL B O 1
ATOM 2937 N N . GLU B 1 61 ? -26.125 3.416 3.232 1 89.31 61 GLU B N 1
ATOM 2938 C CA . GLU B 1 61 ? -27.297 3.701 4.055 1 89.31 61 GLU B CA 1
ATOM 2939 C C . GLU B 1 61 ? -27.484 5.203 4.246 1 89.31 61 GLU B C 1
ATOM 2941 O O . GLU B 1 61 ? -28.578 5.656 4.59 1 89.31 61 GLU B O 1
ATOM 2946 N N . HIS B 1 62 ? -26.484 5.922 4.031 1 92.69 62 HIS B N 1
ATOM 2947 C CA . HIS B 1 62 ? -26.516 7.316 4.461 1 92.69 62 HIS B CA 1
ATOM 2948 C C . HIS B 1 62 ? -26.312 8.258 3.281 1 92.69 62 HIS B C 1
ATOM 2950 O O . HIS B 1 62 ? -25.578 7.938 2.342 1 92.69 62 HIS B O 1
ATOM 2956 N N . GLY B 1 63 ? -27 9.398 3.41 1 94.5 63 GLY B N 1
ATOM 2957 C CA . GLY B 1 63 ? -26.797 10.469 2.453 1 94.5 63 GLY B CA 1
ATOM 2958 C C . GLY B 1 63 ? -25.844 11.547 2.955 1 94.5 63 GLY B C 1
ATOM 2959 O O . GLY B 1 63 ? -25.062 11.312 3.875 1 94.5 63 GLY B O 1
ATOM 2960 N N . LEU B 1 64 ? -25.953 12.695 2.299 1 94.69 64 LEU B N 1
ATOM 2961 C CA . LEU B 1 64 ? -24.984 13.766 2.49 1 94.69 64 LEU B CA 1
ATOM 2962 C C . LEU B 1 64 ? -25.109 14.367 3.885 1 94.69 64 LEU B C 1
ATOM 2964 O O . LEU B 1 64 ? -24.188 15.039 4.359 1 94.69 64 LEU B O 1
ATOM 2968 N N . ASN B 1 65 ? -26.203 14.211 4.504 1 91.5 65 ASN B N 1
ATOM 2969 C CA . ASN B 1 65 ? -26.406 14.773 5.832 1 91.5 65 ASN B CA 1
ATOM 2970 C C . ASN B 1 65 ? -25.391 14.258 6.836 1 91.5 65 ASN B C 1
ATOM 2972 O O . ASN B 1 65 ? -25.094 14.914 7.832 1 91.5 65 ASN B O 1
ATOM 2976 N N . ARG B 1 66 ? -24.781 13.156 6.598 1 92.06 66 ARG B N 1
ATOM 2977 C CA . ARG B 1 66 ? -23.828 12.555 7.52 1 92.06 66 ARG B CA 1
ATOM 2978 C C . ARG B 1 66 ? -22.469 13.258 7.449 1 92.06 66 ARG B C 1
ATOM 2980 O O . ARG B 1 66 ? -21.641 13.117 8.352 1 92.06 66 ARG B O 1
ATOM 2987 N N . LEU B 1 67 ? -22.266 13.969 6.367 1 91.75 67 LEU B N 1
ATOM 2988 C CA . LEU B 1 67 ? -21.031 14.727 6.297 1 91.75 67 LEU B CA 1
ATOM 2989 C C . LEU B 1 67 ? -20.938 15.727 7.441 1 91.75 67 LEU B C 1
ATOM 2991 O O . LEU B 1 67 ? -19.828 16.062 7.887 1 91.75 67 LEU B O 1
ATOM 2995 N N . ALA B 1 68 ? -22.047 16.156 7.941 1 85 68 ALA B N 1
ATOM 2996 C CA . ALA B 1 68 ? -22.125 17.156 9 1 85 68 ALA B CA 1
ATOM 2997 C C . ALA B 1 68 ? -21.594 16.594 10.32 1 85 68 ALA B C 1
ATOM 2999 O O . ALA B 1 68 ? -21.219 17.359 11.211 1 85 68 ALA B O 1
ATOM 3000 N N . GLY B 1 69 ? -21.453 15.375 10.438 1 87.69 69 GLY B N 1
ATOM 3001 C CA . GLY B 1 69 ? -21.031 14.766 11.688 1 87.69 69 GLY B CA 1
ATOM 3002 C C . GLY B 1 69 ? -19.578 14.32 11.688 1 87.69 69 GLY B C 1
ATOM 3003 O O . GLY B 1 69 ? -19.047 13.953 12.734 1 87.69 69 GLY B O 1
ATOM 3004 N N . GLY B 1 70 ? -18.953 14.43 10.609 1 94.44 70 GLY B N 1
ATOM 3005 C CA . GLY B 1 70 ? -17.594 13.898 10.523 1 94.44 70 GLY B CA 1
ATOM 3006 C C . GLY B 1 70 ? -16.547 14.891 10.961 1 94.44 70 GLY B C 1
ATOM 3007 O O . GLY B 1 70 ? -16.547 16.047 10.547 1 94.44 70 GLY B O 1
ATOM 3008 N N . GLU B 1 71 ? -15.711 14.453 11.859 1 96.56 71 GLU B N 1
ATOM 3009 C CA . GLU B 1 71 ? -14.547 15.25 12.227 1 96.56 71 GLU B CA 1
ATOM 3010 C C . GLU B 1 71 ? -13.477 15.195 11.133 1 96.56 71 GLU B C 1
ATOM 3012 O O . GLU B 1 71 ? -12.711 16.141 10.961 1 96.56 71 GLU B O 1
ATOM 3017 N N . LEU B 1 72 ? -13.391 14.094 10.5 1 98.19 72 LEU B N 1
ATOM 3018 C CA . LEU B 1 72 ? -12.648 13.891 9.258 1 98.19 72 LEU B CA 1
ATOM 3019 C C . LEU B 1 72 ? -13.594 13.516 8.117 1 98.19 72 LEU B C 1
ATOM 3021 O O . LEU B 1 72 ? -14.32 12.523 8.219 1 98.19 72 LEU B O 1
ATOM 3025 N N . VAL B 1 73 ? -13.609 14.344 7.105 1 98.44 73 VAL B N 1
ATOM 3026 C CA . VAL B 1 73 ? -14.375 14.062 5.895 1 98.44 73 VAL B CA 1
ATOM 3027 C C . VAL B 1 73 ? -13.43 13.664 4.766 1 98.44 73 VAL B C 1
ATOM 3029 O O . VAL B 1 73 ? -12.469 14.391 4.469 1 98.44 73 VAL B O 1
ATOM 3032 N N . VAL B 1 74 ? -13.68 12.523 4.168 1 98.5 74 VAL B N 1
ATOM 3033 C CA . VAL B 1 74 ? -12.805 12.047 3.098 1 98.5 74 VAL B CA 1
ATOM 3034 C C . VAL B 1 74 ? -13.602 11.93 1.801 1 98.5 74 VAL B C 1
ATOM 3036 O O . VAL B 1 74 ? -14.617 11.227 1.75 1 98.5 74 VAL B O 1
ATOM 3039 N N . LEU B 1 75 ? -13.188 12.625 0.791 1 98 75 LEU B N 1
ATOM 3040 C CA . LEU B 1 75 ? -13.742 12.469 -0.547 1 98 75 LEU B CA 1
ATOM 3041 C C . LEU B 1 75 ? -13.016 11.375 -1.318 1 98 75 LEU B C 1
ATOM 3043 O O . LEU B 1 75 ? -11.852 11.531 -1.686 1 98 75 LEU B O 1
ATOM 3047 N N . LEU B 1 76 ? -13.719 10.258 -1.583 1 97.25 76 LEU B N 1
ATOM 3048 C CA . LEU B 1 76 ? -13.109 9.078 -2.195 1 97.25 76 LEU B CA 1
ATOM 3049 C C . LEU B 1 76 ? -13.062 9.219 -3.713 1 97.25 76 LEU B C 1
ATOM 3051 O O . LEU B 1 76 ? -13.844 9.977 -4.297 1 97.25 76 LEU B O 1
ATOM 3055 N N . PRO B 1 77 ? -12.148 8.484 -4.34 1 96.56 77 PRO B N 1
ATOM 3056 C CA . PRO B 1 77 ? -12.062 8.516 -5.801 1 96.56 77 PRO B CA 1
ATOM 3057 C C . PRO B 1 77 ? -13.156 7.695 -6.48 1 96.56 77 PRO B C 1
ATOM 3059 O O . PRO B 1 77 ? -13.719 6.781 -5.867 1 96.56 77 PRO B O 1
ATOM 3062 N N . GLY B 1 78 ? -13.43 8 -7.688 1 93.25 78 GLY B N 1
ATOM 3063 C CA . GLY B 1 78 ? -14.297 7.273 -8.594 1 93.25 78 GLY B CA 1
ATOM 3064 C C . GLY B 1 78 ? -14.078 7.641 -10.055 1 93.25 78 GLY B C 1
ATOM 3065 O O . GLY B 1 78 ? -13.391 8.617 -10.359 1 93.25 78 GLY B O 1
ATOM 3066 N N . ASN B 1 79 ? -14.648 6.848 -10.93 1 90.44 79 ASN B N 1
ATOM 3067 C CA . ASN B 1 79 ? -14.453 7.066 -12.352 1 90.44 79 ASN B CA 1
ATOM 3068 C C . ASN B 1 79 ? -15.336 8.195 -12.883 1 90.44 79 ASN B C 1
ATOM 3070 O O . ASN B 1 79 ? -15.234 8.57 -14.047 1 90.44 79 ASN B O 1
ATOM 3074 N N . SER B 1 80 ? -16.078 8.828 -12.023 1 88.38 80 SER B N 1
ATOM 3075 C CA . SER B 1 80 ? -16.938 9.938 -12.422 1 88.38 80 SER B CA 1
ATOM 3076 C C . SER B 1 80 ? -16.328 11.281 -12.031 1 88.38 80 SER B C 1
ATOM 3078 O O . SER B 1 80 ? -17.031 12.297 -12 1 88.38 80 SER B O 1
ATOM 3080 N N . PHE B 1 81 ? -15.07 11.328 -11.781 1 87.94 81 PHE B N 1
ATOM 3081 C CA . PHE B 1 81 ? -14.438 12.477 -11.141 1 87.94 81 PHE B CA 1
ATOM 3082 C C . PHE B 1 81 ? -14.406 13.672 -12.094 1 87.94 81 PHE B C 1
ATOM 3084 O O . PHE B 1 81 ? -14.211 14.805 -11.656 1 87.94 81 PHE B O 1
ATOM 3091 N N . ARG B 1 82 ? -14.625 13.43 -13.375 1 89.44 82 ARG B N 1
ATOM 3092 C CA . ARG B 1 82 ? -14.617 14.531 -14.336 1 89.44 82 ARG B CA 1
ATOM 3093 C C . ARG B 1 82 ? -16.031 15.039 -14.602 1 89.44 82 ARG B C 1
ATOM 3095 O O . ARG B 1 82 ? -16.219 16.016 -15.312 1 89.44 82 ARG B O 1
ATOM 3102 N N . SER B 1 83 ? -16.922 14.297 -14.07 1 88 83 SER B N 1
ATOM 3103 C CA . SER B 1 83 ? -18.312 14.703 -14.266 1 88 83 SER B CA 1
ATOM 3104 C C . SER B 1 83 ? -18.688 15.852 -13.336 1 88 83 SER B C 1
ATOM 3106 O O . SER B 1 83 ? -18.031 16.078 -12.32 1 88 83 SER B O 1
ATOM 3108 N N . ASP B 1 84 ? -19.766 16.531 -13.75 1 85.62 84 ASP B N 1
ATOM 3109 C CA . ASP B 1 84 ? -20.266 17.625 -12.906 1 85.62 84 ASP B CA 1
ATOM 3110 C C . ASP B 1 84 ? -20.781 17.094 -11.57 1 85.62 84 ASP B C 1
ATOM 3112 O O . ASP B 1 84 ? -21.438 16.047 -11.523 1 85.62 84 ASP B O 1
ATOM 3116 N N . VAL B 1 85 ? -20.359 17.812 -10.586 1 86.75 85 VAL B N 1
ATOM 3117 C CA . VAL B 1 85 ? -20.797 17.453 -9.234 1 86.75 85 VAL B CA 1
ATOM 3118 C C . VAL B 1 85 ? -22.031 18.266 -8.844 1 86.75 85 VAL B C 1
ATOM 3120 O O . VAL B 1 85 ? -22.109 19.453 -9.156 1 86.75 85 VAL B O 1
ATOM 3123 N N . GLN B 1 86 ? -22.922 17.578 -8.266 1 90.12 86 GLN B N 1
ATOM 3124 C CA . GLN B 1 86 ? -24.125 18.281 -7.816 1 90.12 86 GLN B CA 1
ATOM 3125 C C . GLN B 1 86 ? -23.781 19.328 -6.762 1 90.12 86 GLN B C 1
ATOM 3127 O O . GLN B 1 86 ? -22.938 19.094 -5.898 1 90.12 86 GLN B O 1
ATOM 3132 N N . ALA B 1 87 ? -24.531 20.422 -6.809 1 93.94 87 ALA B N 1
ATOM 3133 C CA . ALA B 1 87 ? -24.281 21.562 -5.914 1 93.94 87 ALA B CA 1
ATOM 3134 C C . ALA B 1 87 ? -24.469 21.141 -4.453 1 93.94 87 ALA B C 1
ATOM 3136 O O . ALA B 1 87 ? -23.75 21.625 -3.572 1 93.94 87 ALA B O 1
ATOM 3137 N N . VAL B 1 88 ? -25.375 20.297 -4.242 1 94.12 88 VAL B N 1
ATOM 3138 C CA . VAL B 1 88 ? -25.719 19.906 -2.877 1 94.12 88 VAL B CA 1
ATOM 3139 C C . VAL B 1 88 ? -24.531 19.188 -2.24 1 94.12 88 VAL B C 1
ATOM 3141 O O . VAL B 1 88 ? -24.281 19.328 -1.039 1 94.12 88 VAL B O 1
ATOM 3144 N N . VAL B 1 89 ? -23.766 18.438 -3.029 1 94 89 VAL B N 1
ATOM 3145 C CA . VAL B 1 89 ? -22.578 17.75 -2.537 1 94 89 VAL B CA 1
ATOM 3146 C C . VAL B 1 89 ? -21.5 18.781 -2.156 1 94 89 VAL B C 1
ATOM 3148 O O . VAL B 1 89 ? -20.922 18.703 -1.068 1 94 89 VAL B O 1
ATOM 3151 N N . LEU B 1 90 ? -21.312 19.734 -3.033 1 96.56 90 LEU B N 1
ATOM 3152 C CA . LEU B 1 90 ? -20.297 20.766 -2.801 1 96.56 90 LEU B CA 1
ATOM 3153 C C . LEU B 1 90 ? -20.641 21.578 -1.556 1 96.56 90 LEU B C 1
ATOM 3155 O O . LEU B 1 90 ? -19.75 21.859 -0.74 1 96.56 90 LEU B O 1
ATOM 3159 N N . ASP B 1 91 ? -21.859 21.906 -1.435 1 96.75 91 ASP B N 1
ATOM 3160 C CA . ASP B 1 91 ? -22.312 22.672 -0.281 1 96.75 91 ASP B CA 1
ATOM 3161 C C . ASP B 1 91 ? -22.094 21.906 1.017 1 96.75 91 ASP B C 1
ATOM 3163 O O . ASP B 1 91 ? -21.703 22.469 2.033 1 96.75 91 ASP B O 1
ATOM 3167 N N . ALA B 1 92 ? -22.375 20.641 0.988 1 96.88 92 ALA B N 1
ATOM 3168 C CA . ALA B 1 92 ? -22.203 19.797 2.166 1 96.88 92 ALA B CA 1
ATOM 3169 C C . ALA B 1 92 ? -20.734 19.734 2.59 1 96.88 92 ALA B C 1
ATOM 3171 O O . ALA B 1 92 ? -20.422 19.766 3.781 1 96.88 92 ALA B O 1
ATOM 3172 N N . VAL B 1 93 ? -19.859 19.625 1.648 1 97.69 93 VAL B N 1
ATOM 3173 C CA . VAL B 1 93 ? -18.422 19.578 1.932 1 97.69 93 VAL B CA 1
ATOM 3174 C C . VAL B 1 93 ? -17.969 20.906 2.518 1 97.69 93 VAL B C 1
ATOM 3176 O O . VAL B 1 93 ? -17.234 20.938 3.514 1 97.69 93 VAL B O 1
ATOM 3179 N N . ARG B 1 94 ? -18.406 22.031 1.935 1 97.69 94 ARG B N 1
ATOM 3180 C CA . ARG B 1 94 ? -18.078 23.359 2.453 1 97.69 94 ARG B CA 1
ATOM 3181 C C . ARG B 1 94 ? -18.578 23.516 3.885 1 97.69 94 ARG B C 1
ATOM 3183 O O . ARG B 1 94 ? -17.875 24.094 4.727 1 97.69 94 ARG B O 1
ATOM 3190 N N . ALA B 1 95 ? -19.75 23.078 4.105 1 97.31 95 ALA B N 1
ATOM 3191 C CA . ALA B 1 95 ? -20.328 23.188 5.438 1 97.31 95 ALA B CA 1
ATOM 3192 C C . ALA B 1 95 ? -19.516 22.406 6.465 1 97.31 95 ALA B C 1
ATOM 3194 O O . ALA B 1 95 ? -19.312 22.875 7.59 1 97.31 95 ALA B O 1
ATOM 3195 N N . ALA B 1 96 ? -19.094 21.219 6.074 1 96.94 96 ALA B N 1
ATOM 3196 C CA . ALA B 1 96 ? -18.25 20.422 6.965 1 96.94 96 ALA B CA 1
ATOM 3197 C C . ALA B 1 96 ? -16.953 21.156 7.297 1 96.94 96 ALA B C 1
ATOM 3199 O O . ALA B 1 96 ? -16.516 21.188 8.453 1 96.94 96 ALA B O 1
ATOM 3200 N N . HIS B 1 97 ? -16.391 21.734 6.281 1 97.38 97 HIS B N 1
ATOM 3201 C CA . HIS B 1 97 ? -15.164 22.5 6.484 1 97.38 97 HIS B CA 1
ATOM 3202 C C . HIS B 1 97 ? -15.414 23.688 7.41 1 97.38 97 HIS B C 1
ATOM 3204 O O . HIS B 1 97 ? -14.625 23.938 8.328 1 97.38 97 HIS B O 1
ATOM 3210 N N . ARG B 1 98 ? -16.469 24.391 7.191 1 96.31 98 ARG B N 1
ATOM 3211 C CA . ARG B 1 98 ? -16.812 25.562 7.992 1 96.31 98 ARG B CA 1
ATOM 3212 C C . ARG B 1 98 ? -17 25.188 9.461 1 96.31 98 ARG B C 1
ATOM 3214 O O . ARG B 1 98 ? -16.672 25.984 10.352 1 96.31 98 ARG B O 1
ATOM 3221 N N . ARG B 1 99 ? -17.469 24.047 9.68 1 95.44 99 ARG B N 1
ATOM 3222 C CA . ARG B 1 99 ? -17.719 23.578 11.039 1 95.44 99 ARG B CA 1
ATOM 3223 C C . ARG B 1 99 ? -16.406 23.219 11.742 1 95.44 99 ARG B C 1
ATOM 3225 O O . ARG B 1 99 ? -16.359 23.125 12.969 1 95.44 99 ARG B O 1
ATOM 3232 N N . GLY B 1 100 ? -15.383 23 10.914 1 95.38 100 GLY B N 1
ATOM 3233 C CA . GLY B 1 100 ? -14.086 22.75 11.516 1 95.38 100 GLY B CA 1
ATOM 3234 C C . GLY B 1 100 ? -13.531 21.375 11.195 1 95.38 100 GLY B C 1
ATOM 3235 O O . GLY B 1 100 ? -12.453 21.016 11.656 1 95.38 100 GLY B O 1
ATOM 3236 N N . ALA B 1 101 ? -14.234 20.625 10.43 1 97.19 101 ALA B N 1
ATOM 3237 C CA . ALA B 1 101 ? -13.766 19.297 10.055 1 97.19 101 ALA B CA 1
ATOM 3238 C C . ALA B 1 101 ? -12.508 19.359 9.195 1 97.19 101 ALA B C 1
ATOM 3240 O O . ALA B 1 101 ? -12.328 20.312 8.438 1 97.19 101 ALA B O 1
ATOM 3241 N N . ILE B 1 102 ? -11.648 18.391 9.383 1 97.94 102 ILE B N 1
ATOM 3242 C CA . ILE B 1 102 ? -10.625 18.156 8.367 1 97.94 102 ILE B CA 1
ATOM 3243 C C . ILE B 1 102 ? -11.273 17.562 7.121 1 97.94 102 ILE B C 1
ATOM 3245 O O . ILE B 1 102 ? -12.062 16.609 7.215 1 97.94 102 ILE B O 1
ATOM 3249 N N . VAL B 1 103 ? -10.977 18.156 6 1 98.5 103 VAL B N 1
ATOM 3250 C CA . VAL B 1 103 ? -11.469 17.641 4.727 1 98.5 103 VAL B CA 1
ATOM 3251 C C . VAL B 1 103 ? -10.297 17.109 3.896 1 98.5 103 VAL B C 1
ATOM 3253 O O . VAL B 1 103 ? -9.391 17.859 3.545 1 98.5 103 VAL B O 1
ATOM 3256 N N . ALA B 1 104 ? -10.375 15.828 3.605 1 98.56 104 ALA B N 1
ATOM 3257 C CA . ALA B 1 104 ? -9.305 15.172 2.852 1 98.56 104 ALA B CA 1
ATOM 3258 C C . ALA B 1 104 ? -9.844 14.57 1.552 1 98.56 104 ALA B C 1
ATOM 3260 O O . ALA B 1 104 ? -11.039 14.289 1.436 1 98.56 104 ALA B O 1
ATOM 3261 N N . SER B 1 105 ? -8.992 14.477 0.585 1 98.44 105 SER B N 1
ATOM 3262 C CA . SER B 1 105 ? -9.336 13.805 -0.659 1 98.44 105 SER B CA 1
ATOM 3263 C C . SER B 1 105 ? -8.297 12.75 -1.029 1 98.44 105 SER B C 1
ATOM 3265 O O . SER B 1 105 ? -7.098 12.961 -0.835 1 98.44 105 SER B O 1
ATOM 3267 N N . HIS B 1 106 ? -8.797 11.609 -1.406 1 97.56 106 HIS B N 1
ATOM 3268 C CA . HIS B 1 106 ? -7.984 10.508 -1.896 1 97.56 106 HIS B CA 1
ATOM 3269 C C . HIS B 1 106 ? -8.039 10.414 -3.418 1 97.56 106 HIS B C 1
ATOM 3271 O O . HIS B 1 106 ? -9.125 10.297 -3.996 1 97.56 106 HIS B O 1
ATOM 3277 N N . CYS B 1 107 ? -6.762 10.43 -4.059 1 96.56 107 CYS B N 1
ATOM 3278 C CA . CYS B 1 107 ? -6.707 10.227 -5.504 1 96.56 107 CYS B CA 1
ATOM 3279 C C . CYS B 1 107 ? -7.578 11.234 -6.23 1 96.56 107 CYS B C 1
ATOM 3281 O O . CYS B 1 107 ? -7.434 12.445 -6.035 1 96.56 107 CYS B O 1
ATOM 3283 N N . THR B 1 108 ? -8.492 10.852 -7.102 1 96.88 108 THR B N 1
ATOM 3284 C CA . THR B 1 108 ? -9.305 11.75 -7.914 1 96.88 108 THR B CA 1
ATOM 3285 C C . THR B 1 108 ? -10.414 12.375 -7.078 1 96.88 108 THR B C 1
ATOM 3287 O O . THR B 1 108 ? -11.172 13.219 -7.57 1 96.88 108 THR B O 1
ATOM 3290 N N . GLY B 1 109 ? -10.461 12.031 -5.812 1 97.5 109 GLY B N 1
ATOM 3291 C CA . GLY B 1 109 ? -11.32 12.789 -4.914 1 97.5 109 GLY B CA 1
ATOM 3292 C C . GLY B 1 109 ? -10.969 14.266 -4.844 1 97.5 109 GLY B C 1
ATOM 3293 O O . GLY B 1 109 ? -11.797 15.086 -4.461 1 97.5 109 GLY B O 1
ATOM 3294 N N . SER B 1 110 ? -9.797 14.562 -5.223 1 97.75 110 SER B N 1
ATOM 3295 C CA . SER B 1 110 ? -9.32 15.938 -5.219 1 97.75 110 SER B CA 1
ATOM 3296 C C . SER B 1 110 ? -10.109 16.797 -6.195 1 97.75 110 SER B C 1
ATOM 3298 O O . SER B 1 110 ? -10.227 18.016 -6.008 1 97.75 110 SER B O 1
ATOM 3300 N N . TYR B 1 111 ? -10.664 16.188 -7.281 1 97.44 111 TYR B N 1
ATOM 3301 C CA . TYR B 1 111 ? -11.492 16.938 -8.219 1 97.44 111 TYR B CA 1
ATOM 3302 C C . TYR B 1 111 ? -12.734 17.484 -7.535 1 97.44 111 TYR B C 1
ATOM 3304 O O . TYR B 1 111 ? -13.109 18.641 -7.75 1 97.44 111 TYR B O 1
ATOM 3312 N N . PHE B 1 112 ? -13.328 16.641 -6.691 1 96.19 112 PHE B N 1
ATOM 3313 C CA . PHE B 1 112 ? -14.5 17.078 -5.941 1 96.19 112 PHE B CA 1
ATOM 3314 C C . PHE B 1 112 ? -14.133 18.188 -4.973 1 96.19 112 PHE B C 1
ATOM 3316 O O . PHE B 1 112 ? -14.859 19.188 -4.855 1 96.19 112 PHE B O 1
ATOM 3323 N N . LEU B 1 113 ? -13.039 18 -4.309 1 97.88 113 LEU B N 1
ATOM 3324 C CA . LEU B 1 113 ? -12.578 19 -3.352 1 97.88 113 LEU B CA 1
ATOM 3325 C C . LEU B 1 113 ? -12.273 20.328 -4.051 1 97.88 113 LEU B C 1
ATOM 3327 O O . LEU B 1 113 ? -12.656 21.391 -3.564 1 97.88 113 LEU B O 1
ATOM 3331 N N . ALA B 1 114 ? -11.664 20.234 -5.188 1 98.12 114 ALA B N 1
ATOM 3332 C CA . ALA B 1 114 ? -11.344 21.438 -5.957 1 98.12 114 ALA B CA 1
ATOM 3333 C C . ALA B 1 114 ? -12.617 22.141 -6.418 1 98.12 114 ALA B C 1
ATOM 3335 O O . ALA B 1 114 ? -12.68 23.375 -6.414 1 98.12 114 ALA B O 1
ATOM 3336 N N . ALA B 1 115 ? -13.594 21.422 -6.801 1 97.44 115 ALA B N 1
ATOM 3337 C CA . ALA B 1 115 ? -14.852 21.969 -7.289 1 97.44 115 ALA B CA 1
ATOM 3338 C C . ALA B 1 115 ? -15.547 22.797 -6.203 1 97.44 115 ALA B C 1
ATOM 3340 O O . ALA B 1 115 ? -16.391 23.641 -6.504 1 97.44 115 ALA B O 1
ATOM 3341 N N . THR B 1 116 ? -15.234 22.516 -4.969 1 97.19 116 THR B N 1
ATOM 3342 C CA . THR B 1 116 ? -15.82 23.281 -3.869 1 97.19 116 THR B CA 1
ATOM 3343 C C . THR B 1 116 ? -15.211 24.672 -3.803 1 97.19 116 THR B C 1
ATOM 3345 O O . THR B 1 116 ? -15.758 25.562 -3.143 1 97.19 116 THR B O 1
ATOM 3348 N N . GLY B 1 117 ? -14.07 24.859 -4.391 1 97.94 117 GLY B N 1
ATOM 3349 C CA . GLY B 1 117 ? -13.336 26.109 -4.273 1 97.94 117 GLY B CA 1
ATOM 3350 C C . GLY B 1 117 ? -12.398 26.141 -3.08 1 97.94 117 GLY B C 1
ATOM 3351 O O . GLY B 1 117 ? -11.594 27.062 -2.941 1 97.94 117 GLY B O 1
ATOM 3352 N N . LEU B 1 118 ? -12.414 25.172 -2.275 1 98.12 118 LEU B N 1
ATOM 3353 C CA . LEU B 1 118 ? -11.633 25.141 -1.043 1 98.12 118 LEU B CA 1
ATOM 3354 C C . LEU B 1 118 ? -10.141 25.016 -1.345 1 98.12 118 LEU B C 1
ATOM 3356 O O . LEU B 1 118 ? -9.305 25.297 -0.489 1 98.12 118 LEU B O 1
ATOM 3360 N N . LEU B 1 119 ? -9.797 24.547 -2.549 1 98.38 119 LEU B N 1
ATOM 3361 C CA . LEU B 1 119 ? -8.391 24.344 -2.895 1 98.38 119 LEU B CA 1
ATOM 3362 C C . LEU B 1 119 ? -7.82 25.562 -3.604 1 98.38 119 LEU B C 1
ATOM 3364 O O . LEU B 1 119 ? -6.629 25.609 -3.91 1 98.38 119 LEU B O 1
ATOM 3368 N N . ASP B 1 120 ? -8.672 26.562 -3.877 1 98.12 120 ASP B N 1
ATOM 3369 C CA . ASP B 1 120 ? -8.203 27.734 -4.598 1 98.12 120 ASP B CA 1
ATOM 3370 C C . ASP B 1 120 ? -7.055 28.422 -3.852 1 98.12 120 ASP B C 1
ATOM 3372 O O . ASP B 1 120 ? -7.188 28.75 -2.672 1 98.12 120 ASP B O 1
ATOM 3376 N N . GLY B 1 121 ? -5.969 28.578 -4.551 1 98.12 121 GLY B N 1
ATOM 3377 C CA . GLY B 1 121 ? -4.805 29.25 -3.992 1 98.12 121 GLY B CA 1
ATOM 3378 C C . GLY B 1 121 ? -3.961 28.344 -3.113 1 98.12 121 GLY B C 1
ATOM 3379 O O . GLY B 1 121 ? -2.992 28.797 -2.496 1 98.12 121 GLY B O 1
ATOM 3380 N N . ARG B 1 122 ? -4.281 27.109 -3.098 1 97.62 122 ARG B N 1
ATOM 3381 C CA . ARG B 1 122 ? -3.586 26.172 -2.223 1 97.62 122 ARG B CA 1
ATOM 3382 C C . ARG B 1 122 ? -2.85 25.109 -3.035 1 97.62 122 ARG B C 1
ATOM 3384 O O . ARG B 1 122 ? -3.123 24.938 -4.223 1 97.62 122 ARG B O 1
ATOM 3391 N N . GLN B 1 123 ? -1.894 24.422 -2.359 1 95.75 123 GLN B N 1
ATOM 3392 C CA . GLN B 1 123 ? -1.245 23.25 -2.943 1 95.75 123 GLN B CA 1
ATOM 3393 C C . GLN B 1 123 ? -2.107 22 -2.773 1 95.75 123 GLN B C 1
ATOM 3395 O O . GLN B 1 123 ? -2.807 21.859 -1.771 1 95.75 123 GLN B O 1
ATOM 3400 N N . ALA B 1 124 ? -2.068 21.141 -3.754 1 97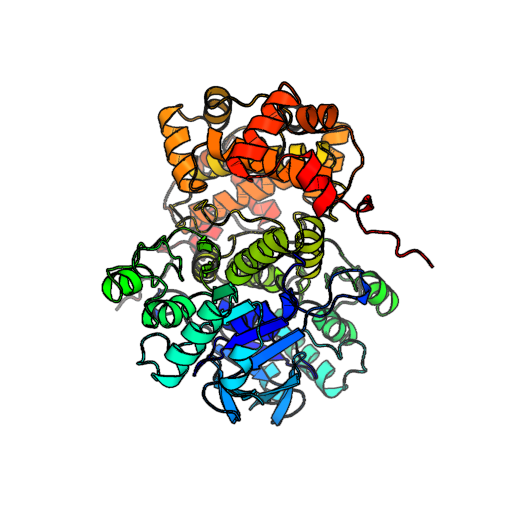.12 124 ALA B N 1
ATOM 3401 C CA . ALA B 1 124 ? -2.857 19.906 -3.672 1 97.12 124 ALA B CA 1
ATOM 3402 C C . ALA B 1 124 ? -2.207 18.781 -4.469 1 97.12 124 ALA B C 1
ATOM 3404 O O . ALA B 1 124 ? -1.498 19.031 -5.445 1 97.12 124 ALA B O 1
ATOM 3405 N N . SER B 1 125 ? -2.398 17.609 -4.043 1 94.19 125 SER B N 1
ATOM 3406 C CA . SER B 1 125 ? -1.984 16.422 -4.773 1 94.19 125 SER B CA 1
ATOM 3407 C C . SER B 1 125 ? -3.188 15.672 -5.34 1 94.19 125 SER B C 1
ATOM 3409 O O . SER B 1 125 ? -4.324 15.914 -4.93 1 94.19 125 SER B O 1
ATOM 3411 N N . THR B 1 126 ? -2.998 14.867 -6.324 1 95.62 126 THR B N 1
ATOM 3412 C CA . THR B 1 126 ? -3.926 13.93 -6.945 1 95.62 126 THR B CA 1
ATOM 3413 C C . THR B 1 126 ? -3.174 12.766 -7.582 1 95.62 126 THR B C 1
ATOM 3415 O O . THR B 1 126 ? -1.961 12.633 -7.402 1 95.62 126 THR B O 1
ATOM 3418 N N . HIS B 1 127 ? -3.891 11.867 -8.203 1 93.25 127 HIS B N 1
ATOM 3419 C CA . HIS B 1 127 ? -3.172 10.852 -8.969 1 93.25 127 HIS B CA 1
ATOM 3420 C C . HIS B 1 127 ? -2.326 11.492 -10.062 1 93.25 127 HIS B C 1
ATOM 3422 O O . HIS B 1 127 ? -2.824 12.312 -10.836 1 93.25 127 HIS B O 1
ATOM 3428 N N . TRP B 1 128 ? -1.101 11.039 -10.172 1 87.5 128 TRP B N 1
ATOM 3429 C CA . TRP B 1 128 ? -0.138 11.695 -11.047 1 87.5 128 TRP B CA 1
ATOM 3430 C C . TRP B 1 128 ? -0.619 11.672 -12.5 1 87.5 128 TRP B C 1
ATOM 3432 O O . TRP B 1 128 ? -0.393 12.633 -13.242 1 87.5 128 TRP B O 1
ATOM 3442 N N . ARG B 1 129 ? -1.245 10.609 -12.898 1 88.75 129 ARG B N 1
ATOM 3443 C CA . ARG B 1 129 ? -1.72 10.453 -14.273 1 88.75 129 ARG B CA 1
ATOM 3444 C C . ARG B 1 129 ? -2.668 11.586 -14.656 1 88.75 129 ARG B C 1
ATOM 3446 O O . ARG B 1 129 ? -2.781 11.938 -15.828 1 88.75 129 ARG B O 1
ATOM 3453 N N . PHE B 1 130 ? -3.295 12.172 -13.617 1 92.75 130 PHE B N 1
ATOM 3454 C CA . PHE B 1 130 ? -4.324 13.164 -13.914 1 92.75 130 PHE B CA 1
ATOM 3455 C C . PHE B 1 130 ? -3.881 14.555 -13.477 1 92.75 130 PHE B C 1
ATOM 3457 O O . PHE B 1 130 ? -4.668 15.5 -13.516 1 92.75 130 PHE B O 1
ATOM 3464 N N . ALA B 1 131 ? -2.684 14.656 -13.086 1 91.88 131 ALA B N 1
ATOM 3465 C CA . ALA B 1 131 ? -2.186 15.914 -12.531 1 91.88 131 ALA B CA 1
ATOM 3466 C C . ALA B 1 131 ? -2.299 17.047 -13.555 1 91.88 131 ALA B C 1
ATOM 3468 O O . ALA B 1 131 ? -2.723 18.156 -13.219 1 91.88 131 ALA B O 1
ATOM 3469 N N . ALA B 1 132 ? -1.947 16.797 -14.789 1 92.12 132 ALA B N 1
ATOM 3470 C CA . ALA B 1 132 ? -2.018 17.812 -15.836 1 92.12 132 ALA B CA 1
ATOM 3471 C C . ALA B 1 132 ? -3.463 18.234 -16.094 1 92.12 132 ALA B C 1
ATOM 3473 O O . ALA B 1 132 ? -3.76 19.422 -16.203 1 92.12 132 ALA B O 1
ATOM 3474 N N . ASP B 1 133 ? -4.301 17.25 -16.219 1 95.19 133 ASP B N 1
ATOM 3475 C CA . ASP B 1 133 ? -5.723 17.531 -16.406 1 95.19 133 ASP B CA 1
ATOM 3476 C C . ASP B 1 133 ? -6.289 18.328 -15.234 1 95.19 133 ASP B C 1
ATOM 3478 O O . ASP B 1 133 ? -7.059 19.281 -15.43 1 95.19 133 ASP B O 1
ATOM 3482 N N . PHE B 1 134 ? -5.91 17.953 -14.031 1 96.75 134 PHE B N 1
ATOM 3483 C CA . PHE B 1 134 ? -6.348 18.609 -12.805 1 96.75 134 PHE B CA 1
ATOM 3484 C C . PHE B 1 134 ? -5.922 20.078 -12.805 1 96.75 134 PHE B C 1
ATOM 3486 O O . PHE B 1 134 ? -6.727 20.969 -12.492 1 96.75 134 PHE B O 1
ATOM 3493 N N . ALA B 1 135 ? -4.758 20.328 -13.203 1 96.12 135 ALA B N 1
ATOM 3494 C CA . ALA B 1 135 ? -4.223 21.688 -13.258 1 96.12 135 ALA B CA 1
ATOM 3495 C C . ALA B 1 135 ? -4.957 22.531 -14.297 1 96.12 135 ALA B C 1
ATOM 3497 O O . ALA B 1 135 ? -5.176 23.719 -14.094 1 96.12 135 ALA B O 1
ATOM 3498 N N . THR B 1 136 ? -5.281 21.938 -15.398 1 97.12 136 THR B N 1
ATOM 3499 C CA . THR B 1 136 ? -6.004 22.625 -16.469 1 97.12 136 THR B CA 1
ATOM 3500 C C . THR B 1 136 ? -7.422 22.969 -16.016 1 97.12 136 THR B C 1
ATOM 3502 O O . THR B 1 136 ? -7.898 24.094 -16.25 1 97.12 136 THR B O 1
ATOM 3505 N N . ARG B 1 137 ? -8.055 22.094 -15.367 1 96.88 137 ARG B N 1
ATOM 3506 C CA . ARG B 1 137 ? -9.453 22.25 -14.977 1 96.88 137 ARG B CA 1
ATOM 3507 C C . ARG B 1 137 ? -9.586 23.219 -13.805 1 96.88 137 ARG B C 1
ATOM 3509 O O . ARG B 1 137 ? -10.578 23.938 -13.703 1 96.88 137 ARG B O 1
ATOM 3516 N N . PHE B 1 138 ? -8.617 23.172 -12.945 1 97.94 138 PHE B N 1
ATOM 3517 C CA . PHE B 1 138 ? -8.617 24.031 -11.766 1 97.94 138 PHE B CA 1
ATOM 3518 C C . PHE B 1 138 ? -7.344 24.859 -11.703 1 97.94 138 PHE B C 1
ATOM 3520 O O . PHE B 1 138 ? -6.492 24.641 -10.836 1 97.94 138 PHE B O 1
ATOM 3527 N N . PRO B 1 139 ? -7.27 25.906 -12.414 1 97.69 139 PRO B N 1
ATOM 3528 C CA . PRO B 1 139 ? -6.02 26.656 -12.578 1 97.69 139 PRO B CA 1
ATOM 3529 C C . PRO B 1 139 ? -5.609 27.391 -11.305 1 97.69 139 PRO B C 1
ATOM 3531 O O . PRO B 1 139 ? -4.453 27.781 -11.156 1 97.69 139 PRO B O 1
ATOM 3534 N N . ALA B 1 140 ? -6.508 27.641 -10.375 1 98.19 140 ALA B N 1
ATOM 3535 C CA . ALA B 1 140 ? -6.191 28.344 -9.133 1 98.19 140 ALA B CA 1
ATOM 3536 C C . ALA B 1 140 ? -5.488 27.422 -8.141 1 98.19 140 ALA B C 1
ATOM 3538 O O . ALA B 1 140 ? -4.934 27.875 -7.141 1 98.19 140 ALA B O 1
ATOM 3539 N N . VAL B 1 141 ? -5.535 26.125 -8.375 1 98.19 141 VAL B N 1
ATOM 3540 C CA . VAL B 1 141 ? -4.898 25.156 -7.5 1 98.19 141 VAL B CA 1
ATOM 3541 C C . VAL B 1 141 ? -3.43 24.984 -7.883 1 98.19 141 VAL B C 1
ATOM 3543 O O . VAL B 1 141 ? -3.098 24.906 -9.07 1 98.19 141 VAL B O 1
ATOM 3546 N N . HIS B 1 142 ? -2.533 24.953 -6.938 1 97.62 142 HIS B N 1
ATOM 3547 C CA . HIS B 1 142 ? -1.125 24.656 -7.168 1 97.62 142 HIS B CA 1
ATOM 3548 C C . HIS B 1 142 ? -0.854 23.156 -7.047 1 97.62 142 HIS B C 1
ATOM 3550 O O . HIS B 1 142 ? -0.583 22.656 -5.953 1 97.62 142 HIS B O 1
ATOM 3556 N N . VAL B 1 143 ? -0.823 22.5 -8.141 1 95.38 143 VAL B N 1
ATOM 3557 C CA . VAL B 1 143 ? -0.79 21.031 -8.164 1 95.38 143 VAL B CA 1
ATOM 3558 C C . VAL B 1 143 ? 0.627 20.547 -7.879 1 95.38 143 VAL B C 1
ATOM 3560 O O . VAL B 1 143 ? 1.585 20.984 -8.523 1 95.38 143 VAL B O 1
ATOM 3563 N N . ARG B 1 144 ? 0.693 19.688 -6.914 1 89.56 144 ARG B N 1
ATOM 3564 C CA . ARG B 1 144 ? 1.923 18.969 -6.574 1 89.56 144 ARG B CA 1
ATOM 3565 C C . ARG B 1 144 ? 1.858 17.516 -7.027 1 89.56 144 ARG B C 1
ATOM 3567 O O . ARG B 1 144 ? 1.597 16.625 -6.219 1 89.56 144 ARG B O 1
ATOM 3574 N N . ALA B 1 145 ? 2.277 17.266 -8.234 1 84.12 145 ALA B N 1
ATOM 3575 C CA . ALA B 1 145 ? 2.037 16 -8.906 1 84.12 145 ALA B CA 1
ATOM 3576 C C . ALA B 1 145 ? 2.912 14.891 -8.32 1 84.12 145 ALA B C 1
ATOM 3578 O O . ALA B 1 145 ? 2.562 13.711 -8.391 1 84.12 145 ALA B O 1
ATOM 3579 N N . ASP B 1 146 ? 3.891 15.258 -7.617 1 75.38 146 ASP B N 1
ATOM 3580 C CA . ASP B 1 146 ? 4.863 14.266 -7.168 1 75.38 146 ASP B CA 1
ATOM 3581 C C . ASP B 1 146 ? 4.691 13.961 -5.684 1 75.38 146 ASP B C 1
ATOM 3583 O O . ASP B 1 146 ? 5.367 13.086 -5.141 1 75.38 146 ASP B O 1
ATOM 3587 N N . ASP B 1 147 ? 3.807 14.641 -5.094 1 82.56 147 ASP B N 1
ATOM 3588 C CA . ASP B 1 147 ? 3.623 14.461 -3.658 1 82.56 147 ASP B CA 1
ATOM 3589 C C . ASP B 1 147 ? 2.564 13.406 -3.365 1 82.56 147 ASP B C 1
ATOM 3591 O O . ASP B 1 147 ? 1.491 13.406 -3.969 1 82.56 147 ASP B O 1
ATOM 3595 N N . LEU B 1 148 ? 2.93 12.508 -2.432 1 86.06 148 LEU B N 1
ATOM 3596 C CA . LEU B 1 148 ? 1.978 11.477 -2.037 1 86.06 148 LEU B CA 1
ATOM 3597 C C . LEU B 1 148 ? 0.769 12.086 -1.339 1 86.06 148 LEU B C 1
ATOM 3599 O O . LEU B 1 148 ? -0.345 11.57 -1.444 1 86.06 148 LEU B O 1
ATOM 3603 N N . TYR B 1 149 ? 1.05 13.141 -0.587 1 91.12 149 TYR B N 1
ATOM 3604 C CA . TYR B 1 149 ? -0.019 13.914 0.034 1 91.12 149 TYR B CA 1
ATOM 3605 C C . TYR B 1 149 ? 0.427 15.352 0.297 1 91.12 149 TYR B C 1
ATOM 3607 O O . TYR B 1 149 ? 1.626 15.633 0.363 1 91.12 149 TYR B O 1
ATOM 3615 N N . VAL B 1 150 ? -0.519 16.25 0.329 1 91.12 150 VAL B N 1
ATOM 3616 C CA . VAL B 1 150 ? -0.322 17.656 0.659 1 91.12 150 VAL B CA 1
ATOM 3617 C C . VAL B 1 150 ? -1.222 18.047 1.831 1 91.12 150 VAL B C 1
ATOM 3619 O O . VAL B 1 150 ? -2.426 17.766 1.813 1 91.12 150 VAL B O 1
ATOM 3622 N N . ASP B 1 151 ? -0.613 18.578 2.869 1 90.12 151 ASP B N 1
ATOM 3623 C CA . ASP B 1 151 ? -1.331 18.953 4.078 1 90.12 151 ASP B CA 1
ATOM 3624 C C . ASP B 1 151 ? -1.415 20.484 4.207 1 90.12 151 ASP B C 1
ATOM 3626 O O . ASP B 1 151 ? -0.418 21.141 4.512 1 90.12 151 ASP B O 1
ATOM 3630 N N . GLU B 1 152 ? -2.566 21.031 3.992 1 93.56 152 GLU B N 1
ATOM 3631 C CA . GLU B 1 152 ? -2.848 22.469 4.133 1 93.56 152 GLU B CA 1
ATOM 3632 C C . GLU B 1 152 ? -3.697 22.734 5.371 1 93.56 152 GLU B C 1
ATOM 3634 O O . GLU B 1 152 ? -4.664 23.5 5.309 1 93.56 152 GLU B O 1
ATOM 3639 N N . GLY B 1 153 ? -3.336 22.047 6.422 1 93.19 153 GLY B N 1
ATOM 3640 C CA . GLY B 1 153 ? -4.086 22.203 7.66 1 93.19 153 GLY B CA 1
ATOM 3641 C C . GLY B 1 153 ? -5.352 21.375 7.691 1 93.19 153 GLY B C 1
ATOM 3642 O O . GLY B 1 153 ? -5.297 20.141 7.824 1 93.19 153 GLY B O 1
ATOM 3643 N N . ARG B 1 154 ? -6.477 22.078 7.523 1 96.31 154 ARG B N 1
ATOM 3644 C CA . ARG B 1 154 ? -7.746 21.359 7.574 1 96.31 154 ARG B CA 1
ATOM 3645 C C . ARG B 1 154 ? -8.141 20.828 6.195 1 96.31 154 ARG B C 1
ATOM 3647 O O . ARG B 1 154 ? -9.195 20.234 6.031 1 96.31 154 ARG B O 1
ATOM 3654 N N . ILE B 1 155 ? -7.297 21.078 5.273 1 97.81 155 ILE B N 1
ATOM 3655 C CA . ILE B 1 155 ? -7.457 20.531 3.924 1 97.81 155 ILE B CA 1
ATOM 3656 C C . ILE B 1 155 ? -6.25 19.672 3.562 1 97.81 155 ILE B C 1
ATOM 3658 O O . ILE B 1 155 ? -5.113 20.156 3.568 1 97.81 155 ILE B O 1
ATOM 3662 N N . VAL B 1 156 ? -6.531 18.422 3.27 1 97.25 156 VAL B N 1
ATOM 3663 C CA . VAL B 1 156 ? -5.457 17.484 2.965 1 97.25 156 VAL B CA 1
ATOM 3664 C C . VAL B 1 156 ? -5.793 16.703 1.696 1 97.25 156 VAL B C 1
ATOM 3666 O O . VAL B 1 156 ? -6.934 16.266 1.51 1 97.25 156 VAL B O 1
ATOM 3669 N N . THR B 1 157 ? -4.832 16.594 0.789 1 97.38 157 THR B N 1
ATOM 3670 C CA . THR B 1 157 ? -5.039 15.852 -0.449 1 97.38 157 THR B CA 1
ATOM 3671 C C . THR B 1 157 ? -3.988 14.758 -0.607 1 97.38 157 THR B C 1
ATOM 3673 O O . THR B 1 157 ? -2.822 14.953 -0.258 1 97.38 157 THR B O 1
ATOM 3676 N N . GLY B 1 158 ? -4.434 13.609 -1.036 1 94.56 158 GLY B N 1
ATOM 3677 C CA . GLY B 1 158 ? -3.547 12.469 -1.239 1 94.56 158 GLY B CA 1
ATOM 3678 C C . GLY B 1 158 ? -3.459 12.039 -2.689 1 94.56 158 GLY B C 1
ATOM 3679 O O . GLY B 1 158 ? -4.367 12.297 -3.479 1 94.56 158 GLY B O 1
ATOM 3680 N N . ALA B 1 159 ? -2.348 11.344 -2.998 1 88.94 159 A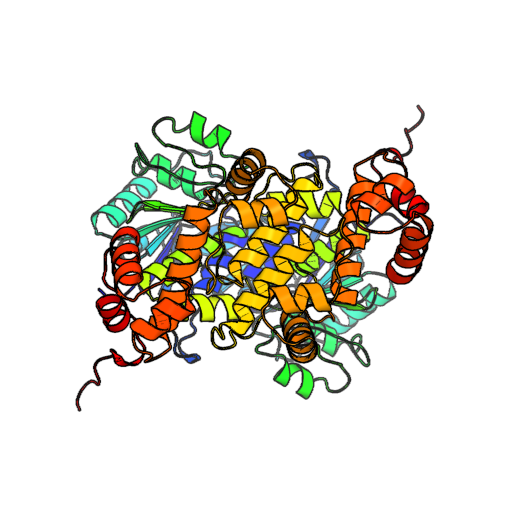LA B N 1
ATOM 3681 C CA . ALA B 1 159 ? -2.129 10.789 -4.328 1 88.94 159 ALA B CA 1
ATOM 3682 C C . ALA B 1 159 ? -3.057 9.609 -4.59 1 88.94 159 ALA B C 1
ATOM 3684 O O . ALA B 1 159 ? -4.047 9.422 -3.879 1 88.94 159 ALA B O 1
ATOM 3685 N N . GLY B 1 160 ? -2.713 8.891 -5.668 1 85.31 160 GLY B N 1
ATOM 3686 C CA . GLY B 1 160 ? -3.674 7.941 -6.203 1 85.31 160 GLY B CA 1
ATOM 3687 C C . GLY B 1 160 ? -3.467 6.531 -5.688 1 85.31 160 GLY B C 1
ATOM 3688 O O . GLY B 1 160 ? -2.412 6.215 -5.129 1 85.31 160 GLY B O 1
ATOM 3689 N N . ALA B 1 161 ? -4.527 5.801 -5.824 1 91.88 161 ALA B N 1
ATOM 3690 C CA . ALA B 1 161 ? -4.555 4.348 -5.711 1 91.88 161 ALA B CA 1
ATOM 3691 C C . ALA B 1 161 ? -4.082 3.893 -4.332 1 91.88 161 ALA B C 1
ATOM 3693 O O . ALA B 1 161 ? -4.641 4.305 -3.314 1 91.88 161 ALA B O 1
ATOM 3694 N N . ALA B 1 162 ? -3.074 3.123 -4.309 1 91.75 162 ALA B N 1
ATOM 3695 C CA . ALA B 1 162 ? -2.666 2.502 -3.051 1 91.75 162 ALA B CA 1
ATOM 3696 C C . ALA B 1 162 ? -1.979 3.512 -2.137 1 91.75 162 ALA B C 1
ATOM 3698 O O . ALA B 1 162 ? -1.85 3.281 -0.933 1 91.75 162 ALA B O 1
ATOM 3699 N N . ALA B 1 163 ? -1.628 4.625 -2.66 1 88.88 163 ALA B N 1
ATOM 3700 C CA . ALA B 1 163 ? -0.904 5.621 -1.877 1 88.88 163 ALA B CA 1
ATOM 3701 C C . ALA B 1 163 ? -1.834 6.328 -0.894 1 88.88 163 ALA B C 1
ATOM 3703 O O . ALA B 1 163 ? -1.379 7.094 -0.039 1 88.88 163 ALA B O 1
ATOM 3704 N N . GLY B 1 164 ? -3.111 6.109 -1.018 1 93.12 164 GLY B N 1
ATOM 3705 C CA . GLY B 1 164 ? -4.047 6.637 -0.038 1 93.12 164 GLY B CA 1
ATOM 3706 C C . GLY B 1 164 ? -3.656 6.316 1.393 1 93.12 164 GLY B C 1
ATOM 3707 O O . GLY B 1 164 ? -3.914 7.105 2.303 1 93.12 164 GLY B O 1
ATOM 3708 N N . VAL B 1 165 ? -3.051 5.195 1.569 1 93.31 165 VAL B N 1
ATOM 3709 C CA . VAL B 1 165 ? -2.67 4.754 2.908 1 93.31 165 VAL B CA 1
ATOM 3710 C C . VAL B 1 165 ? -1.679 5.746 3.514 1 93.31 165 VAL B C 1
ATOM 3712 O O . VAL B 1 165 ? -1.704 6 4.719 1 93.31 165 VAL B O 1
ATOM 3715 N N . ASP B 1 166 ? -0.855 6.332 2.74 1 87.31 166 ASP B N 1
ATOM 3716 C CA . ASP B 1 166 ? 0.151 7.273 3.223 1 87.31 166 ASP B CA 1
ATOM 3717 C C . ASP B 1 166 ? -0.502 8.523 3.812 1 87.31 166 ASP B C 1
ATOM 3719 O O . ASP B 1 166 ? -0.089 9.008 4.867 1 87.31 166 ASP B O 1
ATOM 3723 N N . MET B 1 167 ? -1.464 9.039 3.094 1 93.88 167 MET B N 1
ATOM 3724 C CA . MET B 1 167 ? -2.186 10.203 3.594 1 93.88 167 MET B CA 1
ATOM 3725 C C . MET B 1 167 ? -2.896 9.891 4.902 1 93.88 167 MET B C 1
ATOM 3727 O O . MET B 1 167 ? -2.857 10.68 5.848 1 93.88 167 MET B O 1
ATOM 3731 N N . TYR B 1 168 ? -3.539 8.758 4.934 1 96.5 168 TYR B N 1
ATOM 3732 C CA . TYR B 1 168 ? -4.266 8.383 6.141 1 96.5 168 TYR B CA 1
ATOM 3733 C C . TYR B 1 168 ? -3.316 8.219 7.32 1 96.5 168 TYR B C 1
ATOM 3735 O O . TYR B 1 168 ? -3.615 8.656 8.43 1 96.5 168 TYR B O 1
ATOM 3743 N N . LEU B 1 169 ? -2.195 7.59 7.074 1 89.56 169 LEU B N 1
ATOM 3744 C CA . LEU B 1 169 ? -1.22 7.41 8.141 1 89.56 169 LEU B CA 1
ATOM 3745 C C . LEU B 1 169 ? -0.646 8.75 8.586 1 89.56 169 LEU B C 1
ATOM 3747 O O . LEU B 1 169 ? -0.367 8.953 9.773 1 89.56 169 LEU B O 1
ATOM 3751 N N . HIS B 1 170 ? -0.477 9.617 7.648 1 87.19 170 HIS B N 1
ATOM 3752 C CA . HIS B 1 170 ? -0.059 10.969 8 1 87.19 170 HIS B CA 1
ATOM 3753 C C . HIS B 1 170 ? -1.064 11.633 8.93 1 87.19 170 HIS B C 1
ATOM 3755 O O . HIS B 1 170 ? -0.683 12.203 9.953 1 87.19 170 HIS B O 1
ATOM 3761 N N . LEU B 1 171 ? -2.311 11.531 8.609 1 93.56 171 LEU B N 1
ATOM 3762 C CA . LEU B 1 171 ? -3.355 12.133 9.438 1 93.56 171 LEU B CA 1
ATOM 3763 C C . LEU B 1 171 ? -3.381 11.5 10.828 1 93.56 171 LEU B C 1
ATOM 3765 O O . LEU B 1 171 ? -3.557 12.195 11.828 1 93.56 171 LEU B O 1
ATOM 3769 N N . LEU B 1 172 ? -3.23 10.195 10.898 1 91.5 172 LEU B N 1
ATOM 3770 C CA . LEU B 1 172 ? -3.178 9.516 12.188 1 91.5 172 LEU B CA 1
ATOM 3771 C C . LEU B 1 172 ? -1.987 9.992 13.008 1 91.5 172 LEU B C 1
ATOM 3773 O O . LEU B 1 172 ? -2.111 10.219 14.219 1 91.5 172 LEU B O 1
ATOM 3777 N N . ARG B 1 173 ? -0.885 10.109 12.336 1 82.38 173 ARG B N 1
ATOM 3778 C CA . ARG B 1 173 ? 0.315 10.578 13.016 1 82.38 173 ARG B CA 1
ATOM 3779 C C . ARG B 1 173 ? 0.117 11.984 13.57 1 82.38 173 ARG B C 1
ATOM 3781 O O . ARG B 1 173 ? 0.48 12.266 14.719 1 82.38 173 ARG B O 1
ATOM 3788 N N . ARG B 1 174 ? -0.475 12.781 12.742 1 81.5 174 ARG B N 1
ATOM 3789 C CA . ARG B 1 174 ? -0.698 14.18 13.086 1 81.5 174 ARG B CA 1
ATOM 3790 C C . ARG B 1 174 ? -1.689 14.312 14.234 1 81.5 174 ARG B C 1
ATOM 3792 O O . ARG B 1 174 ? -1.48 15.109 15.148 1 81.5 174 ARG B O 1
ATOM 3799 N N . GLU B 1 175 ? -2.729 13.484 14.234 1 86.44 175 GLU B N 1
ATOM 3800 C CA . GLU B 1 175 ? -3.854 13.719 15.141 1 86.44 175 GLU B CA 1
ATOM 3801 C C . GLU B 1 175 ? -3.791 12.789 16.344 1 86.44 175 GLU B C 1
ATOM 3803 O O . GLU B 1 175 ? -4.367 13.086 17.391 1 86.44 175 GLU B O 1
ATOM 3808 N N . HIS B 1 176 ? -3.035 11.641 16.188 1 83.19 176 HIS B N 1
ATOM 3809 C CA . HIS B 1 176 ? -3.078 10.641 17.25 1 83.19 176 HIS B CA 1
ATOM 3810 C C . HIS B 1 176 ? -1.672 10.211 17.656 1 83.19 176 HIS B C 1
ATOM 3812 O O . HIS B 1 176 ? -1.505 9.43 18.594 1 83.19 176 HIS B O 1
ATOM 3818 N N . GLY B 1 177 ? -0.67 10.695 16.891 1 73.5 177 GLY B N 1
ATOM 3819 C CA . GLY B 1 177 ? 0.705 10.391 17.25 1 73.5 177 GLY B CA 1
ATOM 3820 C C . GLY B 1 177 ? 1.309 9.273 16.406 1 73.5 177 GLY B C 1
ATOM 3821 O O . GLY B 1 177 ? 0.586 8.531 15.75 1 73.5 177 GLY B O 1
ATOM 3822 N N . SER B 1 178 ? 2.623 9.164 16.453 1 71.75 178 SER B N 1
ATOM 3823 C CA . SER B 1 178 ? 3.383 8.227 15.633 1 71.75 178 SER B CA 1
ATOM 3824 C C . SER B 1 178 ? 3.152 6.785 16.078 1 71.75 178 SER B C 1
ATOM 3826 O O . SER B 1 178 ? 3.16 5.863 15.258 1 71.75 178 SER B O 1
ATOM 3828 N N . ALA B 1 179 ? 2.959 6.551 17.328 1 70.81 179 ALA B N 1
ATOM 3829 C CA . ALA B 1 179 ? 2.736 5.199 17.844 1 70.81 179 ALA B CA 1
ATOM 3830 C C . ALA B 1 179 ? 1.481 4.582 17.234 1 70.81 179 ALA B C 1
ATOM 3832 O O . ALA B 1 179 ? 1.503 3.436 16.781 1 70.81 179 ALA B O 1
ATOM 3833 N N . VAL B 1 180 ? 0.423 5.367 17.234 1 81.25 180 VAL B N 1
ATOM 3834 C CA . VAL B 1 180 ? -0.837 4.91 16.672 1 81.25 180 VAL B CA 1
ATOM 3835 C C . VAL B 1 180 ? -0.66 4.652 15.172 1 81.25 180 VAL B C 1
ATOM 3837 O O . VAL B 1 180 ? -1.048 3.594 14.664 1 81.25 180 VAL B O 1
ATOM 3840 N N . ALA B 1 181 ? -0.026 5.602 14.477 1 82.81 181 ALA B N 1
ATOM 3841 C CA . ALA B 1 181 ? 0.203 5.457 13.039 1 82.81 181 ALA B CA 1
ATOM 3842 C C . ALA B 1 181 ? 1.048 4.223 12.734 1 82.81 181 ALA B C 1
ATOM 3844 O O . ALA B 1 181 ? 0.75 3.473 11.805 1 82.81 181 ALA B O 1
ATOM 3845 N N . ASN B 1 182 ? 2.01 3.998 13.523 1 73.44 182 ASN B N 1
ATOM 3846 C CA . ASN B 1 182 ? 2.895 2.855 13.32 1 73.44 182 ASN B CA 1
ATOM 3847 C C . ASN B 1 182 ? 2.178 1.536 13.586 1 73.44 182 ASN B C 1
ATOM 3849 O O . ASN B 1 182 ? 2.377 0.559 12.867 1 73.44 182 ASN B O 1
ATOM 3853 N N . ALA B 1 183 ? 1.426 1.513 14.625 1 80.88 183 ALA B N 1
ATOM 3854 C CA . ALA B 1 183 ? 0.673 0.302 14.945 1 80.88 183 ALA B CA 1
ATOM 3855 C C . ALA B 1 183 ? -0.304 -0.047 13.828 1 80.88 183 ALA B C 1
ATOM 3857 O O . ALA B 1 183 ? -0.422 -1.212 13.438 1 80.88 183 ALA B O 1
ATOM 3858 N N . VAL B 1 184 ? -0.967 0.942 13.344 1 90.12 184 VAL B N 1
ATOM 3859 C CA . VAL B 1 184 ? -1.893 0.727 12.234 1 90.12 184 VAL B CA 1
ATOM 3860 C C . VAL B 1 184 ? -1.12 0.281 10.992 1 90.12 184 VAL B C 1
ATOM 3862 O O . VAL B 1 184 ? -1.521 -0.664 10.312 1 90.12 184 VAL B O 1
ATOM 3865 N N . ALA B 1 185 ? -0.023 0.968 10.688 1 84 185 ALA B N 1
ATOM 3866 C CA . ALA B 1 185 ? 0.801 0.6 9.539 1 84 185 ALA B CA 1
ATOM 3867 C C . ALA B 1 185 ? 1.223 -0.865 9.617 1 84 185 ALA B C 1
ATOM 3869 O O . ALA B 1 185 ? 1.173 -1.583 8.617 1 84 185 ALA B O 1
ATOM 3870 N N . ARG B 1 186 ? 1.578 -1.268 10.75 1 80.69 186 ARG B N 1
ATOM 3871 C CA . ARG B 1 186 ? 1.979 -2.656 10.953 1 80.69 186 ARG B CA 1
ATOM 3872 C C . ARG B 1 186 ? 0.824 -3.607 10.664 1 80.69 186 ARG B C 1
ATOM 3874 O O . ARG B 1 186 ? 0.996 -4.602 9.953 1 80.69 186 ARG B O 1
ATOM 3881 N N . ASP B 1 187 ? -0.239 -3.266 11.18 1 87.56 187 ASP B N 1
ATOM 3882 C CA . ASP B 1 187 ? -1.393 -4.145 11.031 1 87.56 187 ASP B CA 1
ATOM 3883 C C . ASP B 1 187 ? -1.865 -4.188 9.578 1 87.56 187 ASP B C 1
ATOM 3885 O O . ASP B 1 187 ? -2.355 -5.215 9.109 1 87.56 187 ASP B O 1
ATOM 3889 N N . VAL B 1 188 ? -1.721 -3.059 8.906 1 91.62 188 VAL B N 1
ATOM 3890 C CA . VAL B 1 188 ? -2.137 -2.971 7.508 1 91.62 188 VAL B CA 1
ATOM 3891 C C . VAL B 1 188 ? -0.995 -3.42 6.598 1 91.62 188 VAL B C 1
ATOM 3893 O O . VAL B 1 188 ? -1.161 -3.512 5.379 1 91.62 188 VAL B O 1
ATOM 3896 N N . VAL B 1 189 ? 0.136 -3.709 7.16 1 86.56 189 VAL B N 1
ATOM 3897 C CA . VAL B 1 189 ? 1.311 -4.309 6.539 1 86.56 189 VAL B CA 1
ATOM 3898 C C . VAL B 1 189 ? 1.867 -3.371 5.469 1 86.56 189 VAL B C 1
ATOM 3900 O O . VAL B 1 189 ? 2.068 -3.777 4.32 1 86.56 189 VAL B O 1
ATOM 3903 N N . VAL B 1 190 ? 2.025 -2.133 5.812 1 83.38 190 VAL B N 1
ATOM 3904 C CA . VAL B 1 190 ? 2.697 -1.149 4.969 1 83.38 190 VAL B CA 1
ATOM 3905 C C . VAL B 1 190 ? 3.867 -0.53 5.73 1 83.38 190 VAL B C 1
ATOM 3907 O O . VAL B 1 190 ? 3.973 -0.682 6.949 1 83.38 190 VAL B O 1
ATOM 3910 N N . ALA B 1 191 ? 4.691 0.103 4.93 1 68.12 191 ALA B N 1
ATOM 3911 C CA . ALA B 1 191 ? 5.746 0.876 5.578 1 68.12 191 ALA B CA 1
ATOM 3912 C C . ALA B 1 191 ? 5.156 2.02 6.402 1 68.12 191 ALA B C 1
ATOM 3914 O O . ALA B 1 191 ? 4.207 2.678 5.973 1 68.12 191 ALA B O 1
ATOM 3915 N N . PRO B 1 192 ? 5.652 2.174 7.523 1 56.59 192 PRO B N 1
ATOM 3916 C CA . PRO B 1 192 ? 5.062 3.176 8.414 1 56.59 192 PRO B CA 1
ATOM 3917 C C . PRO B 1 192 ? 5.16 4.594 7.855 1 56.59 192 PRO B C 1
ATOM 3919 O O . PRO B 1 192 ? 4.316 5.441 8.156 1 56.59 192 PRO B O 1
ATOM 3922 N N . HIS B 1 193 ? 6.227 4.922 7.266 1 51.28 193 HIS B N 1
ATOM 3923 C CA . HIS B 1 193 ? 6.293 6.305 6.801 1 51.28 193 HIS B CA 1
ATOM 3924 C C . HIS B 1 193 ? 6.898 6.387 5.402 1 51.28 193 HIS B C 1
ATOM 3926 O O . HIS B 1 193 ? 8.008 5.895 5.172 1 51.28 193 HIS B O 1
ATOM 3932 N N . ARG B 1 194 ? 6.02 6.809 4.531 1 56.25 194 ARG B N 1
ATOM 3933 C CA . ARG B 1 194 ? 6.477 7.348 3.254 1 56.25 194 ARG B CA 1
ATOM 3934 C C . ARG B 1 194 ? 6.227 8.852 3.17 1 56.25 194 ARG B C 1
ATOM 3936 O O . ARG B 1 194 ? 5.09 9.305 3.33 1 56.25 194 ARG B O 1
ATOM 3943 N N . SER B 1 195 ? 7.227 9.734 3.326 1 40.72 195 SER B N 1
ATOM 3944 C CA . SER B 1 195 ? 7.078 11.18 3.404 1 40.72 195 SER B CA 1
ATOM 3945 C C . SER B 1 195 ? 6.312 11.727 2.201 1 40.72 195 SER B C 1
ATOM 3947 O O . SER B 1 195 ? 6.5 11.25 1.078 1 40.72 195 SER B O 1
ATOM 3949 N N . GLY B 1 196 ? 5.129 12.391 2.271 1 39.31 196 GLY B N 1
ATOM 3950 C CA . GLY B 1 196 ? 4.242 13.023 1.302 1 39.31 196 GLY B CA 1
ATOM 3951 C C . GLY B 1 196 ? 4.988 13.75 0.197 1 39.31 196 GLY B C 1
ATOM 3952 O O . GLY B 1 196 ? 4.496 13.844 -0.93 1 39.31 196 GLY B O 1
ATOM 3953 N N . GLY B 1 197 ? 5.656 14.844 0.541 1 35.25 197 GLY B N 1
ATOM 3954 C CA . GLY B 1 197 ? 6.387 15.672 -0.405 1 35.25 197 GLY B CA 1
ATOM 3955 C C . GLY B 1 197 ? 7.438 14.906 -1.184 1 35.25 197 GLY B C 1
ATOM 3956 O O . GLY B 1 197 ? 8.031 15.43 -2.127 1 35.25 197 GLY B O 1
ATOM 3957 N N . GLN B 1 198 ? 8.062 14.25 -0.511 1 32.06 198 GLN B N 1
ATOM 3958 C CA . GLN B 1 198 ? 9.273 13.719 -1.126 1 32.06 198 GLN B CA 1
ATOM 3959 C C . GLN B 1 198 ? 8.938 12.742 -2.248 1 32.06 198 GLN B C 1
ATOM 3961 O O . GLN B 1 198 ? 8.023 11.93 -2.119 1 32.06 198 GLN B O 1
ATOM 3966 N N . GLY B 1 199 ? 8.75 13.32 -3.367 1 33.31 199 GLY B N 1
ATOM 3967 C CA . GLY B 1 199 ? 8.805 12.648 -4.656 1 33.31 199 GLY B CA 1
ATOM 3968 C C . GLY B 1 199 ? 9.25 11.203 -4.555 1 33.31 199 GLY B C 1
ATOM 3969 O O . GLY B 1 199 ? 9.758 10.633 -5.523 1 33.31 199 GLY B O 1
ATOM 3970 N N . GLN B 1 200 ? 9.391 10.93 -3.449 1 31.16 200 GLN B N 1
ATOM 3971 C CA . GLN B 1 200 ? 10.164 9.727 -3.166 1 31.16 200 GLN B CA 1
ATOM 3972 C C . GLN B 1 200 ? 9.812 8.609 -4.137 1 31.16 200 GLN B C 1
ATOM 3974 O O . GLN B 1 200 ? 10.703 7.992 -4.73 1 31.16 200 GLN B O 1
ATOM 3979 N N . TYR B 1 201 ? 8.828 7.77 -3.797 1 32.62 201 TYR B N 1
ATOM 3980 C CA . TYR B 1 201 ? 8.812 6.551 -4.594 1 32.62 201 TYR B CA 1
ATOM 3981 C C . TYR B 1 201 ? 8.023 6.754 -5.887 1 32.62 201 TYR B C 1
ATOM 3983 O O . TYR B 1 201 ? 7.797 5.801 -6.637 1 32.62 201 TYR B O 1
ATOM 3991 N N . ILE B 1 202 ? 7.117 7.785 -5.848 1 32.66 202 ILE B N 1
ATOM 3992 C CA . ILE B 1 202 ? 6.535 7.652 -7.18 1 32.66 202 ILE B CA 1
ATOM 3993 C C . ILE B 1 202 ? 7.625 7.836 -8.242 1 32.66 202 ILE B C 1
ATOM 3995 O O . ILE B 1 202 ? 7.898 8.961 -8.672 1 32.66 202 ILE B O 1
ATOM 3999 N N . THR B 1 203 ? 8.758 7.762 -7.957 1 30.14 203 THR B N 1
ATOM 4000 C CA . THR B 1 203 ? 9.734 8.062 -8.992 1 30.14 203 THR B CA 1
ATOM 4001 C C . THR B 1 203 ? 9.227 7.602 -10.359 1 30.14 203 THR B C 1
ATOM 4003 O O . THR B 1 203 ? 8.641 6.523 -10.477 1 30.14 203 THR B O 1
ATOM 4006 N N . THR B 1 204 ? 8.805 8.508 -11.156 1 29.47 204 THR B N 1
ATOM 4007 C CA . THR B 1 204 ? 8.977 8.188 -12.562 1 29.47 204 THR B CA 1
ATOM 4008 C C . THR B 1 204 ? 10.039 7.109 -12.75 1 29.47 204 THR B C 1
ATOM 4010 O O . THR B 1 204 ? 11.195 7.293 -12.352 1 29.47 204 THR B O 1
ATOM 4013 N N . PRO B 1 205 ? 9.57 6 -12.883 1 30.38 205 PRO B N 1
ATOM 4014 C CA . PRO B 1 205 ? 10.648 5.105 -13.289 1 30.38 205 PRO B CA 1
ATOM 4015 C C . PRO B 1 205 ? 11.688 5.797 -14.172 1 30.38 205 PRO B C 1
ATOM 4017 O O . PRO B 1 205 ? 11.367 6.246 -15.273 1 30.38 205 PRO B O 1
ATOM 4020 N N . VAL B 1 206 ? 12.336 6.859 -13.844 1 29.97 206 VAL B N 1
ATOM 4021 C CA . VAL B 1 206 ? 13.484 7.121 -14.703 1 29.97 206 VAL B CA 1
ATOM 4022 C C . VAL B 1 206 ? 14.125 5.801 -15.125 1 29.97 206 VAL B C 1
ATOM 4024 O O . VAL B 1 206 ? 14.156 4.844 -14.352 1 29.97 206 VAL B O 1
ATOM 4027 N N . PRO B 1 207 ? 14.289 5.621 -16.266 1 31.7 207 PRO B N 1
ATOM 4028 C CA . PRO B 1 207 ? 15.164 4.504 -16.609 1 31.7 207 PRO B CA 1
ATOM 4029 C C . PRO B 1 207 ? 16.172 4.188 -15.516 1 31.7 207 PRO B C 1
ATOM 4031 O O . PRO B 1 207 ? 16.703 5.105 -14.867 1 31.7 207 PRO B O 1
ATOM 4034 N N . ALA B 1 208 ? 16.109 3.182 -14.773 1 39.41 208 ALA B N 1
ATOM 4035 C CA . ALA B 1 208 ? 17.078 2.738 -13.781 1 39.41 208 ALA B CA 1
ATOM 4036 C C . ALA B 1 208 ? 18.484 3.248 -14.117 1 39.41 208 ALA B C 1
ATOM 4038 O O . ALA B 1 208 ? 19.172 2.656 -14.945 1 39.41 208 ALA B O 1
ATOM 4039 N N . ASP B 1 209 ? 18.672 4.512 -14.266 1 42.31 209 ASP B N 1
ATOM 4040 C CA . ASP B 1 209 ? 20 5.141 -14.242 1 42.31 209 ASP B CA 1
ATOM 4041 C C . ASP B 1 209 ? 20.781 4.711 -13.008 1 42.31 209 ASP B C 1
ATOM 4043 O O . ASP B 1 209 ? 20.266 4.715 -11.891 1 42.31 209 ASP B O 1
ATOM 4047 N N . PRO B 1 210 ? 21.688 3.881 -13.172 1 51.5 210 PRO B N 1
ATOM 4048 C CA . PRO B 1 210 ? 22.578 3.49 -12.07 1 51.5 210 PRO B CA 1
ATOM 4049 C C . PRO B 1 210 ? 22.719 4.578 -11.008 1 51.5 210 PRO B C 1
ATOM 4051 O O . PRO B 1 210 ? 22.844 4.273 -9.82 1 51.5 210 PRO B O 1
ATOM 4054 N N . ASP B 1 211 ? 22.516 5.668 -11.391 1 57.56 211 ASP B N 1
ATOM 4055 C CA . ASP B 1 211 ? 22.641 6.801 -10.477 1 57.56 211 ASP B CA 1
ATOM 4056 C C . ASP B 1 211 ? 21.438 6.895 -9.547 1 57.56 211 ASP B C 1
ATOM 4058 O O . ASP B 1 211 ? 21.578 7.23 -8.367 1 57.56 211 ASP B O 1
ATOM 4062 N N . ASP B 1 212 ? 20.359 6.441 -9.984 1 58.62 212 ASP B N 1
ATOM 4063 C CA . ASP B 1 212 ? 19.156 6.496 -9.164 1 58.62 212 ASP B CA 1
ATOM 4064 C C . ASP B 1 212 ? 19.156 5.402 -8.102 1 58.62 212 ASP B C 1
ATOM 4066 O O . ASP B 1 212 ? 18.719 5.625 -6.973 1 58.62 212 ASP B O 1
ATOM 4070 N N . GLU B 1 213 ? 19.578 4.398 -8.492 1 56.72 213 GLU B N 1
ATOM 4071 C CA . GLU B 1 213 ? 19.719 3.318 -7.52 1 56.72 213 GLU B CA 1
ATOM 4072 C C . GLU B 1 213 ? 20.703 3.693 -6.418 1 56.72 213 GLU B C 1
ATOM 4074 O O . GLU B 1 213 ? 20.453 3.434 -5.238 1 56.72 213 GLU B O 1
ATOM 4079 N N . ARG B 1 214 ? 21.828 4.246 -6.859 1 63.97 214 ARG B N 1
ATOM 4080 C CA . ARG B 1 214 ? 22.797 4.723 -5.895 1 63.97 214 ARG B CA 1
ATOM 4081 C C . ARG B 1 214 ? 22.188 5.75 -4.949 1 63.97 214 ARG B C 1
ATOM 4083 O O . ARG B 1 214 ? 22.438 5.723 -3.742 1 63.97 214 ARG B O 1
ATOM 4090 N N . LEU B 1 215 ? 21.438 6.539 -5.441 1 70.12 215 LEU B N 1
ATOM 4091 C CA . LEU B 1 215 ? 20.781 7.57 -4.645 1 70.12 215 LEU B CA 1
ATOM 4092 C C . LEU B 1 215 ? 19.812 6.949 -3.635 1 70.12 215 LEU B C 1
ATOM 4094 O O . LEU B 1 215 ? 19.812 7.324 -2.461 1 70.12 215 LEU B O 1
ATOM 4098 N N . ALA B 1 216 ? 19.094 6.047 -4.137 1 62.78 216 ALA B N 1
ATOM 4099 C CA . ALA B 1 216 ? 18.141 5.375 -3.252 1 62.78 216 ALA B CA 1
ATOM 4100 C C . ALA B 1 216 ? 18.875 4.672 -2.105 1 62.78 216 ALA B C 1
ATOM 4102 O O . ALA B 1 216 ? 18.422 4.727 -0.957 1 62.78 216 ALA B O 1
ATOM 4103 N N . ASP B 1 217 ? 19.984 4.242 -2.438 1 65 217 ASP B N 1
ATOM 4104 C CA . ASP B 1 217 ? 20.812 3.566 -1.443 1 65 217 ASP B CA 1
ATOM 4105 C C . ASP B 1 217 ? 21.312 4.551 -0.391 1 65 217 ASP B C 1
ATOM 4107 O O . ASP B 1 217 ? 21.312 4.246 0.803 1 65 217 ASP B O 1
ATOM 4111 N N . VAL B 1 218 ? 21.797 5.547 -0.843 1 74.69 218 VAL B N 1
ATOM 4112 C CA . VAL B 1 218 ? 22.344 6.559 0.051 1 74.69 218 VAL B CA 1
ATOM 4113 C C . VAL B 1 218 ? 21.234 7.129 0.934 1 74.69 218 VAL B C 1
ATOM 4115 O O . VAL B 1 218 ? 21.453 7.391 2.119 1 74.69 218 VAL B O 1
ATOM 4118 N N . ILE B 1 219 ? 20.109 7.156 0.398 1 71.81 219 ILE B N 1
ATOM 4119 C CA . ILE B 1 219 ? 18.984 7.688 1.151 1 71.81 219 ILE B CA 1
ATOM 4120 C C . ILE B 1 219 ? 18.594 6.707 2.252 1 71.81 219 ILE B C 1
ATOM 4122 O O . ILE B 1 219 ? 18.406 7.098 3.406 1 71.81 219 ILE B O 1
ATOM 4126 N N . ALA B 1 220 ? 18.516 5.551 1.896 1 64.06 220 ALA B N 1
ATOM 4127 C CA . ALA B 1 220 ? 18.203 4.516 2.883 1 64.06 220 ALA B CA 1
ATOM 4128 C C . ALA B 1 220 ? 19.281 4.453 3.965 1 64.06 220 ALA B C 1
ATOM 4130 O O . ALA B 1 220 ? 18.969 4.34 5.152 1 64.06 220 ALA B O 1
ATOM 4131 N N . TRP B 1 221 ? 20.469 4.586 3.508 1 67.75 221 TRP B N 1
ATOM 4132 C CA . TRP B 1 221 ? 21.609 4.586 4.43 1 67.75 221 TRP B CA 1
ATOM 4133 C C . TRP B 1 221 ? 21.516 5.758 5.402 1 67.75 221 TRP B C 1
ATOM 4135 O O . TRP B 1 221 ? 21.703 5.582 6.609 1 67.75 221 TRP B O 1
ATOM 4145 N N . ALA B 1 222 ? 21.344 6.812 4.887 1 76.31 222 ALA B N 1
ATOM 4146 C CA . ALA B 1 222 ? 21.266 8.031 5.691 1 76.31 222 ALA B CA 1
ATOM 4147 C C . ALA B 1 222 ? 20.156 7.926 6.727 1 76.31 222 ALA B C 1
ATOM 4149 O O . ALA B 1 222 ? 20.312 8.344 7.875 1 76.31 222 ALA B O 1
ATOM 4150 N N . ALA B 1 223 ? 19.094 7.289 6.324 1 68.31 223 ALA B N 1
ATOM 4151 C CA . ALA B 1 223 ? 17.953 7.141 7.223 1 68.31 223 ALA B CA 1
ATOM 4152 C C . ALA B 1 223 ? 18.297 6.246 8.406 1 68.31 223 ALA B C 1
ATOM 4154 O O . ALA B 1 223 ? 17.781 6.438 9.508 1 68.31 223 ALA B O 1
ATOM 4155 N N . GLY B 1 224 ? 19.125 5.355 8.227 1 66.38 224 GLY B N 1
ATOM 4156 C CA . GLY B 1 224 ? 19.547 4.434 9.266 1 66.38 224 GLY B CA 1
ATOM 4157 C C . GLY B 1 224 ? 20.688 4.973 10.102 1 66.38 224 GLY B C 1
ATOM 4158 O O . GLY B 1 224 ? 21.094 4.352 11.094 1 66.38 224 GLY B O 1
ATOM 4159 N N . ASN B 1 225 ? 21.234 6.094 9.672 1 72.44 225 ASN B N 1
ATOM 4160 C CA . ASN B 1 225 ? 22.406 6.648 10.336 1 72.44 225 ASN B CA 1
ATOM 4161 C C . ASN B 1 225 ? 22.172 8.094 10.773 1 72.44 225 ASN B C 1
ATOM 4163 O O . ASN B 1 225 ? 23.062 8.938 10.648 1 72.44 225 ASN B O 1
ATOM 4167 N N . LEU B 1 226 ? 21.031 8.227 11.32 1 76.25 226 LEU B N 1
ATOM 4168 C CA . LEU B 1 226 ? 20.641 9.594 11.641 1 76.25 226 LEU B CA 1
ATOM 4169 C C . LEU B 1 226 ? 21.391 10.102 12.875 1 76.25 226 LEU B C 1
ATOM 4171 O O . LEU B 1 226 ? 21.438 11.305 13.125 1 76.25 226 LEU B O 1
ATOM 4175 N N . ASP B 1 227 ? 21.922 9.195 13.633 1 75.12 227 ASP B N 1
ATOM 4176 C CA . ASP B 1 227 ? 22.641 9.57 14.852 1 75.12 227 ASP B CA 1
ATOM 4177 C C . ASP B 1 227 ? 24 10.18 14.531 1 75.12 227 ASP B C 1
ATOM 4179 O O . ASP B 1 227 ? 24.641 10.773 15.398 1 75.12 227 ASP B O 1
ATOM 4183 N N . ARG B 1 228 ? 24.391 10.133 13.273 1 76.75 228 ARG B N 1
ATOM 4184 C CA . ARG B 1 228 ? 25.672 10.656 12.82 1 76.75 228 ARG B CA 1
ATOM 4185 C C . ARG B 1 228 ? 25.516 12.008 12.141 1 76.75 228 ARG B C 1
ATOM 4187 O O . ARG B 1 228 ? 24.422 12.336 11.664 1 76.75 228 ARG B O 1
ATOM 4194 N N . ILE B 1 229 ? 26.656 12.742 12.242 1 74.06 229 ILE B N 1
ATOM 4195 C CA . ILE B 1 229 ? 26.672 13.969 11.453 1 74.06 229 ILE B CA 1
ATOM 4196 C C . ILE B 1 229 ? 26.922 13.633 9.984 1 74.06 229 ILE B C 1
ATOM 4198 O O . ILE B 1 229 ? 28 13.156 9.617 1 74.06 229 ILE B O 1
ATOM 4202 N N . LEU B 1 230 ? 25.859 13.695 9.211 1 80.38 230 LEU B N 1
ATOM 4203 C CA . LEU B 1 230 ? 25.922 13.367 7.793 1 80.38 230 LEU B CA 1
ATOM 4204 C C . LEU B 1 230 ? 25.984 14.633 6.941 1 80.38 230 LEU B C 1
ATOM 4206 O O . LEU B 1 230 ? 25.078 15.461 6.984 1 80.38 230 LEU B O 1
ATOM 4210 N N . SER B 1 231 ? 27.156 14.781 6.246 1 80.62 231 SER B N 1
ATOM 4211 C CA . SER B 1 231 ? 27.266 15.914 5.328 1 80.62 231 SER B CA 1
ATOM 4212 C C . SER B 1 231 ? 26.844 15.523 3.918 1 80.62 231 SER B C 1
ATOM 4214 O O . SER B 1 231 ? 26.844 14.344 3.566 1 80.62 231 SER B O 1
ATOM 4216 N N . VAL B 1 232 ? 26.422 16.547 3.213 1 81.94 232 VAL B N 1
ATOM 4217 C CA . VAL B 1 232 ? 26.047 16.328 1.817 1 81.94 232 VAL B CA 1
ATOM 4218 C C . VAL B 1 232 ? 27.234 15.742 1.051 1 81.94 232 VAL B C 1
ATOM 4220 O O . VAL B 1 232 ? 27.062 14.875 0.191 1 81.94 232 VAL B O 1
ATOM 4223 N N . GLU B 1 233 ? 28.406 16.266 1.442 1 83 233 GLU B N 1
ATOM 4224 C CA . GLU B 1 233 ? 29.609 15.773 0.79 1 83 233 GLU B CA 1
ATOM 4225 C C . GLU B 1 233 ? 29.797 14.281 1.021 1 83 233 GLU B C 1
ATOM 4227 O O . GLU B 1 233 ? 30.141 13.539 0.091 1 83 233 GLU B O 1
ATOM 4232 N N . GLU B 1 234 ? 29.609 13.914 2.18 1 84.25 234 GLU B N 1
ATOM 4233 C CA . GLU B 1 234 ? 29.75 12.5 2.52 1 84.25 234 GLU B CA 1
ATOM 4234 C C . GLU B 1 234 ? 28.703 11.656 1.797 1 84.25 234 GLU B C 1
ATOM 4236 O O . GLU B 1 234 ? 29.016 10.586 1.271 1 84.25 234 GLU B O 1
ATOM 4241 N N . LEU B 1 235 ? 27.438 12.141 1.797 1 86.19 235 LEU B N 1
ATOM 4242 C CA . LEU B 1 235 ? 26.344 11.414 1.162 1 86.19 235 LEU B CA 1
ATOM 4243 C C . LEU B 1 235 ? 26.547 11.336 -0.347 1 86.19 235 LEU B C 1
ATOM 4245 O O . LEU B 1 235 ? 26.312 10.297 -0.957 1 86.19 235 LEU B O 1
ATOM 4249 N N . ALA B 1 236 ? 27.016 12.438 -0.894 1 84.56 236 ALA B N 1
ATOM 4250 C CA . ALA B 1 236 ? 27.297 12.477 -2.326 1 84.56 236 ALA B CA 1
ATOM 4251 C C . ALA B 1 236 ? 28.406 11.492 -2.697 1 84.56 236 ALA B C 1
ATOM 4253 O O . ALA B 1 236 ? 28.297 10.781 -3.701 1 84.56 236 ALA B O 1
ATOM 4254 N N . ALA B 1 237 ? 29.422 11.508 -1.875 1 83.69 237 ALA B N 1
ATOM 4255 C CA . ALA B 1 237 ? 30.531 10.586 -2.1 1 83.69 237 ALA B CA 1
ATOM 4256 C C . ALA B 1 237 ? 30.062 9.133 -2.043 1 83.69 237 ALA B C 1
ATOM 4258 O O . ALA B 1 237 ? 30.484 8.312 -2.859 1 83.69 237 ALA B O 1
ATOM 4259 N N . ARG B 1 238 ? 29.172 8.922 -1.169 1 80.19 238 ARG B N 1
ATOM 4260 C CA . ARG B 1 238 ? 28.641 7.574 -1.019 1 80.19 238 ARG B CA 1
ATOM 4261 C C . ARG B 1 238 ? 27.812 7.176 -2.232 1 80.19 238 ARG B C 1
ATOM 4263 O O . ARG B 1 238 ? 27.781 6.004 -2.613 1 80.19 238 ARG B O 1
ATOM 4270 N N . ALA B 1 239 ? 27.188 8.133 -2.857 1 77.94 239 ALA B N 1
ATOM 4271 C CA . ALA B 1 239 ? 26.344 7.906 -4.031 1 77.94 239 ALA B CA 1
ATOM 4272 C C . ALA B 1 239 ? 27.172 7.957 -5.312 1 77.94 239 ALA B C 1
ATOM 4274 O O . ALA B 1 239 ? 26.641 7.82 -6.414 1 77.94 239 ALA B O 1
ATOM 4275 N N . LEU B 1 240 ? 28.5 8.227 -5.055 1 79.38 240 LEU B N 1
ATOM 4276 C CA . LEU B 1 240 ? 29.422 8.375 -6.176 1 79.38 240 LEU B CA 1
ATOM 4277 C C . LEU B 1 240 ? 28.922 9.453 -7.137 1 79.38 240 LEU B C 1
ATOM 4279 O O . LEU B 1 240 ? 28.906 9.25 -8.352 1 79.38 240 LEU B O 1
ATOM 4283 N N . MET B 1 241 ? 28.547 10.445 -6.555 1 80.25 241 MET B N 1
ATOM 4284 C CA . MET B 1 241 ? 28.078 11.609 -7.301 1 80.25 241 MET B CA 1
ATOM 4285 C C . MET B 1 241 ? 28.781 12.875 -6.836 1 80.25 241 MET B C 1
ATOM 4287 O O . MET B 1 241 ? 29.328 12.914 -5.73 1 80.25 241 MET B O 1
ATOM 4291 N N . SER B 1 242 ? 28.938 13.852 -7.762 1 79.5 242 SER B N 1
ATOM 4292 C CA . SER B 1 242 ? 29.297 15.188 -7.297 1 79.5 242 SER B CA 1
ATOM 4293 C C . SER B 1 242 ? 28.234 15.758 -6.355 1 79.5 242 SER B C 1
ATOM 4295 O O . SER B 1 242 ? 27.078 15.336 -6.391 1 79.5 242 SER B O 1
ATOM 4297 N N . GLY B 1 243 ? 28.688 16.688 -5.523 1 84.19 243 GLY B N 1
ATOM 4298 C CA . GLY B 1 243 ? 27.75 17.328 -4.621 1 84.19 243 GLY B CA 1
ATOM 4299 C C . GLY B 1 243 ? 26.547 17.922 -5.328 1 84.19 243 GLY B C 1
ATOM 4300 O O . GLY B 1 243 ? 25.422 17.766 -4.867 1 84.19 243 GLY B O 1
ATOM 4301 N N . ARG B 1 244 ? 26.844 18.422 -6.449 1 78 244 ARG B N 1
ATOM 4302 C CA . ARG B 1 244 ? 25.781 19.062 -7.211 1 78 244 ARG B CA 1
ATOM 4303 C C . ARG B 1 244 ? 24.812 18.031 -7.773 1 78 244 ARG B C 1
ATOM 4305 O O . ARG B 1 244 ? 23.594 18.188 -7.641 1 78 244 ARG B O 1
ATOM 4312 N N . THR B 1 245 ? 25.312 17 -8.367 1 79.75 245 THR B N 1
ATOM 4313 C CA . THR B 1 245 ? 24.484 15.953 -8.945 1 79.75 245 THR B CA 1
ATOM 4314 C C . THR B 1 245 ? 23.688 15.234 -7.863 1 79.75 245 THR B C 1
ATOM 4316 O O . THR B 1 245 ? 22.5 14.953 -8.039 1 79.75 245 THR B O 1
ATOM 4319 N N . PHE B 1 246 ? 24.375 15.039 -6.828 1 88.44 246 PHE B N 1
ATOM 4320 C CA . PHE B 1 246 ? 23.734 14.344 -5.711 1 88.44 246 PHE B CA 1
ATOM 4321 C C . PHE B 1 246 ? 22.547 15.141 -5.195 1 88.44 246 PHE B C 1
ATOM 4323 O O . PHE B 1 246 ? 21.453 14.586 -5.039 1 88.44 246 PHE B O 1
ATOM 4330 N N . THR B 1 247 ? 22.797 16.344 -4.965 1 81.06 247 THR B N 1
ATOM 4331 C CA . THR B 1 247 ? 21.734 17.188 -4.418 1 81.06 247 THR B CA 1
ATOM 4332 C C . THR B 1 247 ? 20.562 17.266 -5.375 1 81.06 247 THR B C 1
ATOM 4334 O O . THR B 1 247 ? 19.406 17.188 -4.953 1 81.06 247 THR B O 1
ATOM 4337 N N . ARG B 1 248 ? 20.859 17.344 -6.578 1 77.38 248 ARG B N 1
ATOM 4338 C CA . ARG B 1 248 ? 19.812 17.422 -7.586 1 77.38 248 ARG B CA 1
ATOM 4339 C C . ARG B 1 248 ? 19.016 16.141 -7.652 1 77.38 248 ARG B C 1
ATOM 4341 O O . ARG B 1 248 ? 17.781 16.156 -7.605 1 77.38 248 ARG B O 1
ATOM 4348 N N . ARG B 1 249 ? 19.688 15.078 -7.684 1 76.38 249 ARG B N 1
ATOM 4349 C CA . ARG B 1 249 ? 19.031 13.781 -7.801 1 76.38 249 ARG B CA 1
ATOM 4350 C C . ARG B 1 249 ? 18.312 13.414 -6.508 1 76.38 249 ARG B C 1
ATOM 4352 O O . ARG B 1 249 ? 17.25 12.781 -6.535 1 76.38 249 ARG B O 1
ATOM 4359 N N . PHE B 1 250 ? 18.938 13.758 -5.457 1 76.62 250 PHE B N 1
ATOM 4360 C CA . PHE B 1 250 ? 18.328 13.531 -4.152 1 76.62 250 PHE B CA 1
ATOM 4361 C C . PHE B 1 250 ? 16.984 14.234 -4.059 1 76.62 250 PHE B C 1
ATOM 4363 O O . PHE B 1 250 ? 15.984 13.633 -3.652 1 76.62 250 PHE B O 1
ATOM 4370 N N . LYS B 1 251 ? 17.016 15.469 -4.48 1 70.25 251 LYS B N 1
ATOM 4371 C CA . LYS B 1 251 ? 15.789 16.25 -4.453 1 70.25 251 LYS B CA 1
ATOM 4372 C C . LYS B 1 251 ? 14.742 15.648 -5.395 1 70.25 251 LYS B C 1
ATOM 4374 O O . LYS B 1 251 ? 13.562 15.57 -5.055 1 70.25 251 LYS B O 1
ATOM 4379 N N . ALA B 1 252 ? 15.266 15.195 -6.449 1 63.84 252 ALA B N 1
ATOM 4380 C CA . ALA B 1 252 ? 14.367 14.578 -7.414 1 63.84 252 ALA B CA 1
ATOM 4381 C C . ALA B 1 252 ? 13.75 13.297 -6.852 1 63.84 252 ALA B C 1
ATOM 4383 O O . ALA B 1 252 ? 12.578 13.008 -7.074 1 63.84 252 ALA B O 1
ATOM 4384 N N . ALA B 1 253 ? 14.555 12.625 -6.082 1 63.12 253 ALA B N 1
ATOM 4385 C CA . ALA B 1 253 ? 14.148 11.32 -5.574 1 63.12 253 ALA B CA 1
ATOM 4386 C C . ALA B 1 253 ? 13.281 11.461 -4.328 1 63.12 253 ALA B C 1
ATOM 4388 O O . ALA B 1 253 ? 12.359 10.664 -4.117 1 63.12 253 ALA B O 1
ATOM 4389 N N . THR B 1 254 ? 13.664 12.516 -3.527 1 63.78 254 THR B N 1
ATOM 4390 C CA . THR B 1 254 ? 13.031 12.562 -2.213 1 63.78 254 THR B CA 1
ATOM 4391 C C . THR B 1 254 ? 12.133 13.789 -2.092 1 63.78 254 THR B C 1
ATOM 4393 O O . THR B 1 254 ? 11.312 13.883 -1.174 1 63.78 254 THR B O 1
ATOM 4396 N N . GLY B 1 255 ? 12.242 14.672 -3.033 1 57.59 255 GLY B N 1
ATOM 4397 C CA . GLY B 1 255 ? 11.469 15.906 -2.988 1 57.59 255 GLY B CA 1
ATOM 4398 C C . GLY B 1 255 ? 12.086 16.953 -2.08 1 57.59 255 GLY B C 1
ATOM 4399 O O . GLY B 1 255 ? 11.562 18.078 -1.971 1 57.59 255 GLY B O 1
ATOM 4400 N N . ALA B 1 256 ? 13.117 16.578 -1.426 1 68.06 256 ALA B N 1
ATOM 4401 C CA . ALA B 1 256 ? 13.773 17.516 -0.505 1 68.06 256 ALA B CA 1
ATOM 4402 C C . ALA B 1 256 ? 15.289 17.484 -0.685 1 68.06 256 ALA B C 1
ATOM 4404 O O . ALA B 1 256 ? 15.836 16.531 -1.232 1 68.06 256 ALA B O 1
ATOM 4405 N N . THR B 1 257 ? 15.859 18.609 -0.319 1 77.88 257 THR B N 1
ATOM 4406 C CA . THR B 1 257 ? 17.312 18.594 -0.265 1 77.88 257 THR B CA 1
ATOM 4407 C C . THR B 1 257 ? 17.812 17.578 0.756 1 77.88 257 THR B C 1
ATOM 4409 O O . THR B 1 257 ? 17.078 17.219 1.679 1 77.88 257 THR B O 1
ATOM 4412 N N . PRO B 1 258 ? 19.047 17.125 0.617 1 81.56 258 PRO B N 1
ATOM 4413 C CA . PRO B 1 258 ? 19.594 16.172 1.59 1 81.56 258 PRO B CA 1
ATOM 4414 C C . PRO B 1 258 ? 19.516 16.688 3.025 1 81.56 258 PRO B C 1
ATOM 4416 O O . PRO B 1 258 ? 19.141 15.938 3.932 1 81.56 258 PRO B O 1
ATOM 4419 N N . HIS B 1 259 ? 19.797 17.938 3.217 1 80.38 259 HIS B N 1
ATOM 4420 C CA . HIS B 1 259 ? 19.75 18.516 4.555 1 80.38 259 HIS B CA 1
ATOM 4421 C C . HIS B 1 259 ? 18.344 18.5 5.121 1 80.38 259 HIS B C 1
ATOM 4423 O O . HIS B 1 259 ? 18.125 18.109 6.273 1 80.38 259 HIS B O 1
ATOM 4429 N N . ALA B 1 260 ? 17.406 18.953 4.312 1 79.44 260 ALA B N 1
ATOM 4430 C CA . ALA B 1 260 ? 16.016 18.984 4.758 1 79.44 260 ALA B CA 1
ATOM 4431 C C . ALA B 1 260 ? 15.492 17.562 5.035 1 79.44 260 ALA B C 1
ATOM 4433 O O . ALA B 1 260 ? 14.773 17.344 6.012 1 79.44 260 ALA B O 1
ATOM 4434 N N . TRP B 1 261 ? 15.867 16.719 4.156 1 79.44 261 TRP B N 1
ATOM 4435 C CA . TRP B 1 261 ? 15.461 15.336 4.316 1 79.44 261 TRP B CA 1
ATOM 4436 C C . TRP B 1 261 ? 16.016 14.75 5.613 1 79.44 261 TRP B C 1
ATOM 4438 O O . TRP B 1 261 ? 15.273 14.141 6.391 1 79.44 261 TRP B O 1
ATOM 4448 N N . LEU B 1 262 ? 17.297 14.945 5.891 1 83.31 262 LEU B N 1
ATOM 4449 C CA . LEU B 1 262 ? 17.938 14.453 7.105 1 83.31 262 LEU B CA 1
ATOM 4450 C C . LEU B 1 262 ? 17.266 15.039 8.344 1 83.31 262 LEU B C 1
ATOM 4452 O O . LEU B 1 262 ? 17.016 14.328 9.32 1 83.31 262 LEU B O 1
ATOM 4456 N N . ARG B 1 263 ? 17.047 16.266 8.297 1 83.88 263 ARG B N 1
ATOM 4457 C CA . ARG B 1 263 ? 16.359 16.922 9.406 1 83.88 263 ARG B CA 1
ATOM 4458 C C . ARG B 1 263 ? 15.008 16.281 9.68 1 83.88 263 ARG B C 1
ATOM 4460 O O . ARG B 1 263 ? 14.68 15.969 10.828 1 83.88 263 ARG B O 1
ATOM 4467 N N . ASP B 1 264 ? 14.312 16.109 8.641 1 79.12 264 ASP B N 1
ATOM 4468 C CA . ASP B 1 264 ? 12.977 15.531 8.797 1 79.12 264 ASP B CA 1
ATOM 4469 C C . ASP B 1 264 ? 13.047 14.125 9.383 1 79.12 264 ASP B C 1
ATOM 4471 O O . ASP B 1 264 ? 12.258 13.773 10.258 1 79.12 264 ASP B O 1
ATOM 4475 N N . GLN B 1 265 ? 13.93 13.391 8.883 1 80.38 265 GLN B N 1
ATOM 4476 C CA . GLN B 1 265 ? 14.117 12.047 9.406 1 80.38 265 GLN B CA 1
ATOM 4477 C C . GLN B 1 265 ? 14.477 12.07 10.891 1 80.38 265 GLN B C 1
ATOM 4479 O O . GLN B 1 265 ? 13.969 11.273 11.672 1 80.38 265 GLN B O 1
ATOM 4484 N N . ARG B 1 266 ? 15.32 12.898 11.25 1 83.06 266 ARG B N 1
ATOM 4485 C CA . ARG B 1 266 ? 15.758 13.023 12.641 1 83.06 266 ARG B CA 1
ATOM 4486 C C . ARG B 1 266 ? 14.602 13.445 13.539 1 83.06 266 ARG B C 1
ATOM 4488 O O . ARG B 1 266 ? 14.422 12.898 14.625 1 83.06 266 ARG B O 1
ATOM 4495 N N . LEU B 1 267 ? 13.883 14.391 13.086 1 82.75 267 LEU B N 1
ATOM 4496 C CA . LEU B 1 267 ? 12.75 14.867 13.875 1 82.75 267 LEU B CA 1
ATOM 4497 C C . LEU B 1 267 ? 11.695 13.773 14.031 1 82.75 267 LEU B C 1
ATOM 4499 O O . LEU B 1 267 ? 11.109 13.625 15.109 1 82.75 267 LEU B O 1
ATOM 4503 N N . ARG B 1 268 ? 11.5 13.062 13.031 1 76.94 268 ARG B N 1
ATOM 4504 C CA . ARG B 1 268 ? 10.547 11.953 13.109 1 76.94 268 ARG B CA 1
ATOM 4505 C C . ARG B 1 268 ? 11 10.922 14.133 1 76.94 268 ARG B C 1
ATOM 4507 O O . ARG B 1 268 ? 10.188 10.43 14.922 1 76.94 268 ARG B O 1
ATOM 4514 N N . ARG B 1 269 ? 12.18 10.625 14.07 1 79.06 269 ARG B N 1
ATOM 4515 C CA . ARG B 1 269 ? 12.727 9.688 15.047 1 79.06 269 ARG B CA 1
ATOM 4516 C C . ARG B 1 269 ? 12.609 10.242 16.469 1 79.06 269 ARG B C 1
ATOM 4518 O O . ARG B 1 269 ? 12.281 9.508 17.391 1 79.06 269 ARG B O 1
ATOM 4525 N N . ALA B 1 270 ? 12.883 11.414 16.562 1 84.5 270 ALA B N 1
ATOM 4526 C CA . ALA B 1 270 ? 12.734 12.07 17.875 1 84.5 270 ALA B CA 1
ATOM 4527 C C . ALA B 1 270 ? 11.297 11.969 18.375 1 84.5 270 ALA B C 1
ATOM 4529 O O . ALA B 1 270 ? 11.062 11.656 19.547 1 84.5 270 ALA B O 1
ATOM 4530 N N . GLU B 1 271 ? 10.352 12.25 17.453 1 81.12 271 GLU B N 1
ATOM 4531 C CA . GLU B 1 271 ? 8.938 12.141 17.797 1 81.12 271 GLU B CA 1
ATOM 4532 C C . GLU B 1 271 ? 8.609 10.75 18.344 1 81.12 271 GLU B C 1
ATOM 4534 O O . GLU B 1 271 ? 7.965 10.625 19.391 1 81.12 271 GLU B O 1
ATOM 4539 N N . ASN B 1 272 ? 9.039 9.836 17.719 1 76.94 272 ASN B N 1
ATOM 4540 C CA . ASN B 1 272 ? 8.797 8.453 18.125 1 76.94 272 ASN B CA 1
ATOM 4541 C C . ASN B 1 272 ? 9.375 8.172 19.5 1 76.94 272 ASN B C 1
ATOM 4543 O O . ASN B 1 272 ? 8.695 7.617 20.375 1 76.94 272 ASN B O 1
ATOM 4547 N N . LEU B 1 273 ? 10.602 8.547 19.703 1 78.38 273 LEU B N 1
ATOM 4548 C CA . LEU B 1 273 ? 11.273 8.305 20.984 1 78.38 273 LEU B CA 1
ATOM 4549 C C . LEU B 1 273 ? 10.586 9.07 22.109 1 78.38 273 LEU B C 1
ATOM 4551 O O . LEU B 1 273 ? 10.461 8.555 23.219 1 78.38 273 LEU B O 1
ATOM 4555 N N . LEU B 1 274 ? 10.133 10.242 21.812 1 81.31 274 LEU B N 1
ATOM 4556 C CA . LEU B 1 274 ? 9.445 11.062 22.797 1 81.31 274 LEU B CA 1
ATOM 4557 C C . LEU B 1 274 ? 8.133 10.422 23.219 1 81.31 274 LEU B C 1
ATOM 4559 O O . LEU B 1 274 ? 7.684 10.594 24.344 1 81.31 274 LEU B O 1
ATOM 4563 N N . GLU B 1 275 ? 7.574 9.719 22.297 1 75.31 275 GLU B N 1
ATOM 4564 C CA . GLU B 1 275 ? 6.27 9.117 22.547 1 75.31 275 GLU B CA 1
ATOM 4565 C C . GLU B 1 275 ? 6.406 7.809 23.312 1 75.31 275 GLU B C 1
ATOM 4567 O O . GLU B 1 275 ? 5.605 7.523 24.219 1 75.31 275 GLU B O 1
ATOM 4572 N N . ILE B 1 276 ? 7.477 7.078 23.047 1 72.06 276 ILE B N 1
ATOM 4573 C CA . ILE B 1 276 ? 7.449 5.695 23.5 1 72.06 276 ILE B CA 1
ATOM 4574 C C . ILE B 1 276 ? 8.477 5.5 24.625 1 72.06 276 ILE B C 1
ATOM 4576 O O . ILE B 1 276 ? 8.562 4.418 25.203 1 72.06 276 ILE B O 1
ATOM 4580 N N . THR B 1 277 ? 9.328 6.457 24.844 1 76.44 277 THR B N 1
ATOM 4581 C CA . THR B 1 277 ? 10.328 6.34 25.891 1 76.44 277 THR B CA 1
ATOM 4582 C C . THR B 1 277 ? 10.242 7.512 26.859 1 76.44 277 THR B C 1
ATOM 4584 O O . THR B 1 277 ? 9.602 8.523 26.562 1 76.44 277 THR B O 1
ATOM 4587 N N . ASP B 1 278 ? 10.883 7.27 27.984 1 82.5 278 ASP B N 1
ATOM 4588 C CA . ASP B 1 278 ? 11.016 8.352 28.953 1 82.5 278 ASP B CA 1
ATOM 4589 C C . ASP B 1 278 ? 12.445 8.898 28.984 1 82.5 278 ASP B C 1
ATOM 4591 O O . ASP B 1 278 ? 12.883 9.461 29.984 1 82.5 278 ASP B O 1
ATOM 4595 N N . ARG B 1 279 ? 13.125 8.734 27.906 1 85.31 279 ARG B N 1
ATOM 4596 C CA . ARG B 1 279 ? 14.516 9.172 27.859 1 85.31 279 ARG B CA 1
ATOM 4597 C C . ARG B 1 279 ? 14.609 10.695 27.906 1 85.31 279 ARG B C 1
ATOM 4599 O O . ARG B 1 279 ? 13.789 11.391 27.312 1 85.31 279 ARG B O 1
ATOM 4606 N N . PRO B 1 280 ? 15.656 11.109 28.672 1 89.31 280 PRO B N 1
ATOM 4607 C CA . PRO B 1 280 ? 15.859 12.562 28.672 1 89.31 280 PRO B CA 1
ATOM 4608 C C . PRO B 1 280 ? 16.062 13.133 27.281 1 89.31 280 PRO B C 1
ATOM 4610 O O . PRO B 1 280 ? 16.625 12.469 26.406 1 89.31 280 PRO B O 1
ATOM 4613 N N . ILE B 1 281 ? 15.648 14.336 27.094 1 91.38 281 ILE B N 1
ATOM 4614 C CA . ILE B 1 281 ? 15.68 15 25.797 1 91.38 281 ILE B CA 1
ATOM 4615 C C . ILE B 1 281 ? 17.109 15.055 25.281 1 91.38 281 ILE B C 1
ATOM 4617 O O . ILE B 1 281 ? 17.344 14.922 24.078 1 91.38 281 ILE B O 1
ATOM 4621 N N . GLU B 1 282 ? 18.062 15.203 26.203 1 89.5 282 GLU B N 1
ATOM 4622 C CA . GLU B 1 282 ? 19.484 15.25 25.828 1 89.5 282 GLU B CA 1
ATOM 4623 C C . GLU B 1 282 ? 19.922 13.961 25.141 1 89.5 282 GLU B C 1
ATOM 4625 O O . GLU B 1 282 ? 20.672 13.992 24.172 1 89.5 282 GLU B O 1
ATOM 4630 N N . HIS B 1 283 ? 19.453 12.891 25.609 1 89.19 283 HIS B N 1
ATOM 4631 C CA . HIS B 1 283 ? 19.797 11.594 25.047 1 89.19 283 HIS B CA 1
ATOM 4632 C C . HIS B 1 283 ? 19.109 11.391 23.688 1 89.19 283 HIS B C 1
ATOM 4634 O O . HIS B 1 283 ? 19.719 10.852 22.766 1 89.19 283 HIS B O 1
ATOM 4640 N N . ILE B 1 284 ? 17.875 11.844 23.625 1 89.12 284 ILE B N 1
ATOM 4641 C CA . ILE B 1 284 ? 17.141 11.734 22.375 1 89.12 284 ILE B CA 1
ATOM 4642 C C . ILE B 1 284 ? 17.828 12.57 21.297 1 89.12 284 ILE B C 1
ATOM 4644 O O . ILE B 1 284 ? 17.953 12.133 20.156 1 89.12 284 ILE B O 1
ATOM 4648 N N . ALA B 1 285 ? 18.312 13.695 21.719 1 89.81 285 ALA B N 1
ATOM 4649 C CA . ALA B 1 285 ? 19 14.562 20.766 1 89.81 285 ALA B CA 1
ATOM 4650 C C . ALA B 1 285 ? 20.219 13.859 20.172 1 89.81 285 ALA B C 1
ATOM 4652 O O . ALA B 1 285 ? 20.406 13.859 18.953 1 89.81 285 ALA B O 1
ATOM 4653 N N . ARG B 1 286 ? 20.938 13.188 20.969 1 81.12 286 ARG B N 1
ATOM 4654 C CA . ARG B 1 286 ? 22.125 12.453 20.531 1 81.12 286 ARG B CA 1
ATOM 4655 C C . ARG B 1 286 ? 21.734 11.273 19.641 1 81.12 286 ARG B C 1
ATOM 4657 O O . ARG B 1 286 ? 22.375 11.016 18.625 1 81.12 286 ARG B O 1
ATOM 4664 N N . ASP B 1 287 ? 20.719 10.711 20 1 81.12 287 ASP B N 1
ATOM 4665 C CA . ASP B 1 287 ? 20.266 9.508 19.312 1 81.12 287 ASP B CA 1
ATOM 4666 C C . ASP B 1 287 ? 19.828 9.828 17.875 1 81.12 287 ASP B C 1
ATOM 4668 O O . ASP B 1 287 ? 19.922 8.984 16.984 1 81.12 287 ASP B O 1
ATOM 4672 N N . VAL B 1 288 ? 19.406 11.055 17.781 1 84.56 288 VAL B N 1
ATOM 4673 C CA . VAL B 1 288 ? 18.859 11.375 16.469 1 84.56 288 VAL B CA 1
ATOM 4674 C C . VAL B 1 288 ? 19.859 12.25 15.703 1 84.56 288 VAL B C 1
ATOM 4676 O O . VAL B 1 288 ? 19.562 12.734 14.609 1 84.56 288 VAL B O 1
ATOM 4679 N N . GLY B 1 289 ? 21.016 12.469 16.266 1 84.5 289 GLY B N 1
ATOM 4680 C CA . GLY B 1 289 ? 22.125 13.016 15.508 1 84.5 289 GLY B CA 1
ATOM 4681 C C . GLY B 1 289 ? 22.312 14.508 15.711 1 84.5 289 GLY B C 1
ATOM 4682 O O . GLY B 1 289 ? 22.969 15.18 14.906 1 84.5 289 GLY B O 1
ATOM 4683 N N . TYR B 1 290 ? 21.719 15.031 16.703 1 86.94 290 TYR B N 1
ATOM 4684 C CA . TYR B 1 290 ? 21.953 16.438 17 1 86.94 290 TYR B CA 1
ATOM 4685 C C . TYR B 1 290 ? 23.047 16.594 18.062 1 86.94 290 TYR B C 1
ATOM 4687 O O . TYR B 1 290 ? 23.203 15.734 18.922 1 86.94 290 TYR B O 1
ATOM 4695 N N . ALA B 1 291 ? 23.75 17.688 17.953 1 80.69 291 ALA B N 1
ATOM 4696 C CA . ALA B 1 291 ? 24.891 17.953 18.844 1 80.69 291 ALA B CA 1
ATOM 4697 C C . ALA B 1 291 ? 24.406 18.234 20.266 1 80.69 291 ALA B C 1
ATOM 4699 O O . ALA B 1 291 ? 25.141 18 21.219 1 80.69 291 ALA B O 1
ATOM 4700 N N . SER B 1 292 ? 23.172 18.703 20.391 1 86.81 292 SER B N 1
ATOM 4701 C CA . SER B 1 292 ? 22.672 19.062 21.719 1 86.81 292 SER B CA 1
ATOM 4702 C C . SER B 1 292 ? 21.141 19.062 21.734 1 86.81 292 SER B C 1
ATOM 4704 O O . SER B 1 292 ? 20.5 19.062 20.688 1 86.81 292 SER B O 1
ATOM 4706 N N . ALA B 1 293 ? 20.688 19.078 22.969 1 91 293 ALA B N 1
ATOM 4707 C CA . ALA B 1 293 ? 19.25 19.188 23.156 1 91 293 ALA B CA 1
ATOM 4708 C C . ALA B 1 293 ? 18.734 20.531 22.641 1 91 293 ALA B C 1
ATOM 4710 O O . ALA B 1 293 ? 17.594 20.625 22.156 1 91 293 ALA B O 1
ATOM 4711 N N . THR B 1 294 ? 19.625 21.531 22.688 1 87.94 294 THR B N 1
ATOM 4712 C CA . THR B 1 294 ? 19.25 22.859 22.234 1 87.94 294 THR B CA 1
ATOM 4713 C C . THR B 1 294 ? 18.953 22.859 20.734 1 87.94 294 THR B C 1
ATOM 4715 O O . THR B 1 294 ? 17.969 23.438 20.281 1 87.94 294 THR B O 1
ATOM 4718 N N . VAL B 1 295 ? 19.781 22.203 20.047 1 88.56 295 VAL B N 1
ATOM 4719 C CA . VAL B 1 295 ? 19.609 22.156 18.594 1 88.56 295 VAL B CA 1
ATOM 4720 C C . VAL B 1 295 ? 18.344 21.375 18.25 1 88.56 295 VAL B C 1
ATOM 4722 O O . VAL B 1 295 ? 17.578 21.781 17.375 1 88.56 295 VAL B O 1
ATOM 4725 N N . LEU B 1 296 ? 18.156 20.266 18.938 1 92.38 296 LEU B N 1
ATOM 4726 C CA . LEU B 1 296 ? 16.922 19.5 18.703 1 92.38 296 LEU B CA 1
ATOM 4727 C C . LEU B 1 296 ? 15.695 20.359 18.984 1 92.38 296 LEU B C 1
ATOM 4729 O O . LEU B 1 296 ? 14.75 20.375 18.188 1 92.38 296 LEU B O 1
ATOM 4733 N N . ARG B 1 297 ? 15.75 21.062 20.078 1 89.25 297 ARG B N 1
ATOM 4734 C CA . ARG B 1 297 ? 14.617 21.891 20.453 1 89.25 297 ARG B CA 1
ATOM 4735 C C . ARG B 1 297 ? 14.336 22.953 19.391 1 89.25 297 ARG B C 1
ATOM 4737 O O . ARG B 1 297 ? 13.188 23.188 19.016 1 89.25 297 ARG B O 1
ATOM 4744 N N . GLU B 1 298 ? 15.359 23.531 18.906 1 86.5 298 GLU B N 1
ATOM 4745 C CA . GLU B 1 298 ? 15.219 24.578 17.891 1 86.5 298 GLU B CA 1
ATOM 4746 C C . GLU B 1 298 ? 14.594 24.016 16.609 1 86.5 298 GLU B C 1
ATOM 4748 O O . GLU B 1 298 ? 13.656 24.594 16.062 1 86.5 298 GLU B O 1
ATOM 4753 N N . GLN B 1 299 ? 15.102 22.891 16.219 1 89.19 299 GLN B N 1
ATOM 4754 C CA . GLN B 1 299 ? 14.609 22.281 14.984 1 89.19 299 GLN B CA 1
ATOM 4755 C C . GLN B 1 299 ? 13.188 21.766 15.164 1 89.19 299 GLN B C 1
ATOM 4757 O O . GLN B 1 299 ? 12.359 21.875 14.258 1 89.19 299 GLN B O 1
ATOM 4762 N N . PHE B 1 300 ? 12.961 21.188 16.297 1 88.75 300 PHE B N 1
ATOM 4763 C CA . PHE B 1 300 ? 11.656 20.609 16.594 1 88.75 300 PHE B CA 1
ATOM 4764 C C . PHE B 1 300 ? 10.586 21.703 16.656 1 88.75 300 PHE B C 1
ATOM 4766 O O . PHE B 1 300 ? 9.523 21.562 16.047 1 88.75 300 PHE B O 1
ATOM 4773 N N . VAL B 1 301 ? 10.906 22.828 17.281 1 81.69 301 VAL B N 1
ATOM 4774 C CA . VAL B 1 301 ? 9.977 23.953 17.375 1 81.69 301 VAL B CA 1
ATOM 4775 C C . VAL B 1 301 ? 9.758 24.547 15.992 1 81.69 301 VAL B C 1
ATOM 4777 O O . VAL B 1 301 ? 8.625 24.828 15.594 1 81.69 301 VAL B O 1
ATOM 4780 N N . LYS B 1 302 ? 10.781 24.719 15.312 1 80.06 302 LYS B N 1
ATOM 4781 C CA . LYS B 1 302 ? 10.727 25.359 14 1 80.06 302 LYS B CA 1
ATOM 4782 C C . LYS B 1 302 ? 9.875 24.547 13.031 1 80.06 302 LYS B C 1
ATOM 4784 O O . LYS B 1 302 ? 9.125 25.125 12.227 1 80.06 302 LYS B O 1
ATOM 4789 N N . HIS B 1 303 ? 9.945 23.219 13.172 1 78.94 303 HIS B N 1
ATOM 4790 C CA . HIS B 1 303 ? 9.359 22.406 12.109 1 78.94 303 HIS B CA 1
ATOM 4791 C C . HIS B 1 303 ? 8.094 21.703 12.602 1 78.94 303 HIS B C 1
ATOM 4793 O O . HIS B 1 303 ? 7.281 21.25 11.797 1 78.94 303 HIS B O 1
ATOM 4799 N N . ARG B 1 304 ? 8.023 21.547 13.922 1 75.31 304 ARG B N 1
ATOM 4800 C CA . ARG B 1 304 ? 6.844 20.875 14.453 1 75.31 304 ARG B CA 1
ATOM 4801 C C . ARG B 1 304 ? 5.973 21.844 15.242 1 75.31 304 ARG B C 1
ATOM 4803 O O . ARG B 1 304 ? 4.859 21.5 15.648 1 75.31 304 ARG B O 1
ATOM 4810 N N . GLY B 1 305 ? 6.473 23.047 15.5 1 74.19 305 GLY B N 1
ATOM 4811 C CA . GLY B 1 305 ? 5.699 24.109 16.125 1 74.19 305 GLY B CA 1
ATOM 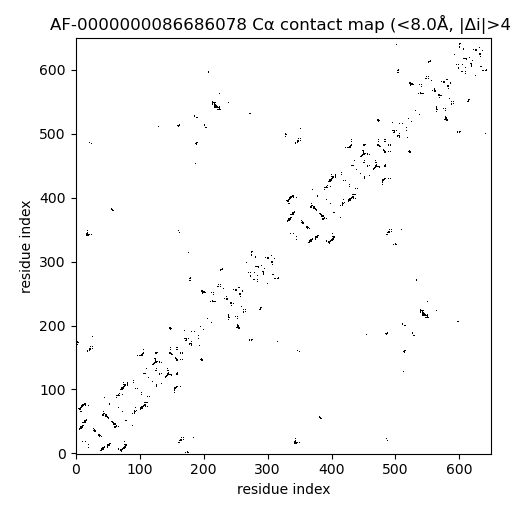4812 C C . GLY B 1 305 ? 5.594 23.953 17.641 1 74.19 305 GLY B C 1
ATOM 4813 O O . GLY B 1 305 ? 4.957 24.766 18.312 1 74.19 305 GLY B O 1
ATOM 4814 N N . VAL B 1 306 ? 6.039 22.875 18.234 1 80 306 VAL B N 1
ATOM 4815 C CA . VAL B 1 306 ? 6.016 22.641 19.672 1 80 306 VAL B CA 1
ATOM 4816 C C . VAL B 1 306 ? 7.387 22.156 20.141 1 80 306 VAL B C 1
ATOM 4818 O O . VAL B 1 306 ? 8.195 21.688 19.344 1 80 306 VAL B O 1
ATOM 4821 N N . SER B 1 307 ? 7.641 22.297 21.422 1 86.44 307 SER B N 1
ATOM 4822 C CA . SER B 1 307 ? 8.891 21.797 21.984 1 86.44 307 SER B CA 1
ATOM 4823 C C . SER B 1 307 ? 8.836 20.281 22.172 1 86.44 307 SER B C 1
ATOM 4825 O O . SER B 1 307 ? 7.754 19.703 22.266 1 86.44 307 SER B O 1
ATOM 4827 N N . PRO B 1 308 ? 9.969 19.625 22.203 1 88.25 308 PRO B N 1
ATOM 4828 C CA . PRO B 1 308 ? 9.977 18.203 22.5 1 88.25 308 PRO B CA 1
ATOM 4829 C C . PRO B 1 308 ? 9.242 17.859 23.797 1 88.25 308 PRO B C 1
ATOM 4831 O O . PRO B 1 308 ? 8.516 16.859 23.844 1 88.25 308 PRO B O 1
ATOM 4834 N N . ARG B 1 309 ? 9.453 18.688 24.781 1 84.81 309 ARG B N 1
ATOM 4835 C CA . ARG B 1 309 ? 8.773 18.453 26.047 1 84.81 309 ARG B CA 1
ATOM 4836 C C . ARG B 1 309 ? 7.262 18.516 25.875 1 84.81 309 ARG B C 1
ATOM 4838 O O . ARG B 1 309 ? 6.539 17.656 26.391 1 84.81 309 ARG B O 1
ATOM 4845 N N . GLN B 1 310 ? 6.762 19.5 25.219 1 79.75 310 GLN B N 1
ATOM 4846 C CA . GLN B 1 310 ? 5.332 19.641 24.953 1 79.75 310 GLN B CA 1
ATOM 4847 C C . GLN B 1 310 ? 4.801 18.484 24.141 1 79.75 310 GLN B C 1
ATOM 4849 O O . GLN B 1 310 ? 3.697 17.984 24.375 1 79.75 310 GLN B O 1
ATOM 4854 N N . TYR B 1 311 ? 5.637 18.078 23.172 1 83.44 311 TYR B N 1
ATOM 4855 C CA . TYR B 1 311 ? 5.242 16.953 22.344 1 83.44 311 TYR B CA 1
ATOM 4856 C C . TYR B 1 311 ? 5.062 15.688 23.172 1 83.44 311 TYR B C 1
ATOM 4858 O O . TYR B 1 311 ? 4.07 14.977 23.031 1 83.44 311 TYR B O 1
ATOM 4866 N N . ARG B 1 312 ? 5.992 15.422 24.016 1 83.12 312 ARG B N 1
ATOM 4867 C CA . ARG B 1 312 ? 5.93 14.266 24.906 1 83.12 312 ARG B CA 1
ATOM 4868 C C . ARG B 1 312 ? 4.707 14.336 25.812 1 83.12 312 ARG B C 1
ATOM 4870 O O . ARG B 1 312 ? 4.043 13.328 26.047 1 83.12 312 ARG B O 1
ATOM 4877 N N . GLN B 1 313 ? 4.426 15.484 26.312 1 79.38 313 GLN B N 1
ATOM 4878 C CA . GLN B 1 313 ? 3.262 15.664 27.172 1 79.38 313 GLN B CA 1
ATOM 4879 C C . GLN B 1 313 ? 1.968 15.367 26.422 1 79.38 313 GLN B C 1
ATOM 4881 O O . GLN B 1 313 ? 1.024 14.812 27 1 79.38 313 GLN B O 1
ATOM 4886 N N . THR B 1 314 ? 2.02 15.734 25.203 1 70.06 314 THR B N 1
ATOM 4887 C CA . THR B 1 314 ? 0.812 15.594 24.406 1 70.06 314 THR B CA 1
ATOM 4888 C C . THR B 1 314 ? 0.645 14.148 23.922 1 70.06 314 THR B C 1
ATOM 4890 O O . THR B 1 314 ? -0.468 13.617 23.922 1 70.06 314 THR B O 1
ATOM 4893 N N . PHE B 1 315 ? 1.704 13.453 23.625 1 68.19 315 PHE B N 1
ATOM 4894 C CA . PHE B 1 315 ? 1.584 12.188 22.906 1 68.19 315 PHE B CA 1
ATOM 4895 C C . PHE B 1 315 ? 2.256 11.055 23.688 1 68.19 315 PHE B C 1
ATOM 4897 O O . PHE B 1 315 ? 2.119 9.891 23.328 1 68.19 315 PHE B O 1
ATOM 4904 N N . GLY B 1 316 ? 3.008 11.391 24.688 1 65.5 316 GLY B N 1
ATOM 4905 C CA . GLY B 1 316 ? 3.738 10.383 25.438 1 65.5 316 GLY B CA 1
ATOM 4906 C C . GLY B 1 316 ? 2.834 9.453 26.219 1 65.5 316 GLY B C 1
ATOM 4907 O O . GLY B 1 316 ? 1.682 9.789 26.5 1 65.5 316 GLY B O 1
ATOM 4908 N N . SER B 1 317 ? 3.24 8.219 26.25 1 59.97 317 SER B N 1
ATOM 4909 C CA . SER B 1 317 ? 2.482 7.211 26.984 1 59.97 317 SER B CA 1
ATOM 4910 C C . SER B 1 317 ? 2.193 7.676 28.422 1 59.97 317 SER B C 1
ATOM 4912 O O . SER B 1 317 ? 1.173 7.305 29 1 59.97 317 SER B O 1
ATOM 4914 N N . THR B 1 318 ? 2.986 8.43 29.188 1 49.31 318 THR B N 1
ATOM 4915 C CA . THR B 1 318 ? 2.744 8.805 30.578 1 49.31 318 THR B CA 1
ATOM 4916 C C . THR B 1 318 ? 1.781 9.984 30.656 1 49.31 318 THR B C 1
ATOM 4918 O O . THR B 1 318 ? 1.305 10.328 31.734 1 49.31 318 THR B O 1
ATOM 4921 N N . GLY B 1 319 ? 1.587 10.773 29.844 1 39.22 319 GLY B N 1
ATOM 4922 C CA . GLY B 1 319 ? 0.703 11.914 30.016 1 39.22 319 GLY B CA 1
ATOM 4923 C C . GLY B 1 319 ? -0.766 11.539 30 1 39.22 319 GLY B C 1
ATOM 4924 O O . GLY B 1 319 ? -1.629 12.391 29.781 1 39.22 319 GLY B O 1
ATOM 4925 N N . ARG B 1 320 ? -1.173 10.391 29.75 1 43.72 320 ARG B N 1
ATOM 4926 C CA . ARG B 1 320 ? -2.596 10.156 29.969 1 43.72 320 ARG B CA 1
ATOM 4927 C C . ARG B 1 320 ? -2.969 10.438 31.422 1 43.72 320 ARG B C 1
ATOM 4929 O O . ARG B 1 320 ? -2.375 9.867 32.344 1 43.72 320 ARG B O 1
ATOM 4936 N N . PRO B 1 321 ? -3.67 11.492 31.641 1 34.38 321 PRO B N 1
ATOM 4937 C CA . PRO B 1 321 ? -4.141 11.719 33 1 34.38 321 PRO B CA 1
ATOM 4938 C C . PRO B 1 321 ? -4.727 10.461 33.656 1 34.38 321 PRO B C 1
ATOM 4940 O O . PRO B 1 321 ? -5.453 9.711 33 1 34.38 321 PRO B O 1
ATOM 4943 N N . VAL B 1 322 ? -4.051 9.836 34.625 1 32.91 322 VAL B N 1
ATOM 4944 C CA . VAL B 1 322 ? -4.754 8.938 35.531 1 32.91 322 VAL B CA 1
ATOM 4945 C C . VAL B 1 322 ? -6.055 9.586 36 1 32.91 322 VAL B C 1
ATOM 4947 O O . VAL B 1 322 ? -6.035 10.633 36.656 1 32.91 322 VAL B O 1
ATOM 4950 N N . ARG B 1 323 ? -7.141 9.312 35.344 1 30.5 323 ARG B N 1
ATOM 4951 C CA . ARG B 1 323 ? -8.391 9.594 36.062 1 30.5 323 ARG B CA 1
ATOM 4952 C C . ARG B 1 323 ? -8.352 9.047 37.469 1 30.5 323 ARG B C 1
ATOM 4954 O O . ARG B 1 323 ? -8.023 7.879 37.688 1 30.5 323 ARG B O 1
ATOM 4961 N N . SER B 1 324 ? -8.109 9.875 38.344 1 26.11 324 SER B N 1
ATOM 4962 C CA . SER B 1 324 ? -8.477 9.625 39.75 1 26.11 324 SER B CA 1
ATOM 4963 C C . SER B 1 324 ? -9.82 8.914 39.844 1 26.11 324 SER B C 1
ATOM 4965 O O . SER B 1 324 ? -10.812 9.367 39.281 1 26.11 324 SER B O 1
ATOM 4967 N N . SER B 1 325 ? -9.844 7.691 40.344 1 21.55 325 SER B N 1
ATOM 4968 C CA . SER B 1 325 ? -10.977 7.41 41.219 1 21.55 325 SER B CA 1
ATOM 4969 C C . SER B 1 325 ? -10.977 8.352 42.406 1 21.55 325 SER B C 1
ATOM 4971 O O . SER B 1 325 ? -9.922 8.672 42.969 1 21.55 325 SER B O 1
#

Radius of gyration: 24.41 Å; Cα contacts (8 Å, |Δi|>4): 1460; chains: 2; bounding box: 62×59×84 Å

Solvent-accessible surface area (backbone atoms only — not comparable to full-atom values): 31968 Å² total; per-residue (Å²): 126,83,42,75,43,34,35,20,32,42,47,45,60,28,16,34,47,34,48,54,16,49,52,49,59,72,47,42,74,37,46,92,77,73,40,77,61,42,47,76,42,62,20,21,86,55,54,39,78,37,42,26,64,83,70,31,41,32,58,33,84,29,27,54,76,53,42,70,67,18,41,31,32,35,30,40,22,31,80,46,48,86,50,89,72,59,64,68,57,38,50,42,52,51,51,22,42,73,75,64,17,33,40,33,19,31,11,47,10,31,46,58,48,44,72,54,50,77,35,57,76,31,69,34,14,24,23,54,92,44,33,67,59,49,36,68,76,38,67,55,35,44,70,36,52,54,16,38,24,29,78,63,79,51,38,31,19,7,8,23,62,63,25,33,55,46,35,53,36,48,51,36,26,73,42,62,24,54,66,54,21,38,53,47,21,50,69,38,38,40,70,65,78,65,69,27,57,22,16,37,63,63,46,68,78,55,75,88,41,68,60,54,37,8,42,47,0,36,48,24,19,48,62,8,38,34,47,43,87,78,46,65,61,57,48,11,53,68,34,70,34,54,58,65,56,30,43,52,49,37,22,60,38,36,50,32,46,62,67,59,45,50,51,50,52,24,50,52,50,40,51,44,47,38,29,76,44,89,67,55,60,56,57,47,15,40,57,31,30,33,96,32,41,66,55,39,38,52,53,34,28,73,73,67,71,40,42,62,67,57,46,22,53,72,52,17,72,78,50,59,76,74,77,73,126,128,82,40,76,42,32,36,21,34,42,48,46,60,28,15,34,46,34,50,54,17,48,54,51,60,72,48,41,75,37,45,92,75,73,40,76,62,43,48,78,44,61,21,22,86,54,54,40,79,37,40,26,67,82,69,31,41,34,59,33,84,28,28,54,74,51,42,70,68,18,40,32,32,35,31,40,22,30,81,47,47,84,50,89,72,59,66,69,59,38,51,42,53,50,49,22,42,73,74,64,17,34,40,33,16,31,10,49,8,31,47,57,48,44,72,55,51,79,34,58,77,29,70,35,14,25,25,54,93,45,32,66,60,48,36,67,76,39,67,55,35,45,70,36,51,53,16,38,25,29,80,63,79,51,38,33,18,8,9,23,63,62,26,33,57,46,36,53,36,48,50,34,28,74,42,64,25,54,66,53,22,39,53,46,20,51,70,37,36,39,70,64,76,64,69,28,56,21,16,35,62,63,44,68,78,54,73,85,42,67,60,53,38,7,41,50,0,34,50,25,19,50,61,6,40,35,46,44,88,79,47,64,62,58,48,10,54,68,32,72,33,53,58,66,55,30,41,52,49,37,22,60,38,36,49,32,45,61,67,59,45,51,50,50,53,24,49,50,51,39,52,45,46,37,28,78,44,88,68,54,62,56,57,46,15,42,58,31,30,32,95,33,41,66,55,39,37,52,52,33,28,74,74,68,72,41,42,60,68,56,46,22,51,72,53,16,71,76,49,58,76,75,76,75,127

Sequence (650 aa):
MPGFRSITAYLPDRASTLGLGLLAEVFADRSHMGLPAFEVTICADRPGVVRTDLGLNVHVEHGLNRLAGGELVVLLPGNSFRSDVQAVVLDAVRAAHRRGAIVASHCTGSYFLAATGLLDGRQASTHWRFAADFATRFPAVHVRADDLYVDEGRIVTGAGAAAGVDMYLHLLRREHGSAVANAVARDVVVAPHRSGGQGQYITTPVPADPDDERLADVIAWAAGNLDRILSVEELAARALMSGRTFTRRFKAATGATPHAWLRDQRLRRAENLLEITDRPIEHIARDVGYASATVLREQFVKHRGVSPRQYRQTFGSTGRPVRSSMPGFRSITAYLPDRASTLGLGLLAEVFADRSHMGLPAFEVTICADRPGVVRTDLGLNVHVEHGLNRLAGGELVVLLPGNSFRSDVQAVVLDAVRAAHRRGAIVASHCTGSYFLAATGLLDGRQASTHWRFAADFATRFPAVHVRADDLYVDEGRIVTGAGAAAGVDMYLHLLRREHGSAVANAVARDVVVAPHRSGGQGQYITTPVPADPDDERLADVIAWAAGNLDRILSVEELAARALMSGRTFTRRFKAATGATPHAWLRDQRLRRAENLLEITDRPIEHIARDVGYASATVLREQFVKHRGVSPRQYRQTFGSTGRPVRSS

Secondary structure (DSSP, 8-state):
-----EEEEE--TTB-HHHHHHHHHHTS--GGGTPPP-EEEEE-SSSEEEEBTTS-EEEE-B-GGGGGG-SEEEE--BTTTTSPPPHHHHHHHHHHHHHT-EEEEETTHHHHHHHTTTTTTSEE---GGGHHHHHHH-TTSEE-TT-SEEEETTEEEE-SGGGHHHHHHHHHHHHH-HHHHHHHHHHHTS-S---SSS--SS-------HHHHHHHHHHHHHHHTTTS---HHHHHHHTT--HHHHHHHHHHHHSS-HHHHHHHHHHHHHHHHHHH----HHHHHHHTT-S-HHHHHHHHHHHHSS-HHHHHHHHSGGGS-----/-----EEEEE--TTB-HHHHHHHHHHTS--GGGTPPP-EEEEE-SSSEEEEBTTS-EEEE-B-GGGGGG-SEEEE--BTTTTSPPPHHHHHHHHHHHHHT-EEEEETTHHHHHHHTTTTTTSEE---GGGHHHHHHH-TTSEE-TT-SEEE-SSEEEE-SGGGHHHHHHHHHHHHH-HHHHHHHHHHHTS-S---SSSTTSS-------HHHHHHHHHHHHHHHTTTS---HHHHHHHTT--HHHHHHHHHHHHSS-HHHHHHHHHHHHHHHHHHH----HHHHHHHTT-S-HHHHHHHHHHHHSS-HHHHHHHHSGGGS-----

Nearest PDB structures (foldseek):
  3gra-assembly1_A  TM=8.642E-01  e=3.443E-12  Pseudomonas putida KT2440
  3mgk-assembly1_A  TM=8.312E-01  e=3.869E-12  Clostridium acetobutylicum
  3w6v-assembly1_A  TM=9.779E-01  e=6.419E-09  Streptomyces griseus
  6swi-assembly1_A  TM=9.163E-01  e=8.162E-07  Geobacillus stearothermophilus
  3oio-assembly1_A  TM=8.566E-01  e=6.850E-07  Chromobacterium violaceum

InterPro domains:
  IPR002818 DJ-1/PfpI [PF01965] (36-173)
  IPR009057 Homedomain-like superfamily [SSF46689] (212-263)
  IPR009057 Homedomain-like superfamily [SSF46689] (266-315)
  IPR018060 AraC-like, DNA binding HTH domain [PF12833] (235-313)
  IPR018060 AraC-like, DNA binding HTH domain [PS01124] (216-314)
  IPR018060 AraC-like, DNA binding HTH domain [SM00342] (229-312)
  IPR029062 Class I glutamine amidotransferase-like [G3DSA:3.40.50.880] (5-202)
  IPR029062 Class I glutamine amidotransferase-like [SSF52317] (7-194)
  IPR052158 Isonitrile Hydratase and Quaternary Amine Regulator [PTHR43130] (21-275)

Organism: NCBI:txid175570

pLDDT: mean 82.63, std 16.8, range [21.55, 98.56]

Foldseek 3Di:
DAFWAEEEEEAEAQFAPLQVVLVCLLQPAPVVVVFHHHHYAYEYQDFAWGQHVVRDTDGHGHYLVCLLVGLEYEYGDGPCLPPDDDPVNLVSQVNSVVVPHQYEYEASSVSSVVVNVPQFQHEWEHALVCQVVSCVVRVRHRYQSLFQKDPPDSYIYGYYRPSVLQRSLVSCCLNANLVNLVVSCVVVVHDSHDGGQFSAPVPPPPPPPVLLVLLVVLLVVLLVPQLADDDLCNSCVSSVHPSVVSQVSNCNNTVDGPVVSSLVSLLSQLRVCLAEHPDDLQVSCNNRHHPGSVVSQVSCCVVVVDGSVVSSCVRHPPNPPPPDD/DAFWAEEEEEAEAQFAPLQVVLVCLLQPAPVVVVFHHHHYAYEYQDFAWGAHVVRDTDGHGHYLVCLLVGLEYEYGDGPCLPPDDDPVNLVSQVNSVVVPHQYEYEASSVSSVVVNVPQFQHEWEHALVCQVVSCVVRVRHRYQSLFQKDPPDSYIYGYYRPSVLQRSLVSCCLNANLVNLVVSCVVVVHDSHDGGQFSAPVPPPPPPPVLLVLLVVLLVVLLVPQLADDDLCNSCVSSVHPSVVSQVSNCNNTVDGPVVSSLVSLLSQLRVCLAEHPDDLQVSCNRRHHPGSVVSQVSCCVVVVDGSVVSSCVRHPPNPPPPDD